Protein 4ZO2 (pdb70)

Nearest PDB structures (foldseek):
  4zo3-assembly1_A  TM=1.000E+00  e=8.400E-64  Chryseobacterium sp. StRB126
  7y7u-assembly1_B  TM=9.354E-01  e=5.785E-30  Labrenzia sp. VG12
  5hif-assembly1_B  TM=9.212E-01  e=8.302E-30  synthetic construct
  4o98-assembly1_A  TM=9.046E-01  e=9.365E-30  Ectopseudomonas oleovorans
  1p9e-assembly1_A  TM=9.129E-01  e=5.369E-29  Pseudomonas sp. WBC-3

InterPro domains:
  IPR001279 Metallo-beta-lactamase [PF00753] (94-305)
  IPR001279 Metallo-beta-lactamase [SM00849] (94-305)
  IPR036866 Ribonuclease Z/Hydroxyacylglutathione hydrolase-like [G3DSA:3.60.15.10] (37-330)
  IPR036866 Ribonuclease Z/Hydroxyacylglutathione hydrolase-like [SSF56281] (41-326)
  IPR051013 N-acyl homoserine lactonase-like [PTHR42978] (70-307)

Sequence (587 aa):
DLSGFKKIKLLGELELFIILTDGYIHEENLISFAPRGNVAELKTILKDNFRADHYIDMAINILLVKTKEKLILMDTGMMGIFADERTGFLLLKSLQKAGFSAHDITDIFLSHAHPDHIGGVVDKQNKLVFPNASIFISKIEHDFWINASIKDFNNSALKAHPERLNQIIPALQNILKKAIQQPKLKFYDLNKTLYSHFNFQLAPGHTPGLTVTTISSSGNNEKLMMYVADLIHSDVIILFPHPDWGFSGDTDLDIATASRKKFLKQLADTKARAFTSHLPWPGLGFTKVKAPGFEEWIIPESSFMNDDLSGFKKIKLGELELFILTDGYIHEENLISFAPRGNVVAEELKTILKDNFRADHYIDMAINILLVKTKEKLILMDTGMMGIFADERTGFLLLLKSLQKAGFSAHHDITDIFLSHAHPDHIGGVVDKQNKLVFPPNASIFISKIEHDFWINASIIKDFNNSALKAHPERLNQIIPALQNNILKAIQPKLKKFYDLNKTLYSHFNFQLAPGHTPGLTVTTISSGNEKLMMYVADLIHSDVIILFPHPDWGFSGDTDLDIATASRKKKFLKQLADTKARAFTSHLPWPGLGFTKVKAPGFEWIIPESFMN

Structure (mmCIF, N/CA/C/O backbone):
data_4ZO2
#
_entry.id   4ZO2
#
_cell.length_a   53.257
_cell.length_b   97.880
_cell.length_c   110.871
_cell.angle_alpha   90.000
_cell.angle_beta   90.000
_cell.angle_gamma   90.000
#
_symmetry.space_group_name_H-M   'P 21 21 21'
#
loop_
_entity.id
_entity.type
_entity.pdbx_description
1 polymer 'Acylhomoserine lactonase'
2 non-polymer 'ZINC ION'
3 water water
#
loop_
_atom_site.group_PDB
_atom_site.id
_atom_site.type_symbol
_atom_site.label_atom_id
_atom_site.label_alt_id
_atom_site.label_comp_id
_atom_site.label_asym_id
_atom_site.label_entity_id
_atom_site.label_seq_id
_atom_site.pdbx_PDB_ins_code
_atom_site.Cartn_x
_atom_site.Cartn_y
_atom_site.Cartn_z
_atom_site.occupancy
_atom_site.B_iso_or_equiv
_atom_site.auth_seq_id
_atom_site.auth_comp_id
_atom_site.auth_asym_id
_atom_site.auth_atom_id
_atom_site.pdbx_PDB_model_num
ATOM 1 N N . ASP A 1 2 ? -33.417 0.202 -18.218 1.00 37.74 38 ASP A N 1
ATOM 2 C CA . ASP A 1 2 ? -31.968 0.017 -18.327 1.00 36.40 38 ASP A CA 1
ATOM 3 C C . ASP A 1 2 ? -31.306 1.207 -19.033 1.00 33.87 38 ASP A C 1
ATOM 4 O O . ASP A 1 2 ? -31.377 1.352 -20.256 1.00 38.19 38 ASP A O 1
ATOM 9 N N . LEU A 1 3 ? -30.636 2.039 -18.245 1.00 28.23 39 LEU A N 1
ATOM 10 C CA . LEU A 1 3 ? -30.004 3.266 -18.709 1.00 23.62 39 LEU A CA 1
ATOM 11 C C . LEU A 1 3 ? -28.531 3.070 -19.055 1.00 22.10 39 LEU A C 1
ATOM 12 O O . LEU A 1 3 ? -27.821 4.033 -19.239 1.00 26.24 39 LEU A O 1
ATOM 17 N N . SER A 1 4 ? -28.066 1.831 -19.158 1.00 20.76 40 SER A N 1
ATOM 18 C CA . SER A 1 4 ? -26.666 1.570 -19.469 1.00 19.22 40 SER A CA 1
ATOM 19 C C . SER A 1 4 ? -26.397 1.725 -20.956 1.00 18.70 40 SER A C 1
ATOM 20 O O . SER A 1 4 ? -27.317 1.598 -21.788 1.00 21.90 40 SER A O 1
ATOM 23 N N . GLY A 1 5 ? -25.139 1.957 -21.314 1.00 17.33 41 GLY A N 1
ATOM 24 C CA . GLY A 1 5 ? -24.787 2.124 -22.711 1.00 17.59 41 GLY A CA 1
ATOM 25 C C . GLY A 1 5 ? -23.339 2.527 -22.831 1.00 15.31 41 GLY A C 1
ATOM 26 O O . GLY A 1 5 ? -22.697 2.905 -21.843 1.00 15.84 41 GLY A O 1
ATOM 27 N N . PHE A 1 6 ? -22.810 2.446 -24.048 1.00 15.96 42 PHE A N 1
ATOM 28 C CA . PHE A 1 6 ? -21.435 2.854 -24.305 1.00 15.26 42 PHE A CA 1
ATOM 29 C C . PHE A 1 6 ? -21.276 3.370 -25.714 1.00 15.84 42 PHE A C 1
ATOM 30 O O . PHE A 1 6 ? -22.105 3.090 -26.582 1.00 16.73 42 PHE A O 1
ATOM 38 N N . LYS A 1 7 ? -20.193 4.105 -25.931 1.00 14.91 43 LYS A N 1
ATOM 39 C CA . LYS A 1 7 ? -19.766 4.513 -27.245 1.00 15.39 43 LYS A CA 1
ATOM 40 C C . LYS A 1 7 ? -18.266 4.290 -27.367 1.00 15.85 43 LYS A C 1
ATOM 41 O O . LYS A 1 7 ? -17.501 4.794 -26.561 1.00 16.52 43 LYS A O 1
ATOM 47 N N . LYS A 1 8 ? -17.849 3.596 -28.407 1.00 15.86 44 LYS A N 1
ATOM 48 C CA . LYS A 1 8 ? -16.438 3.375 -28.661 1.00 17.35 44 LYS A CA 1
ATOM 49 C C . LYS A 1 8 ? -15.882 4.419 -29.632 1.00 17.70 44 LYS A C 1
ATOM 50 O O . LYS A 1 8 ? -16.494 4.657 -30.676 1.00 21.11 44 LYS A O 1
ATOM 56 N N . ILE A 1 9 ? -14.719 4.993 -29.310 1.00 16.86 45 ILE A N 1
ATOM 57 C CA . ILE A 1 9 ? -14.002 5.841 -30.235 1.00 17.99 45 ILE A CA 1
ATOM 58 C C . ILE A 1 9 ? -12.524 5.480 -30.207 1.00 17.27 45 ILE A C 1
ATOM 59 O O . ILE A 1 9 ? -12.059 4.784 -29.316 1.00 19.32 45 ILE A O 1
ATOM 64 N N . LYS A 1 10 ? -11.801 5.938 -31.206 1.00 17.15 46 LYS A N 1
ATOM 65 C CA . LYS A 1 10 ? -10.367 5.713 -31.302 1.00 17.52 46 LYS A CA 1
ATOM 66 C C . LYS A 1 10 ? -9.632 7.007 -31.049 1.00 16.59 46 LYS A C 1
ATOM 67 O O . LYS A 1 10 ? -10.065 8.062 -31.479 1.00 19.29 46 LYS A O 1
ATOM 73 N N . LEU A 1 11 ? -8.522 6.921 -30.338 1.00 15.94 47 LEU A N 1
ATOM 74 C CA A LEU A 1 11 ? -7.658 8.080 -30.113 0.78 15.93 47 LEU A CA 1
ATOM 75 C CA B LEU A 1 11 ? -7.671 8.061 -30.069 0.22 16.01 47 LEU A CA 1
ATOM 76 C C . LEU A 1 11 ? -6.239 7.614 -30.342 1.00 15.68 47 LEU A C 1
ATOM 77 O O . LEU A 1 11 ? -5.665 6.920 -29.510 1.00 16.42 47 LEU A O 1
ATOM 86 N N . GLY A 1 12 ? -5.686 7.949 -31.502 1.00 16.74 48 GLY A N 1
ATOM 87 C CA . GLY A 1 12 ? -4.402 7.370 -31.858 1.00 17.10 48 GLY A CA 1
ATOM 88 C C . GLY A 1 12 ? -4.481 5.850 -31.831 1.00 17.62 48 GLY A C 1
ATOM 89 O O . GLY A 1 12 ? -5.383 5.263 -32.452 1.00 18.94 48 GLY A O 1
ATOM 90 N N . GLU A 1 13 ? -3.564 5.217 -31.091 1.00 17.51 49 GLU A N 1
ATOM 91 C CA . GLU A 1 13 ? -3.547 3.756 -30.945 1.00 20.23 49 GLU A CA 1
ATOM 92 C C . GLU A 1 13 ? -4.462 3.243 -29.826 1.00 20.77 49 GLU A C 1
ATOM 93 O O . GLU A 1 13 ? -4.580 2.042 -29.619 1.00 25.37 49 GLU A O 1
ATOM 99 N N . LEU A 1 14 ? -5.111 4.141 -29.110 1.00 17.68 50 LEU A N 1
ATOM 100 C CA . LEU A 1 14 ? -5.929 3.753 -27.965 1.00 16.79 50 LEU A CA 1
ATOM 101 C C . LEU A 1 14 ? -7.363 3.485 -28.368 1.00 17.24 50 LEU A C 1
ATOM 102 O O . LEU A 1 14 ? -7.894 4.122 -29.269 1.00 17.99 50 LEU A O 1
ATOM 107 N N . GLU A 1 15 ? -8.008 2.555 -27.672 1.00 17.57 51 GLU A N 1
ATOM 108 C CA . GLU A 1 15 ? -9.456 2.364 -27.776 1.00 17.48 51 GLU A CA 1
ATOM 109 C C . GLU A 1 15 ? -10.086 2.991 -26.556 1.00 16.58 51 GLU A C 1
ATOM 110 O O . GLU A 1 15 ? -9.706 2.654 -25.425 1.00 17.80 51 GLU A O 1
ATOM 116 N N . LEU A 1 16 ? -11.016 3.921 -26.776 1.00 15.24 52 LEU A N 1
ATOM 117 C CA . LEU A 1 16 ? -11.723 4.596 -25.692 1.00 15.09 52 LEU A CA 1
ATOM 118 C C . LEU A 1 16 ? -13.167 4.145 -25.722 1.00 15.02 52 LEU A C 1
ATOM 119 O O . LEU A 1 16 ? -13.770 4.009 -26.787 1.00 16.82 52 LEU A O 1
ATOM 124 N N . PHE A 1 17 ? -13.741 3.932 -24.553 1.00 14.37 53 PHE A N 1
ATOM 125 C CA . PHE A 1 17 ? -15.150 3.596 -24.423 1.00 14.28 53 PHE A CA 1
ATOM 126 C C . PHE A 1 17 ? -15.766 4.595 -23.461 1.00 14.41 53 PHE A C 1
ATOM 127 O O . PHE A 1 17 ? -15.371 4.651 -22.292 1.00 16.17 53 PHE A O 1
ATOM 135 N N . ILE A 1 18 ? -16.715 5.378 -23.941 1.00 13.73 54 ILE A N 1
ATOM 136 C CA A ILE A 1 18 ? -17.448 6.245 -23.051 0.59 13.27 54 ILE A CA 1
ATOM 137 C CA B ILE A 1 18 ? -17.509 6.281 -23.115 0.41 13.61 54 ILE A CA 1
ATOM 138 C C . ILE A 1 18 ? -18.606 5.420 -22.510 1.00 13.67 54 ILE A C 1
ATOM 139 O O . ILE A 1 18 ? -19.342 4.773 -23.264 1.00 14.14 54 ILE A O 1
ATOM 148 N N . LEU A 1 19 ? -18.711 5.396 -21.188 1.00 14.12 55 LEU A N 1
ATOM 149 C CA . LEU A 1 19 ? -19.705 4.608 -20.456 1.00 13.95 55 LEU A CA 1
ATOM 150 C C . LEU A 1 19 ? -20.656 5.553 -19.739 1.00 13.30 55 LEU A C 1
ATOM 151 O O . LEU A 1 19 ? -20.248 6.642 -19.342 1.00 16.07 55 LEU A O 1
ATOM 156 N N . THR A 1 20 ? -21.901 5.155 -19.541 1.00 13.73 56 THR A N 1
ATOM 157 C CA . THR A 1 20 ? -22.786 5.940 -18.694 1.00 13.86 56 THR A CA 1
ATOM 158 C C . THR A 1 20 ? -23.100 5.235 -17.374 1.00 14.15 56 THR A C 1
ATOM 159 O O . THR A 1 20 ? -23.309 4.011 -17.329 1.00 14.96 56 THR A O 1
ATOM 163 N N . ASP A 1 21 ? -23.126 6.005 -16.299 1.00 14.05 57 ASP A N 1
ATOM 164 C CA . ASP A 1 21 ? -23.625 5.492 -15.018 1.00 14.12 57 ASP A CA 1
ATOM 165 C C . ASP A 1 21 ? -25.110 5.750 -14.847 1.00 14.39 57 ASP A C 1
ATOM 166 O O . ASP A 1 21 ? -25.702 5.278 -13.876 1.00 15.39 57 ASP A O 1
ATOM 171 N N . GLY A 1 22 ? -25.722 6.501 -15.752 1.00 14.63 58 GLY A N 1
ATOM 172 C CA . GLY A 1 22 ? -27.061 6.996 -15.538 1.00 14.82 58 GLY A CA 1
ATOM 173 C C . GLY A 1 22 ? -27.065 8.520 -15.559 1.00 14.06 58 GLY A C 1
ATOM 174 O O . GLY A 1 22 ? -26.256 9.131 -16.245 1.00 14.92 58 GLY A O 1
ATOM 175 N N . TYR A 1 23 ? -27.994 9.138 -14.843 1.00 14.67 59 TYR A N 1
ATOM 176 C CA . TYR A 1 23 ? -28.064 10.596 -14.821 1.00 14.93 59 TYR A CA 1
ATOM 177 C C . TYR A 1 23 ? -28.635 11.090 -13.507 1.00 14.91 59 TYR A C 1
ATOM 178 O O . TYR A 1 23 ? -29.306 10.360 -12.775 1.00 16.78 59 TYR A O 1
ATOM 187 N N . ILE A 1 24 ? -28.369 12.364 -13.242 1.00 16.11 60 ILE A N 1
ATOM 188 C CA . ILE A 1 24 ? -28.793 13.055 -12.045 1.00 17.33 60 ILE A CA 1
ATOM 189 C C . ILE A 1 24 ? -29.898 14.015 -12.459 1.00 17.81 60 ILE A C 1
ATOM 190 O O . ILE A 1 24 ? -29.683 14.914 -13.266 1.00 17.91 60 ILE A O 1
ATOM 195 N N . HIS A 1 25 ? -31.086 13.814 -11.912 1.00 18.42 61 HIS A N 1
ATOM 196 C CA . HIS A 1 25 ? -32.232 14.672 -12.188 1.00 19.47 61 HIS A CA 1
ATOM 197 C C . HIS A 1 25 ? -32.331 15.732 -11.101 1.00 21.13 61 HIS A C 1
ATOM 198 O O . HIS A 1 25 ? -32.723 15.452 -9.974 1.00 27.18 61 HIS A O 1
ATOM 205 N N . GLU A 1 26 ? -31.927 16.948 -11.425 1.00 18.64 62 GLU A N 1
ATOM 206 C CA . GLU A 1 26 ? -32.006 18.016 -10.442 1.00 20.14 62 GLU A CA 1
ATOM 207 C C . GLU A 1 26 ? -33.301 18.778 -10.618 1.00 21.96 62 GLU A C 1
ATOM 208 O O . GLU A 1 26 ? -33.468 19.558 -11.561 1.00 22.26 62 GLU A O 1
ATOM 214 N N . GLU A 1 27 ? -34.242 18.548 -9.710 1.00 24.47 63 GLU A N 1
ATOM 215 C CA . GLU A 1 27 ? -35.577 19.064 -9.961 1.00 31.97 63 GLU A CA 1
ATOM 216 C C . GLU A 1 27 ? -35.797 20.433 -9.369 1.00 33.11 63 GLU A C 1
ATOM 217 O O . GLU A 1 27 ? -36.850 21.047 -9.596 1.00 34.04 63 GLU A O 1
ATOM 223 N N . ASN A 1 28 ? -34.800 20.950 -8.660 1.00 31.84 64 ASN A N 1
ATOM 224 C CA . ASN A 1 28 ? -34.919 22.303 -8.150 1.00 34.94 64 ASN A CA 1
ATOM 225 C C . ASN A 1 28 ? -33.809 23.237 -8.651 1.00 33.59 64 ASN A C 1
ATOM 226 O O . ASN A 1 28 ? -32.611 23.072 -8.387 1.00 34.62 64 ASN A O 1
ATOM 231 N N . LEU A 1 29 ? -34.238 24.232 -9.392 1.00 33.22 65 LEU A N 1
ATOM 232 C CA . LEU A 1 29 ? -33.311 25.122 -10.048 1.00 31.45 65 LEU A CA 1
ATOM 233 C C . LEU A 1 29 ? -32.750 26.208 -9.137 1.00 31.15 65 LEU A C 1
ATOM 234 O O . LEU A 1 29 ? -31.745 26.791 -9.493 1.00 29.52 65 LEU A O 1
ATOM 239 N N . ILE A 1 30 ? -33.374 26.480 -7.994 1.00 30.78 66 ILE A N 1
ATOM 240 C CA . ILE A 1 30 ? -32.900 27.559 -7.119 1.00 32.09 66 ILE A CA 1
ATOM 241 C C . ILE A 1 30 ? -31.466 27.313 -6.686 1.00 33.31 66 ILE A C 1
ATOM 242 O O . ILE A 1 30 ? -30.645 28.209 -6.696 1.00 35.35 66 ILE A O 1
ATOM 247 N N . SER A 1 31 ? -31.133 26.083 -6.363 1.00 37.58 67 SER A N 1
ATOM 248 C CA . SER A 1 31 ? -29.780 25.848 -5.881 1.00 39.27 67 SER A CA 1
ATOM 249 C C . SER A 1 31 ? -28.708 25.693 -6.978 1.00 35.05 67 SER A C 1
ATOM 250 O O . SER A 1 31 ? -27.495 25.762 -6.676 1.00 35.08 67 SER A O 1
ATOM 253 N N . PHE A 1 32 ? -29.135 25.508 -8.228 1.00 28.83 68 PHE A N 1
ATOM 254 C CA . PHE A 1 32 ? -28.257 24.892 -9.222 1.00 23.63 68 PHE A CA 1
ATOM 255 C C . PHE A 1 32 ? -27.029 25.735 -9.487 1.00 20.34 68 PHE A C 1
ATOM 256 O O . PHE A 1 32 ? -25.910 25.240 -9.475 1.00 20.78 68 PHE A O 1
ATOM 264 N N . ALA A 1 33 ? -27.261 27.021 -9.731 1.00 20.97 69 ALA A N 1
ATOM 265 C CA . ALA A 1 33 ? -26.186 27.953 -10.038 1.00 21.16 69 ALA A CA 1
ATOM 266 C C . ALA A 1 33 ? -26.242 29.062 -8.996 1.00 21.19 69 ALA A C 1
ATOM 267 O O . ALA A 1 33 ? -26.982 30.030 -9.148 1.00 22.79 69 ALA A O 1
ATOM 269 N N . PRO A 1 34 ? -25.502 28.904 -7.891 1.00 20.08 70 PRO A N 1
ATOM 270 C CA . PRO A 1 34 ? -25.709 29.749 -6.698 1.00 20.40 70 PRO A CA 1
ATOM 271 C C . PRO A 1 34 ? -25.605 31.261 -6.914 1.00 20.89 70 PRO A C 1
ATOM 272 O O . PRO A 1 34 ? -26.199 32.036 -6.160 1.00 23.51 70 PRO A O 1
ATOM 276 N N . ARG A 1 35 ? -24.831 31.677 -7.902 1.00 20.39 71 ARG A N 1
ATOM 277 C CA . ARG A 1 35 ? -24.646 33.101 -8.136 1.00 20.52 71 ARG A CA 1
ATOM 278 C C . ARG A 1 35 ? -25.376 33.567 -9.394 1.00 20.86 71 ARG A C 1
ATOM 279 O O . ARG A 1 35 ? -25.181 34.700 -9.847 1.00 24.49 71 ARG A O 1
ATOM 287 N N . GLY A 1 36 ? -26.230 32.704 -9.939 1.00 20.81 72 GLY A N 1
ATOM 288 C CA . GLY A 1 36 ? -27.115 33.110 -11.023 1.00 20.84 72 GLY A CA 1
ATOM 289 C C . GLY A 1 36 ? -28.494 33.470 -10.495 1.00 20.42 72 GLY A C 1
ATOM 290 O O . GLY A 1 36 ? -28.659 33.815 -9.324 1.00 22.42 72 GLY A O 1
ATOM 291 N N . ASN A 1 37 ? -29.496 33.415 -11.363 1.00 19.90 73 ASN A N 1
ATOM 292 C CA . ASN A 1 37 ? -30.881 33.578 -10.928 1.00 19.04 73 ASN A CA 1
ATOM 293 C C . ASN A 1 37 ? -31.791 32.756 -11.812 1.00 16.94 73 ASN A C 1
ATOM 294 O O . ASN A 1 37 ? -31.497 32.511 -12.992 1.00 18.57 73 ASN A O 1
ATOM 299 N N . VAL A 1 38 ? -32.878 32.289 -11.226 1.00 17.29 74 VAL A N 1
ATOM 300 C CA . VAL A 1 38 ? -33.753 31.328 -11.892 1.00 17.22 74 VAL A CA 1
ATOM 301 C C . VAL A 1 38 ? -34.458 31.913 -13.124 1.00 17.07 74 VAL A C 1
ATOM 302 O O . VAL A 1 38 ? -34.607 31.212 -14.115 1.00 17.43 74 VAL A O 1
ATOM 306 N N . ALA A 1 39 ? -34.854 33.190 -13.099 1.00 17.74 75 ALA A N 1
ATOM 307 C CA . ALA A 1 39 ? -35.486 33.778 -14.282 1.00 18.60 75 ALA A CA 1
ATOM 308 C C . ALA A 1 39 ? -34.549 33.727 -15.505 1.00 18.56 75 ALA A C 1
ATOM 309 O O . ALA A 1 39 ? -34.950 33.294 -16.579 1.00 17.56 75 ALA A O 1
ATOM 311 N N . GLU A 1 40 ? -33.302 34.149 -15.337 1.00 17.94 76 GLU A N 1
ATOM 312 C CA . GLU A 1 40 ? -32.366 34.130 -16.458 1.00 18.15 76 GLU A CA 1
ATOM 313 C C . GLU A 1 40 ? -32.015 32.702 -16.873 1.00 17.50 76 GLU A C 1
ATOM 314 O O . GLU A 1 40 ? -31.860 32.407 -18.068 1.00 17.53 76 GLU A O 1
ATOM 320 N N . LEU A 1 41 ? -31.898 31.808 -15.897 1.00 17.57 77 LEU A N 1
ATOM 321 C CA . LEU A 1 41 ? -31.617 30.407 -16.145 1.00 18.83 77 LEU A CA 1
ATOM 322 C C . LEU A 1 41 ? -32.747 29.761 -16.964 1.00 17.70 77 LEU A C 1
ATOM 323 O O . LEU A 1 41 ? -32.486 29.075 -17.959 1.00 17.40 77 LEU A O 1
ATOM 328 N N . LYS A 1 42 ? -33.995 30.015 -16.565 1.00 16.53 78 LYS A N 1
ATOM 329 C CA . LYS A 1 42 ? -35.134 29.458 -17.270 1.00 17.46 78 LYS A CA 1
ATOM 330 C C . LYS A 1 42 ? -35.197 29.979 -18.696 1.00 16.86 78 LYS A C 1
ATOM 331 O O . LYS A 1 42 ? -35.551 29.234 -19.603 1.00 18.06 78 LYS A O 1
ATOM 337 N N . THR A 1 43 ? -34.853 31.251 -18.896 1.00 16.89 79 THR A N 1
ATOM 338 C CA . THR A 1 43 ? -34.857 31.803 -20.235 1.00 16.62 79 THR A CA 1
ATOM 339 C C . THR A 1 43 ? -33.873 31.045 -21.123 1.00 15.54 79 THR A C 1
ATOM 340 O O . THR A 1 43 ? -34.182 30.699 -22.259 1.00 16.46 79 THR A O 1
ATOM 344 N N . ILE A 1 44 ? -32.682 30.774 -20.601 1.00 15.53 80 ILE A N 1
ATOM 345 C CA . ILE A 1 44 ? -31.705 30.018 -21.372 1.00 15.75 80 ILE A CA 1
ATOM 346 C C . ILE A 1 44 ? -32.210 28.604 -21.672 1.00 14.94 80 ILE A C 1
ATOM 347 O O . ILE A 1 44 ? -32.067 28.113 -22.800 1.00 15.45 80 ILE A O 1
ATOM 352 N N . LEU A 1 45 ? -32.782 27.931 -20.682 1.00 15.54 81 LEU A N 1
ATOM 353 C CA . LEU A 1 45 ? -33.310 26.589 -20.919 1.00 15.72 81 LEU A CA 1
ATOM 354 C C . LEU A 1 45 ? -34.374 26.608 -22.020 1.00 15.93 81 LEU A C 1
ATOM 355 O O . LEU A 1 45 ? -34.313 25.810 -22.945 1.00 16.63 81 LEU A O 1
ATOM 360 N N . LYS A 1 46 ? -35.328 27.535 -21.936 1.00 16.00 82 LYS A N 1
ATOM 361 C CA . LYS A 1 46 ? -36.370 27.643 -22.951 1.00 17.45 82 LYS A CA 1
ATOM 362 C C . LYS A 1 46 ? -35.813 27.967 -24.329 1.00 17.02 82 LYS A C 1
ATOM 363 O O . LYS A 1 46 ? -36.257 27.410 -25.335 1.00 17.68 82 LYS A O 1
ATOM 369 N N . ASP A 1 47 ? -34.816 28.855 -24.365 1.00 16.42 83 ASP A N 1
ATOM 370 C CA . ASP A 1 47 ? -34.190 29.238 -25.621 1.00 17.72 83 ASP A CA 1
ATOM 371 C C . ASP A 1 47 ? -33.483 28.045 -26.293 1.00 16.76 83 ASP A C 1
ATOM 372 O O . ASP A 1 47 ? -33.225 28.085 -27.491 1.00 18.13 83 ASP A O 1
ATOM 377 N N . ASN A 1 48 ? -33.174 27.009 -25.523 1.00 15.50 84 ASN A N 1
ATOM 378 C CA . ASN A 1 48 ? -32.536 25.802 -26.035 1.00 15.89 84 ASN A CA 1
ATOM 379 C C . ASN A 1 48 ? -33.482 24.613 -26.067 1.00 16.20 84 ASN A C 1
ATOM 380 O O . ASN A 1 48 ? -33.057 23.488 -26.255 1.00 17.19 84 ASN A O 1
ATOM 385 N N . PHE A 1 49 ? -34.777 24.885 -25.921 1.00 15.47 85 PHE A N 1
ATOM 386 C CA . PHE A 1 49 ? -35.823 23.847 -26.044 1.00 17.41 85 PHE A CA 1
ATOM 387 C C . PHE A 1 49 ? -35.632 22.740 -25.018 1.00 19.47 85 PHE A C 1
ATOM 388 O O . PHE A 1 49 ? -36.004 21.597 -25.261 1.00 22.91 85 PHE A O 1
ATOM 396 N N . ARG A 1 50 ? -35.114 23.114 -23.846 1.00 19.44 86 ARG A N 1
ATOM 397 C CA . ARG A 1 50 ? -34.952 22.196 -22.716 1.00 20.44 86 ARG A CA 1
ATOM 398 C C . ARG A 1 50 ? -36.097 22.394 -21.733 1.00 21.56 86 ARG A C 1
ATOM 399 O O . ARG A 1 50 ? -36.715 23.460 -21.704 1.00 22.04 86 ARG A O 1
ATOM 407 N N . ALA A 1 51 ? -36.362 21.394 -20.900 1.00 23.79 87 ALA A N 1
ATOM 408 C CA . ALA A 1 51 ? -37.326 21.572 -19.814 1.00 23.38 87 ALA A CA 1
ATOM 409 C C . ALA A 1 51 ? -36.907 22.782 -19.005 1.00 21.42 87 ALA A C 1
ATOM 410 O O . ALA A 1 51 ? -35.703 22.988 -18.795 1.00 20.36 87 ALA A O 1
ATOM 412 N N . ASP A 1 52 ? -37.861 23.564 -18.527 1.00 23.46 88 ASP A N 1
ATOM 413 C CA . ASP A 1 52 ? -37.469 24.782 -17.821 1.00 26.51 88 ASP A CA 1
ATOM 414 C C . ASP A 1 52 ? -37.607 24.659 -16.312 1.00 26.65 88 ASP A C 1
ATOM 415 O O . ASP A 1 52 ? -37.481 25.648 -15.612 1.00 30.97 88 ASP A O 1
ATOM 420 N N . HIS A 1 53 ? -37.837 23.445 -15.808 1.00 22.32 89 HIS A N 1
ATOM 421 C CA . HIS A 1 53 ? -38.074 23.298 -14.377 1.00 22.05 89 HIS A CA 1
ATOM 422 C C . HIS A 1 53 ? -37.214 22.215 -13.725 1.00 19.46 89 HIS A C 1
ATOM 423 O O . HIS A 1 53 ? -37.390 21.913 -12.548 1.00 21.64 89 HIS A O 1
ATOM 430 N N . TYR A 1 54 ? -36.279 21.647 -14.480 1.00 18.94 90 TYR A N 1
ATOM 431 C CA . TYR A 1 54 ? -35.263 20.761 -13.933 1.00 18.37 90 TYR A CA 1
ATOM 432 C C . TYR A 1 54 ? -34.057 20.795 -14.862 1.00 18.14 90 TYR A C 1
ATOM 433 O O . TYR A 1 54 ? -34.172 21.273 -16.009 1.00 17.88 90 TYR A O 1
ATOM 442 N N . ILE A 1 55 ? -32.926 20.257 -14.394 1.00 17.15 91 ILE A N 1
ATOM 443 C CA . ILE A 1 55 ? -31.769 20.015 -15.241 1.00 17.04 91 ILE A CA 1
ATOM 444 C C . ILE A 1 55 ? -31.304 18.600 -15.028 1.00 16.68 91 ILE A C 1
ATOM 445 O O . ILE A 1 55 ? -31.108 18.179 -13.893 1.00 17.91 91 ILE A O 1
ATOM 450 N N . ASP A 1 56 ? -31.180 17.864 -16.120 1.00 15.76 92 ASP A N 1
ATOM 451 C CA . ASP A 1 56 ? -30.574 16.535 -16.086 1.00 15.53 92 ASP A CA 1
ATOM 452 C C . ASP A 1 56 ? -29.087 16.619 -16.356 1.00 15.23 92 ASP A C 1
ATOM 453 O O . ASP A 1 56 ? -28.672 17.206 -17.357 1.00 16.53 92 ASP A O 1
ATOM 458 N N . MET A 1 57 ? -28.290 16.037 -15.470 1.00 14.47 93 MET A N 1
ATOM 459 C CA . MET A 1 57 ? -26.856 15.957 -15.656 1.00 14.60 93 MET A CA 1
ATOM 460 C C . MET A 1 57 ? -26.497 14.510 -15.956 1.00 13.67 93 MET A C 1
ATOM 461 O O . MET A 1 57 ? -26.875 13.595 -15.223 1.00 15.17 93 MET A O 1
ATOM 466 N N . ALA A 1 58 ? -25.754 14.301 -17.031 1.00 13.57 94 ALA A N 1
ATOM 467 C CA . ALA A 1 58 ? -25.248 12.987 -17.386 1.00 12.73 94 ALA A CA 1
ATOM 468 C C . ALA A 1 58 ? -24.242 12.509 -16.334 1.00 13.15 94 ALA A C 1
ATOM 469 O O . ALA A 1 58 ? -23.715 13.321 -15.569 1.00 13.87 94 ALA A O 1
ATOM 471 N N . ILE A 1 59 ? -23.916 11.212 -16.344 1.00 13.67 95 ILE A N 1
ATOM 472 C CA . ILE A 1 59 ? -22.708 10.723 -15.652 1.00 13.20 95 ILE A CA 1
ATOM 473 C C . ILE A 1 59 ? -21.942 9.895 -16.686 1.00 13.09 95 ILE A C 1
ATOM 474 O O . ILE A 1 59 ? -22.197 8.701 -16.864 1.00 13.38 95 ILE A O 1
ATOM 479 N N . ASN A 1 60 ? -21.032 10.566 -17.373 1.00 13.17 96 ASN A N 1
ATOM 480 C CA . ASN A 1 60 ? -20.193 9.965 -18.410 1.00 13.26 96 ASN A CA 1
ATOM 481 C C . ASN A 1 60 ? -18.860 9.589 -17.792 1.00 13.02 96 ASN A C 1
ATOM 482 O O . ASN A 1 60 ? -18.250 10.400 -17.100 1.00 13.84 96 ASN A O 1
ATOM 487 N N . ILE A 1 61 ? -18.410 8.378 -18.106 1.00 13.29 97 ILE A N 1
ATOM 488 C CA . ILE A 1 61 ? -17.189 7.795 -17.555 1.00 13.74 97 ILE A CA 1
ATOM 489 C C . ILE A 1 61 ? -16.312 7.294 -18.703 1.00 13.43 97 ILE A C 1
ATOM 490 O O . ILE A 1 61 ? -16.836 6.817 -19.708 1.00 15.34 97 ILE A O 1
ATOM 495 N N . LEU A 1 62 ? -14.998 7.464 -18.618 1.00 13.80 98 LEU A N 1
ATOM 496 C CA . LEU A 1 62 ? -14.102 7.068 -19.694 1.00 13.53 98 LEU A CA 1
ATOM 497 C C . LEU A 1 62 ? -13.331 5.815 -19.325 1.00 13.73 98 LEU A C 1
ATOM 498 O O . LEU A 1 62 ? -12.715 5.744 -18.272 1.00 15.29 98 LEU A O 1
ATOM 503 N N . LEU A 1 63 ? -13.379 4.836 -20.223 1.00 13.35 99 LEU A N 1
ATOM 504 C CA . LEU A 1 63 ? -12.573 3.625 -20.179 1.00 14.13 99 LEU A CA 1
ATOM 505 C C . LEU A 1 63 ? -11.513 3.698 -21.272 1.00 14.30 99 LEU A C 1
ATOM 506 O O . LEU A 1 63 ? -11.848 3.916 -22.436 1.00 15.07 99 LEU A O 1
ATOM 511 N N . VAL A 1 64 ? -10.251 3.510 -20.910 1.00 14.64 100 VAL A N 1
ATOM 512 C CA . VAL A 1 64 ? -9.157 3.596 -21.880 1.00 15.33 100 VAL A CA 1
ATOM 51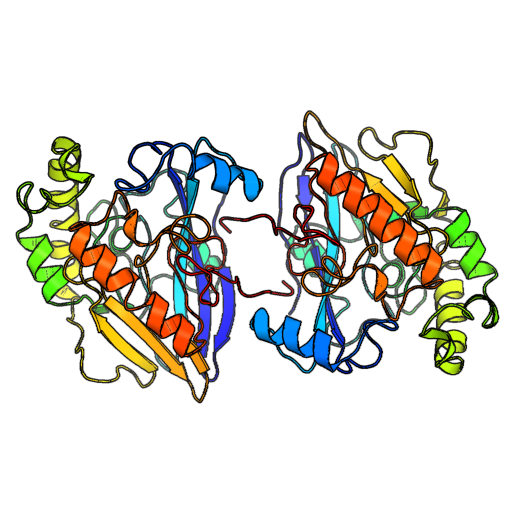3 C C . VAL A 1 64 ? -8.438 2.255 -21.923 1.00 16.05 100 VAL A C 1
ATOM 514 O O . VAL A 1 64 ? -7.897 1.791 -20.919 1.00 17.42 100 VAL A O 1
ATOM 518 N N . LYS A 1 65 ? -8.426 1.638 -23.097 1.00 16.67 101 LYS A N 1
ATOM 519 C CA . LYS A 1 65 ? -7.691 0.399 -23.302 1.00 18.43 101 LYS A CA 1
ATOM 520 C C . LYS A 1 65 ? -6.372 0.706 -23.998 1.00 18.87 101 LYS A C 1
ATOM 521 O O . LYS A 1 65 ? -6.355 1.183 -25.146 1.00 20.54 101 LYS A O 1
ATOM 527 N N . THR A 1 66 ? -5.272 0.510 -23.275 1.00 20.36 102 THR A N 1
ATOM 528 C CA . THR A 1 66 ? -3.947 0.732 -23.825 1.00 22.07 102 THR A CA 1
ATOM 529 C C . THR A 1 66 ? -3.417 -0.634 -24.226 1.00 25.17 102 THR A C 1
ATOM 530 O O . THR A 1 66 ? -4.127 -1.655 -24.157 1.00 26.36 102 THR A O 1
ATOM 534 N N . LYS A 1 67 ? -2.167 -0.691 -24.648 1.00 28.37 103 LYS A N 1
ATOM 535 C CA . LYS A 1 67 ? -1.732 -2.011 -25.069 1.00 32.75 103 LYS A CA 1
ATOM 536 C C . LYS A 1 67 ? -1.580 -3.020 -23.960 1.00 33.55 103 LYS A C 1
ATOM 537 O O . LYS A 1 67 ? -1.773 -4.202 -24.183 1.00 35.26 103 LYS A O 1
ATOM 543 N N . GLU A 1 68 ? -1.351 -2.561 -22.743 1.00 33.17 104 GLU A N 1
ATOM 544 C CA . GLU A 1 68 ? -1.221 -3.500 -21.639 1.00 34.75 104 GLU A CA 1
ATOM 545 C C . GLU A 1 68 ? -2.144 -3.217 -20.448 1.00 32.21 104 GLU A C 1
ATOM 546 O O . GLU A 1 68 ? -2.138 -3.994 -19.492 1.00 34.78 104 GLU A O 1
ATOM 552 N N . LYS A 1 69 ? -2.938 -2.144 -20.493 1.00 27.33 105 LYS A N 1
ATOM 553 C CA . LYS A 1 69 ? -3.753 -1.769 -19.345 1.00 24.59 105 LYS A CA 1
ATOM 554 C C . LYS A 1 69 ? -5.182 -1.436 -19.740 1.00 21.56 105 LYS A C 1
ATOM 555 O O . LYS A 1 69 ? -5.493 -1.271 -20.916 1.00 22.07 105 LYS A O 1
ATOM 561 N N . LEU A 1 70 ? -6.049 -1.375 -18.737 1.00 20.61 106 LEU A N 1
ATOM 562 C CA . LEU A 1 70 ? -7.453 -1.043 -18.937 1.00 19.75 106 LEU A CA 1
ATOM 563 C C . LEU A 1 70 ? -7.850 -0.124 -17.792 1.00 19.04 106 LEU A C 1
ATOM 564 O O . LEU A 1 70 ? -7.948 -0.558 -16.633 1.00 19.35 106 LEU A O 1
ATOM 569 N N . ILE A 1 71 ? -8.036 1.154 -18.128 1.00 18.63 107 ILE A N 1
ATOM 570 C CA . ILE A 1 71 ? -8.109 2.224 -17.144 1.00 18.82 107 ILE A CA 1
ATOM 57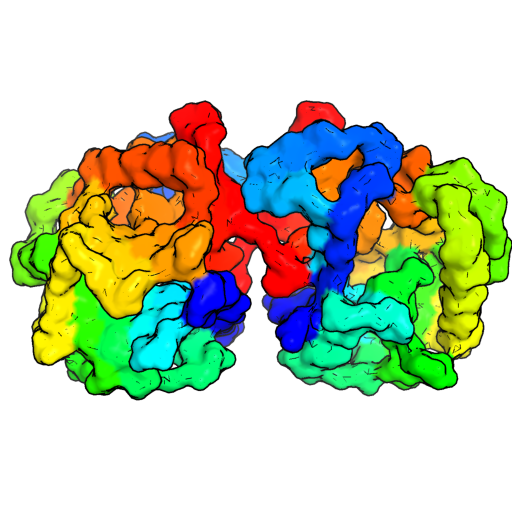1 C C . ILE A 1 71 ? -9.496 2.795 -17.120 1.00 16.36 107 ILE A C 1
ATOM 572 O O . ILE A 1 71 ? -10.021 3.176 -18.142 1.00 16.67 107 ILE A O 1
ATOM 577 N N . LEU A 1 72 ? -10.074 2.866 -15.931 1.00 15.90 108 LEU A N 1
ATOM 578 C CA . LEU A 1 72 ? -11.346 3.489 -15.718 1.00 15.80 108 LEU A CA 1
ATOM 579 C C . LEU A 1 72 ? -11.158 4.855 -15.075 1.00 15.00 108 LEU A C 1
ATOM 580 O O . LEU A 1 72 ? -10.528 4.938 -14.032 1.00 16.85 108 LEU A O 1
ATOM 585 N N . MET A 1 73 ? -11.725 5.897 -15.680 1.00 14.19 109 MET A N 1
ATOM 586 C CA . MET A 1 73 ? -11.654 7.240 -15.123 1.00 14.51 109 MET A CA 1
ATOM 587 C C . MET A 1 73 ? -12.998 7.537 -14.483 1.00 14.34 109 MET A C 1
ATOM 588 O O . MET A 1 73 ? -14.001 7.805 -15.167 1.00 15.12 109 MET A O 1
ATOM 593 N N . ASP A 1 74 ? -12.982 7.492 -13.158 1.00 14.99 110 ASP A N 1
ATOM 594 C CA . ASP A 1 74 ? -14.145 7.638 -12.277 1.00 14.44 110 ASP A CA 1
ATOM 595 C C . ASP A 1 74 ? -15.092 6.433 -12.375 1.00 14.88 110 ASP A C 1
ATOM 596 O O . ASP A 1 74 ? -14.940 5.559 -13.231 1.00 15.76 110 ASP A O 1
ATOM 601 N N . THR A 1 75 ? -16.030 6.359 -11.432 1.00 14.44 111 THR A N 1
ATOM 602 C CA . THR A 1 75 ? -16.751 5.097 -11.197 1.00 15.56 111 THR A CA 1
ATOM 603 C C . THR A 1 75 ? -18.223 5.279 -10.912 1.00 14.77 111 THR A C 1
ATOM 604 O O . THR A 1 75 ? -18.908 4.306 -10.541 1.00 16.53 111 THR A O 1
ATOM 608 N N . GLY A 1 76 ? -18.739 6.485 -11.112 1.00 15.01 112 GLY A N 1
ATOM 609 C CA . GLY A 1 76 ? -20.167 6.686 -10.909 1.00 14.69 112 GLY A CA 1
ATOM 610 C C . GLY A 1 76 ? -20.619 6.665 -9.451 1.00 15.13 112 GLY A C 1
ATOM 611 O O . GLY A 1 76 ? -19.811 6.710 -8.514 1.00 16.46 112 GLY A O 1
ATOM 612 N N . MET A 1 77 ? -21.932 6.560 -9.253 1.00 15.54 113 MET A N 1
ATOM 613 C CA A MET A 1 77 ? -22.557 6.658 -7.932 0.81 16.50 113 MET A CA 1
ATOM 614 C CA B MET A 1 77 ? -22.470 6.699 -7.910 0.19 16.23 113 MET A CA 1
ATOM 615 C C . MET A 1 77 ? -22.374 5.448 -7.035 1.00 16.82 113 MET A C 1
ATOM 616 O O . MET A 1 77 ? -22.360 5.578 -5.823 1.00 17.47 113 MET A O 1
ATOM 625 N N . GLY A 1 78 ? -22.292 4.255 -7.629 1.00 17.47 114 GLY A N 1
ATOM 626 C CA . GLY A 1 78 ? -22.091 3.016 -6.862 1.00 18.79 114 GLY A CA 1
ATOM 627 C C . GLY A 1 78 ? -22.990 2.920 -5.646 1.00 19.29 114 GLY A C 1
ATOM 628 O O . GLY A 1 78 ? -24.221 2.871 -5.781 1.00 19.96 114 GLY A O 1
ATOM 629 N N . ILE A 1 79 ? -22.402 2.881 -4.449 1.00 18.38 115 ILE A N 1
ATOM 630 C CA . ILE A 1 79 ? -23.196 2.702 -3.235 1.00 19.23 115 ILE A CA 1
ATOM 631 C C . ILE A 1 79 ? -24.161 3.838 -2.930 1.00 20.80 115 ILE A C 1
ATOM 632 O O . ILE A 1 79 ? -25.084 3.659 -2.146 1.00 22.86 115 ILE A O 1
ATOM 637 N N . PHE A 1 80 ? -23.987 4.983 -3.584 1.00 19.46 116 PHE A N 1
ATOM 638 C CA . PHE A 1 80 ? -24.894 6.122 -3.443 1.00 19.72 116 PHE A CA 1
ATOM 639 C C . PHE A 1 80 ? -25.999 6.155 -4.493 1.00 20.16 116 PHE A C 1
ATOM 640 O O . PHE A 1 80 ? -26.790 7.112 -4.535 1.00 23.03 116 PHE A O 1
ATOM 648 N N . ALA A 1 81 ? -26.058 5.135 -5.348 1.00 20.50 117 ALA A N 1
ATOM 649 C CA . ALA A 1 81 ? -26.956 5.169 -6.492 1.00 21.60 117 ALA A CA 1
ATOM 650 C C . ALA A 1 81 ? -28.413 5.253 -6.088 1.00 21.22 117 ALA A C 1
ATOM 651 O O . ALA A 1 81 ? -28.821 4.690 -5.082 1.00 24.56 117 ALA A O 1
ATOM 653 N N . ASP A 1 82 ? -29.180 5.978 -6.902 1.00 22.45 118 ASP A N 1
ATOM 654 C CA . ASP A 1 82 ? -30.629 5.962 -6.861 1.00 21.83 118 ASP A CA 1
ATOM 655 C C . ASP A 1 82 ? -31.142 5.201 -8.096 1.00 22.85 118 ASP A C 1
ATOM 656 O O . ASP A 1 82 ? -30.352 4.590 -8.807 1.00 22.63 118 ASP A O 1
ATOM 661 N N . GLU A 1 83 ? -32.442 5.252 -8.374 1.00 23.17 119 GLU A N 1
ATOM 662 C CA . GLU A 1 83 ? -32.962 4.446 -9.492 1.00 23.93 119 GLU A CA 1
ATOM 663 C C . GLU A 1 83 ? -32.442 4.863 -10.871 1.00 22.77 119 GLU A C 1
ATOM 664 O O . GLU A 1 83 ? -32.540 4.074 -11.825 1.00 24.97 119 GLU A O 1
ATOM 670 N N . ARG A 1 84 ? -31.857 6.053 -10.976 1.00 18.77 120 ARG A N 1
ATOM 671 C CA . ARG A 1 84 ? -31.385 6.537 -12.266 1.00 18.01 120 ARG A CA 1
ATOM 672 C C . ARG A 1 84 ? -29.876 6.427 -12.427 1.00 17.21 120 ARG A C 1
ATOM 673 O O . ARG A 1 84 ? -29.367 6.877 -13.451 1.00 16.93 120 ARG A O 1
ATOM 681 N N . THR A 1 85 ? -29.171 5.879 -11.428 1.00 17.07 121 THR A N 1
ATOM 682 C CA . THR A 1 85 ? -27.717 5.814 -11.469 1.00 16.83 121 THR A CA 1
ATOM 683 C C . THR A 1 85 ? -27.218 4.441 -11.013 1.00 16.42 121 THR A C 1
ATOM 684 O O . THR A 1 85 ? -28.013 3.535 -10.761 1.00 18.81 121 THR A O 1
ATOM 688 N N . GLY A 1 86 ? -25.903 4.271 -10.962 1.00 17.09 122 GLY A N 1
ATOM 689 C CA . GLY A 1 86 ? -25.323 2.975 -10.653 1.00 17.87 122 GLY A CA 1
ATOM 690 C C . GLY A 1 86 ? -25.272 1.995 -11.818 1.00 18.21 122 GLY A C 1
ATOM 691 O O . GLY A 1 86 ? -25.105 0.791 -11.599 1.00 20.01 122 GLY A O 1
ATOM 692 N N . PHE A 1 87 ? -25.407 2.484 -13.054 1.00 16.70 123 PHE A N 1
ATOM 693 C CA . PHE A 1 87 ? -25.384 1.620 -14.245 1.00 17.75 123 PHE A CA 1
ATOM 694 C C . PHE A 1 87 ? -24.005 1.341 -14.812 1.00 16.18 123 PHE A C 1
ATOM 695 O O . PHE A 1 87 ? -23.908 0.635 -15.809 1.00 17.35 123 PHE A O 1
ATOM 703 N N . LEU A 1 88 ? -22.951 1.831 -14.175 1.00 16.69 124 LEU A N 1
ATOM 704 C CA . LEU A 1 88 ? -21.609 1.669 -14.717 1.00 17.41 124 LEU A CA 1
ATOM 705 C C . LEU A 1 88 ? -21.264 0.213 -15.070 1.00 16.62 124 LEU A C 1
ATOM 706 O O . LEU A 1 88 ? -20.730 -0.041 -16.143 1.00 17.56 124 LEU A O 1
ATOM 711 N N . LEU A 1 89 ? -21.532 -0.740 -14.175 1.00 18.93 125 LEU A N 1
ATOM 712 C CA A LEU A 1 89 ? -21.130 -2.120 -14.405 0.10 19.07 125 LEU A CA 1
ATOM 713 C CA B LEU A 1 89 ? -21.078 -2.103 -14.446 0.90 19.42 125 LEU A CA 1
ATOM 714 C C . LEU A 1 89 ? -21.860 -2.699 -15.610 1.00 19.52 125 LEU A C 1
ATOM 715 O O . LEU A 1 89 ? -21.306 -3.467 -16.398 1.00 20.20 125 LEU A O 1
ATOM 724 N N . LYS A 1 90 ? -23.127 -2.333 -15.746 1.00 19.43 126 LYS A N 1
ATOM 725 C CA . LYS A 1 90 ? -23.886 -2.788 -16.913 1.00 20.57 126 LYS A CA 1
ATOM 726 C C . LYS A 1 90 ? -23.346 -2.158 -18.216 1.00 18.91 126 LYS A C 1
ATOM 727 O O . LYS A 1 90 ? -23.252 -2.838 -19.247 1.00 19.70 126 LYS A O 1
ATOM 733 N N . SER A 1 91 ? -22.960 -0.894 -18.171 1.00 17.43 127 SER A N 1
ATOM 734 C CA . SER A 1 91 ? -22.355 -0.263 -19.336 1.00 16.66 127 SER A CA 1
ATOM 735 C C . SER A 1 91 ? -21.020 -0.894 -19.689 1.00 16.32 127 SER A C 1
ATOM 736 O O . SER A 1 91 ? -20.716 -1.116 -20.873 1.00 17.60 127 SER A O 1
ATOM 739 N N . LEU A 1 92 ? -20.217 -1.153 -18.663 1.00 16.97 128 LEU A N 1
ATOM 740 C CA . LEU A 1 92 ? -18.918 -1.796 -18.831 1.00 18.22 128 LEU A CA 1
ATOM 741 C C . LEU A 1 92 ? -19.081 -3.160 -19.500 1.00 19.00 128 LEU A C 1
ATOM 742 O O . LEU A 1 92 ? -18.318 -3.512 -20.418 1.00 19.51 128 LEU A O 1
ATOM 747 N N . GLN A 1 93 ? -20.083 -3.921 -19.053 1.00 20.29 129 GLN A N 1
ATOM 748 C CA . GLN A 1 93 ? -20.380 -5.218 -19.645 1.00 21.80 129 GLN A CA 1
ATOM 749 C C . GLN A 1 93 ? -20.784 -5.097 -21.114 1.00 21.73 129 GLN A C 1
ATOM 750 O O . GLN A 1 93 ? -20.334 -5.889 -21.934 1.00 23.03 129 GLN A O 1
ATOM 756 N N . LYS A 1 94 ? -21.625 -4.113 -21.450 1.00 21.19 130 LYS A N 1
ATOM 757 C CA . LYS A 1 94 ? -22.017 -3.906 -22.839 1.00 21.61 130 LYS A CA 1
ATOM 758 C C . LYS A 1 94 ? -20.801 -3.597 -23.700 1.00 21.46 130 LYS A C 1
ATOM 759 O O . LYS A 1 94 ? -20.725 -4.056 -24.832 1.00 24.16 130 LYS A O 1
ATOM 765 N N . ALA A 1 95 ? -19.854 -2.830 -23.164 1.00 20.36 131 ALA A N 1
ATOM 766 C CA . ALA A 1 95 ? -18.627 -2.488 -23.879 1.00 20.90 131 ALA A CA 1
ATOM 767 C C . ALA A 1 95 ? -17.693 -3.695 -24.057 1.00 22.20 131 ALA A C 1
ATOM 768 O O . ALA A 1 95 ? -16.734 -3.621 -24.825 1.00 23.57 131 ALA A O 1
ATOM 770 N N . GLY A 1 96 ? -17.957 -4.786 -23.332 1.00 22.14 132 GLY A N 1
ATOM 771 C CA . GLY A 1 96 ? -17.210 -6.018 -23.464 1.00 23.53 132 GLY A CA 1
ATOM 772 C C . GLY A 1 96 ? -16.319 -6.428 -22.299 1.00 23.87 132 GLY A C 1
ATOM 773 O O . GLY A 1 96 ? -15.498 -7.326 -22.465 1.00 26.50 132 GLY A O 1
ATOM 774 N N . PHE A 1 97 ? -16.490 -5.821 -21.127 1.00 21.51 133 PHE A N 1
ATOM 775 C CA . PHE A 1 97 ? -15.542 -6.002 -20.024 1.00 22.51 133 PHE A CA 1
ATOM 776 C C . PHE A 1 97 ? -16.220 -6.324 -18.698 1.00 22.60 133 PHE A C 1
ATOM 777 O O . PHE A 1 97 ? -17.365 -5.965 -18.468 1.00 24.46 133 PHE A O 1
ATOM 785 N N . SER A 1 98 ? -15.487 -6.960 -17.804 1.00 25.67 134 SER A N 1
ATOM 786 C CA . SER A 1 98 ? -15.967 -7.168 -16.449 1.00 25.46 134 SER A CA 1
ATOM 787 C C . SER A 1 98 ? -15.122 -6.369 -15.467 1.00 23.80 134 SER A C 1
ATOM 788 O O . SER A 1 98 ? -14.053 -5.875 -15.815 1.00 23.77 134 SER A O 1
ATOM 791 N N . ALA A 1 99 ? -15.588 -6.282 -14.225 1.00 24.08 135 ALA A N 1
ATOM 792 C CA . ALA A 1 99 ? -14.841 -5.570 -13.198 1.00 23.68 135 ALA A CA 1
ATOM 793 C C . ALA A 1 99 ? -13.438 -6.136 -13.012 1.00 23.42 135 ALA A C 1
ATOM 794 O O . ALA A 1 99 ? -12.515 -5.378 -12.743 1.00 23.20 135 ALA A O 1
ATOM 796 N N . HIS A 1 100 ? -13.277 -7.452 -13.138 1.00 23.84 136 HIS A N 1
ATOM 797 C CA . HIS A 1 100 ? -11.981 -8.065 -12.949 1.00 25.02 136 HIS A CA 1
ATOM 798 C C . HIS A 1 100 ? -10.943 -7.637 -13.991 1.00 24.10 136 HIS A C 1
ATOM 799 O O . HIS A 1 100 ? -9.741 -7.767 -13.751 1.00 26.74 136 HIS A O 1
ATOM 806 N N . ASP A 1 101 ? -11.401 -7.108 -15.128 1.00 24.36 137 ASP A N 1
ATOM 807 C CA . ASP A 1 101 ? -10.496 -6.700 -16.217 1.00 23.68 137 ASP A CA 1
ATOM 808 C C . ASP A 1 101 ? -9.805 -5.368 -15.943 1.00 22.14 137 ASP A C 1
ATOM 809 O O . ASP A 1 101 ? -8.789 -5.057 -16.554 1.00 22.46 137 ASP A O 1
ATOM 814 N N . ILE A 1 102 ? -10.377 -4.549 -15.070 1.00 21.28 138 ILE A N 1
ATOM 815 C CA . ILE A 1 102 ? -9.837 -3.210 -14.833 1.00 19.21 138 ILE A CA 1
ATOM 816 C C . ILE A 1 102 ? -8.495 -3.280 -14.092 1.00 18.82 138 ILE A C 1
ATOM 817 O O . ILE A 1 102 ? -8.384 -3.911 -13.037 1.00 21.52 138 ILE A O 1
ATOM 822 N N . THR A 1 103 ? -7.471 -2.631 -14.643 1.00 18.26 139 THR A N 1
ATOM 823 C CA . THR A 1 103 ? -6.130 -2.622 -14.034 1.00 19.47 139 THR A CA 1
ATOM 824 C C . THR A 1 103 ? -5.854 -1.371 -13.195 1.00 18.96 139 THR A C 1
ATOM 825 O O . THR A 1 103 ? -5.059 -1.437 -12.255 1.00 19.92 139 THR A O 1
ATOM 829 N N . ASP A 1 104 ? -6.518 -0.262 -13.521 1.00 18.84 140 ASP A N 1
ATOM 830 C CA . ASP A 1 104 ? -6.262 1.013 -12.859 1.00 18.46 140 ASP A CA 1
ATOM 831 C C . ASP A 1 104 ? -7.524 1.827 -12.874 1.00 17.14 140 ASP A C 1
ATOM 832 O O . ASP A 1 104 ? -8.227 1.821 -13.878 1.00 18.11 140 ASP A O 1
ATOM 837 N N . ILE A 1 105 ? -7.787 2.546 -11.790 1.00 17.14 141 ILE A N 1
ATOM 838 C CA . ILE A 1 105 ? -8.849 3.532 -11.707 1.00 15.33 141 ILE A CA 1
ATOM 839 C C . ILE A 1 105 ? -8.217 4.877 -11.403 1.00 15.24 141 ILE A C 1
ATOM 840 O O . ILE A 1 105 ? -7.438 4.980 -10.467 1.00 16.58 141 ILE A O 1
ATOM 845 N N . PHE A 1 106 ? -8.550 5.894 -12.187 1.00 14.80 142 PHE A N 1
ATOM 846 C CA . PHE A 1 106 ? -8.127 7.248 -11.926 1.00 15.04 142 PHE A CA 1
ATOM 847 C C . PHE A 1 106 ? -9.328 8.022 -11.408 1.00 15.57 142 PHE A C 1
ATOM 848 O O . PHE A 1 106 ? -10.300 8.212 -12.139 1.00 16.36 142 PHE A O 1
ATOM 856 N N . LEU A 1 107 ? -9.252 8.474 -10.164 1.00 15.00 143 LEU A N 1
ATOM 857 C CA . LEU A 1 107 ? -10.307 9.308 -9.598 1.00 14.37 143 LEU A CA 1
ATOM 858 C C . LEU A 1 107 ? -10.029 10.781 -9.847 1.00 14.30 143 LEU A C 1
ATOM 859 O O . LEU A 1 107 ? -8.981 11.291 -9.458 1.00 15.80 143 LEU A O 1
ATOM 864 N N . SER A 1 108 ? -10.977 11.491 -10.466 1.00 14.21 144 SER A N 1
ATOM 865 C CA . SER A 1 108 ? -10.779 12.921 -10.658 1.00 14.13 144 SER A CA 1
ATOM 866 C C . SER A 1 108 ? -10.933 13.677 -9.346 1.00 14.40 144 SER A C 1
ATOM 867 O O . SER A 1 108 ? -10.282 14.693 -9.142 1.00 15.72 144 SER A O 1
ATOM 870 N N . HIS A 1 109 ? -11.825 13.193 -8.490 1.00 14.47 145 HIS A N 1
ATOM 871 C CA . HIS A 1 109 ? -12.094 13.773 -7.172 1.00 15.24 145 HIS A CA 1
ATOM 872 C C . HIS A 1 109 ? -12.958 12.786 -6.422 1.00 14.94 145 HIS A C 1
ATOM 873 O O . HIS A 1 109 ? -13.416 11.774 -6.988 1.00 16.23 145 HIS A O 1
ATOM 880 N N . ALA A 1 110 ? -13.174 13.050 -5.129 1.00 15.34 146 ALA A N 1
ATOM 881 C CA . ALA A 1 110 ? -13.839 12.056 -4.278 1.00 16.43 146 ALA A CA 1
ATOM 882 C C . ALA A 1 110 ? -15.318 12.312 -4.000 1.00 17.18 146 ALA A C 1
ATOM 883 O O . ALA A 1 110 ? -15.865 11.765 -3.059 1.00 20.32 146 ALA A O 1
ATOM 885 N N . HIS A 1 111 ? -16.008 13.028 -4.878 1.00 16.66 147 HIS A N 1
ATOM 886 C CA . HIS A 1 111 ? -17.458 13.203 -4.719 1.00 15.71 147 HIS A CA 1
ATOM 887 C C . HIS A 1 111 ? -18.203 11.882 -4.940 1.00 16.21 147 HIS A C 1
ATOM 888 O O . HIS A 1 111 ? -17.705 10.986 -5.625 1.00 15.53 147 HIS A O 1
ATOM 895 N N . PRO A 1 112 ? -19.418 11.756 -4.359 1.00 15.39 148 PRO A N 1
ATOM 896 C CA . PRO A 1 112 ? -20.145 10.480 -4.379 1.00 16.30 148 PRO A CA 1
ATOM 897 C C . PRO A 1 112 ? -20.389 9.941 -5.790 1.00 15.99 148 PRO A C 1
ATOM 898 O O . PRO A 1 112 ? -20.365 8.723 -5.973 1.00 16.92 148 PRO A O 1
ATOM 902 N N . ASP A 1 113 ? -20.617 10.827 -6.758 1.00 15.32 149 ASP A N 1
ATOM 903 C CA . ASP A 1 113 ? -20.914 10.413 -8.115 1.00 15.06 149 ASP A CA 1
ATOM 904 C C . ASP A 1 113 ? -19.673 10.066 -8.930 1.00 15.22 149 ASP A C 1
ATOM 905 O O . ASP A 1 113 ? -19.821 9.752 -10.112 1.00 15.97 149 ASP A O 1
ATOM 910 N N . HIS A 1 114 ? -18.493 10.065 -8.298 1.00 14.72 150 HIS A N 1
ATOM 911 C CA . HIS A 1 114 ? -17.232 9.675 -8.953 1.00 14.75 150 HIS A CA 1
ATOM 912 C C . HIS A 1 114 ? -16.544 8.524 -8.236 1.00 14.78 150 HIS A C 1
ATOM 913 O O . HIS A 1 114 ? -15.905 7.707 -8.886 1.00 15.60 150 HIS A O 1
ATOM 920 N N . ILE A 1 115 ? -16.628 8.494 -6.901 1.00 15.28 151 ILE A N 1
ATOM 921 C CA . ILE A 1 115 ? -15.938 7.491 -6.104 1.00 16.10 151 ILE A CA 1
ATOM 922 C C . ILE A 1 115 ? -16.888 6.403 -5.592 1.00 16.49 151 ILE A C 1
ATOM 923 O O . ILE A 1 115 ? -16.443 5.397 -5.055 1.00 17.61 151 ILE A O 1
ATOM 928 N N . GLY A 1 116 ? -18.198 6.586 -5.762 1.00 16.47 152 GLY A N 1
ATOM 929 C CA . GLY A 1 116 ? -19.167 5.683 -5.174 1.00 18.04 152 GLY A CA 1
ATOM 930 C C . GLY A 1 116 ? -19.071 4.248 -5.660 1.00 17.45 152 GLY A C 1
ATOM 931 O O . GLY A 1 116 ? -19.423 3.313 -4.939 1.00 18.59 152 GLY A O 1
ATOM 932 N N . GLY A 1 117 ? -18.604 4.083 -6.896 1.00 16.66 153 GLY A N 1
ATOM 933 C CA . GLY A 1 117 ? -18.522 2.775 -7.509 1.00 16.96 153 GLY A CA 1
ATOM 934 C C . GLY A 1 117 ? -17.291 1.953 -7.181 1.00 17.18 153 GLY A C 1
ATOM 935 O O . GLY A 1 117 ? -17.186 0.849 -7.695 1.00 19.58 153 GLY A O 1
ATOM 936 N N . VAL A 1 118 ? -16.352 2.456 -6.370 1.00 17.54 154 VAL A N 1
ATOM 937 C CA . VAL A 1 118 ? -15.127 1.681 -6.098 1.00 18.76 154 VAL A CA 1
ATOM 938 C C . VAL A 1 118 ? -15.310 0.572 -5.075 1.00 19.48 154 VAL A C 1
ATOM 939 O O . VAL A 1 118 ? -14.483 -0.341 -5.003 1.00 20.36 154 VAL A O 1
ATOM 943 N N . VAL A 1 119 ? -16.360 0.667 -4.263 1.00 19.31 155 VAL A N 1
ATOM 944 C CA . VAL A 1 119 ? -16.680 -0.370 -3.299 1.00 20.42 155 VAL A CA 1
ATOM 945 C C . VAL A 1 119 ? -18.136 -0.763 -3.407 1.00 20.20 155 VAL A C 1
ATOM 946 O O . VAL A 1 119 ? -18.963 -0.028 -3.997 1.00 20.41 155 VAL A O 1
ATOM 950 N N . ASP A 1 120 ? -18.465 -1.911 -2.834 1.00 22.22 156 ASP A N 1
ATOM 951 C CA . ASP A 1 120 ? -19.848 -2.337 -2.743 1.00 22.09 156 ASP A CA 1
ATOM 952 C C . ASP A 1 120 ? -20.415 -1.982 -1.362 1.00 24.38 156 ASP A C 1
ATOM 953 O O . ASP A 1 120 ? -19.752 -1.303 -0.568 1.00 27.01 156 ASP A O 1
ATOM 958 N N . LYS A 1 121 ? -21.625 -2.427 -1.054 1.00 26.19 157 LYS A N 1
ATOM 959 C CA . LYS A 1 121 ? -22.235 -2.003 0.198 1.00 32.74 157 LYS A CA 1
ATOM 960 C C . LYS A 1 121 ? -21.673 -2.698 1.444 1.00 37.08 157 LYS A C 1
ATOM 961 O O . LYS A 1 121 ? -22.057 -2.369 2.565 1.00 39.27 157 LYS A O 1
ATOM 967 N N . GLN A 1 122 ? -20.726 -3.610 1.245 1.00 37.41 158 GLN A N 1
ATOM 968 C CA . GLN A 1 122 ? -19.993 -4.200 2.357 1.00 41.85 158 GLN A CA 1
ATOM 969 C C . GLN A 1 122 ? -18.588 -3.600 2.435 1.00 42.75 158 GLN A C 1
ATOM 970 O O . GLN A 1 122 ? -17.719 -4.106 3.161 1.00 42.77 158 GLN A O 1
ATOM 976 N N . ASN A 1 123 ? -18.389 -2.518 1.684 1.00 41.49 159 ASN A N 1
ATOM 977 C CA . ASN A 1 123 ? -17.119 -1.801 1.613 1.00 41.66 159 ASN A CA 1
ATOM 978 C C . ASN A 1 123 ? -16.004 -2.683 1.051 1.00 39.89 159 ASN A C 1
ATOM 979 O O . ASN A 1 123 ? -14.827 -2.442 1.319 1.00 42.67 159 ASN A O 1
ATOM 984 N N . LYS A 1 124 ? -16.374 -3.697 0.264 1.00 37.41 160 LYS A N 1
ATOM 985 C CA . LYS A 1 124 ? -15.402 -4.507 -0.480 1.00 34.69 160 LYS A CA 1
ATOM 986 C C . LYS A 1 124 ? -15.121 -3.877 -1.848 1.00 28.75 160 LYS A C 1
ATOM 987 O O . LYS A 1 124 ? -16.025 -3.324 -2.487 1.00 26.21 160 LYS A O 1
ATOM 993 N N . LEU A 1 125 ? -13.877 -3.981 -2.314 1.00 29.17 161 LEU A N 1
ATOM 994 C CA . LEU A 1 125 ? -13.507 -3.444 -3.618 1.00 26.45 161 LEU A CA 1
ATOM 995 C C . LEU A 1 125 ? -14.354 -4.059 -4.723 1.00 24.33 161 LEU A C 1
ATOM 996 O O . LEU A 1 125 ? -14.589 -5.254 -4.743 1.00 27.29 161 LEU A O 1
ATOM 1001 N N . VAL A 1 126 ? -14.803 -3.233 -5.657 1.00 22.43 162 VAL A N 1
ATOM 1002 C CA . VAL A 1 126 ? -15.575 -3.735 -6.782 1.00 21.81 162 VAL A CA 1
ATOM 1003 C C . VAL A 1 126 ? -14.631 -4.226 -7.884 1.00 22.00 162 VAL A C 1
ATOM 1004 O O . VAL A 1 126 ? -14.941 -5.160 -8.630 1.00 23.78 162 VAL A O 1
ATOM 1008 N N . PHE A 1 127 ? -13.465 -3.602 -7.971 1.00 21.78 163 PHE A N 1
ATOM 1009 C CA . PHE A 1 127 ? -12.501 -3.893 -9.010 1.00 21.79 163 PHE A CA 1
ATOM 1010 C C . PHE A 1 127 ? -11.266 -4.498 -8.347 1.00 23.42 163 PHE A C 1
ATOM 1011 O O . PHE A 1 127 ? -10.333 -3.789 -7.984 1.00 23.97 163 PHE A O 1
ATOM 1019 N N . PRO A 1 128 ? -11.283 -5.818 -8.140 1.00 24.18 164 PRO A N 1
ATOM 1020 C CA . PRO A 1 128 ? -10.311 -6.439 -7.231 1.00 24.34 164 PRO A CA 1
ATOM 1021 C C . PRO A 1 128 ? -8.872 -6.352 -7.704 1.00 25.19 164 PRO A C 1
ATOM 1022 O O . PRO A 1 128 ? -7.974 -6.471 -6.883 1.00 26.68 164 PRO A O 1
ATOM 1026 N N . ASN A 1 129 ? -8.670 -6.166 -9.001 1.00 23.87 165 ASN A N 1
ATOM 1027 C CA . ASN A 1 129 ? -7.335 -6.152 -9.586 1.00 25.13 165 ASN A CA 1
ATOM 1028 C C . ASN A 1 129 ? -6.818 -4.752 -9.911 1.00 24.15 165 ASN A C 1
ATOM 1029 O O . ASN A 1 129 ? -5.794 -4.613 -10.561 1.00 25.93 165 ASN A O 1
ATOM 1034 N N . ALA A 1 130 ? -7.517 -3.721 -9.455 1.00 22.38 166 ALA A N 1
ATOM 1035 C CA . ALA A 1 130 ? -7.188 -2.360 -9.862 1.00 21.60 166 ALA A CA 1
ATOM 1036 C C . ALA A 1 130 ? -6.456 -1.531 -8.811 1.00 22.35 166 ALA A C 1
ATOM 1037 O O . ALA A 1 130 ? -6.900 -1.445 -7.658 1.00 23.35 166 ALA A O 1
ATOM 1039 N N . SER A 1 131 ? -5.343 -0.912 -9.213 1.00 20.28 167 SER A N 1
ATOM 1040 C CA . SER A 1 131 ? -4.803 0.210 -8.443 1.00 19.83 167 SER A CA 1
ATOM 1041 C C . SER A 1 131 ? -5.755 1.371 -8.568 1.00 18.91 167 SER A C 1
ATOM 1042 O O . SER A 1 131 ? -6.427 1.512 -9.579 1.00 20.41 167 SER A O 1
ATOM 1045 N N . ILE A 1 132 ? -5.762 2.232 -7.562 1.00 19.02 168 ILE A N 1
ATOM 1046 C CA . ILE A 1 132 ? -6.598 3.422 -7.586 1.00 17.69 168 ILE A CA 1
ATOM 1047 C C . ILE A 1 132 ? -5.743 4.652 -7.346 1.00 18.49 168 ILE A C 1
ATOM 1048 O O . ILE A 1 132 ? -4.939 4.671 -6.429 1.00 22.37 168 ILE A O 1
ATOM 1053 N N . PHE A 1 133 ? -5.909 5.664 -8.189 1.00 15.62 169 PHE A N 1
ATOM 1054 C CA . PHE A 1 133 ? -5.169 6.917 -8.086 1.00 15.92 169 PHE A CA 1
ATOM 1055 C C . PHE A 1 133 ? -6.080 8.064 -7.692 1.00 15.64 169 PHE A C 1
ATOM 1056 O O . PHE A 1 133 ? -7.239 8.136 -8.131 1.00 16.12 169 PHE A O 1
ATOM 1064 N N . ILE A 1 134 ? -5.521 8.992 -6.925 1.00 16.37 170 ILE A N 1
ATOM 1065 C CA . ILE A 1 134 ? -6.207 10.206 -6.531 1.00 15.75 170 ILE A CA 1
ATOM 1066 C C . ILE A 1 134 ? -5.122 11.250 -6.308 1.00 15.30 170 ILE A C 1
ATOM 1067 O O . ILE A 1 134 ? -3.957 10.894 -6.105 1.00 16.89 170 ILE A O 1
ATOM 1072 N N . SER A 1 135 ? -5.447 12.536 -6.327 1.00 15.76 171 SER A N 1
ATOM 1073 C CA . SER A 1 135 ? -4.431 13.523 -5.957 1.00 16.54 171 SER A CA 1
ATOM 1074 C C . SER A 1 135 ? -4.247 13.521 -4.446 1.00 17.15 171 SER A C 1
ATOM 1075 O O . SER A 1 135 ? -5.201 13.310 -3.676 1.00 16.86 171 SER A O 1
ATOM 1078 N N . LYS A 1 136 ? -3.020 13.747 -3.996 1.00 16.66 172 LYS A N 1
ATOM 1079 C CA . LYS A 1 136 ? -2.763 13.814 -2.573 1.00 17.86 172 LYS A CA 1
ATOM 1080 C C . LYS A 1 136 ? -3.624 14.910 -1.916 1.00 18.32 172 LYS A C 1
ATOM 1081 O O . LYS A 1 136 ? -4.171 14.706 -0.821 1.00 18.61 172 LYS A O 1
ATOM 1087 N N . ILE A 1 137 ? -3.767 16.057 -2.585 1.00 16.95 173 ILE A N 1
ATOM 1088 C CA . ILE A 1 137 ? -4.547 17.161 -2.018 1.00 18.15 173 ILE A CA 1
ATOM 1089 C C . ILE A 1 137 ? -6.005 16.770 -1.840 1.00 18.01 173 ILE A C 1
ATOM 1090 O O . ILE A 1 137 ? -6.628 17.097 -0.831 1.00 17.70 173 ILE A O 1
ATOM 1095 N N . GLU A 1 138 ? -6.565 16.084 -2.822 1.00 17.47 174 GLU A N 1
ATOM 1096 C CA . GLU A 1 138 ? -7.939 15.612 -2.705 1.00 17.88 174 GLU A CA 1
ATOM 1097 C C . GLU A 1 138 ? -8.119 14.657 -1.523 1.00 17.58 174 GLU A C 1
ATOM 1098 O O . GLU A 1 138 ? -9.053 14.789 -0.735 1.00 18.09 174 GLU A O 1
ATOM 1104 N N . HIS A 1 139 ? -7.225 13.674 -1.413 1.00 17.94 175 HIS A N 1
ATOM 1105 C CA . HIS A 1 139 ? -7.265 12.710 -0.330 1.00 18.79 175 HIS A CA 1
ATOM 1106 C C . HIS A 1 139 ? -7.186 13.410 1.019 1.00 18.54 175 HIS A C 1
ATOM 1107 O O . HIS A 1 139 ? -7.990 13.166 1.911 1.00 19.20 175 HIS A O 1
ATOM 1114 N N . ASP A 1 140 ? -6.208 14.290 1.156 1.00 18.65 176 ASP A N 1
ATOM 1115 C CA . ASP A 1 140 ? -5.943 14.926 2.438 1.00 19.92 176 ASP A CA 1
ATOM 1116 C C . ASP A 1 140 ? -7.075 15.872 2.821 1.00 19.33 176 ASP A C 1
ATOM 1117 O O . ASP A 1 140 ? -7.360 16.067 3.998 1.00 21.82 176 ASP A O 1
ATOM 1122 N N . PHE A 1 141 ? -7.745 16.439 1.827 1.00 19.53 177 PHE A N 1
ATOM 1123 C CA . PHE A 1 141 ? -8.903 17.280 2.120 1.00 18.02 177 PHE A CA 1
ATOM 1124 C C . PHE A 1 141 ? -10.012 16.453 2.785 1.00 18.47 177 PHE A C 1
ATOM 1125 O O . PHE A 1 141 ? -10.471 16.755 3.880 1.00 18.96 177 PHE A O 1
ATOM 1133 N N . TRP A 1 142 ? -10.462 15.391 2.121 1.00 17.23 178 TRP A N 1
ATOM 1134 C CA . TRP A 1 142 ? -11.653 14.688 2.607 1.00 17.96 178 TRP A CA 1
ATOM 1135 C C . TRP A 1 142 ? -11.386 13.948 3.925 1.00 19.62 178 TRP A C 1
ATOM 1136 O O . TRP A 1 142 ? -12.275 13.867 4.751 1.00 20.57 178 TRP A O 1
ATOM 1147 N N . ILE A 1 143 ? -10.161 13.454 4.131 1.00 19.03 179 ILE A N 1
ATOM 1148 C CA . ILE A 1 143 ? -9.797 12.808 5.410 1.00 20.59 179 ILE A CA 1
ATOM 1149 C C . ILE A 1 143 ? -9.908 13.790 6.573 1.00 20.23 179 ILE A C 1
ATOM 1150 O O . ILE A 1 143 ? -10.190 13.405 7.708 1.00 22.45 179 ILE A O 1
ATOM 1155 N N . ASN A 1 144 ? -9.694 15.069 6.276 1.00 19.84 180 ASN A N 1
ATOM 1156 C CA . ASN A 1 144 ? -9.592 16.092 7.308 1.00 19.04 180 ASN A CA 1
ATOM 1157 C C . ASN A 1 144 ? -10.723 17.108 7.302 1.00 20.69 180 ASN A C 1
ATOM 1158 O O . ASN A 1 144 ? -10.695 18.049 8.105 1.00 22.62 180 ASN A O 1
ATOM 1163 N N . ALA A 1 145 ? -11.702 16.933 6.408 1.00 20.72 181 ALA A N 1
ATOM 1164 C CA . ALA A 1 145 ? -12.735 17.954 6.171 1.00 20.41 181 ALA A CA 1
ATOM 1165 C C . ALA A 1 145 ? -13.719 18.129 7.315 1.00 20.98 181 ALA A C 1
ATOM 1166 O O . ALA A 1 145 ? -14.094 17.172 7.996 1.00 23.55 181 ALA A O 1
ATOM 1168 N N . SER A 1 146 ? -14.165 19.369 7.485 1.00 21.95 182 SER A N 1
ATOM 1169 C CA . SER A 1 146 ? -15.237 19.669 8.422 1.00 24.51 182 SER A CA 1
ATOM 1170 C C . SER A 1 146 ? -16.193 20.677 7.789 1.00 21.17 182 SER A C 1
ATOM 1171 O O . SER A 1 146 ? -15.915 21.240 6.737 1.00 21.36 182 SER A O 1
ATOM 1174 N N . ILE A 1 147 ? -17.336 20.883 8.428 1.00 22.02 183 ILE A N 1
ATOM 1175 C CA . ILE A 1 147 ? -18.360 21.797 7.928 1.00 23.58 183 ILE A CA 1
ATOM 1176 C C . ILE A 1 147 ? -17.826 23.189 7.611 1.00 20.28 183 ILE A C 1
ATOM 1177 O O . ILE A 1 147 ? -18.203 23.783 6.603 1.00 22.18 183 ILE A O 1
ATOM 1182 N N . LYS A 1 148 ? -16.936 23.707 8.451 1.00 20.53 184 LYS A N 1
ATOM 1183 C CA . LYS A 1 148 ? -16.413 25.061 8.232 1.00 21.27 184 LYS A CA 1
ATOM 1184 C C . LYS A 1 148 ? -15.654 25.191 6.912 1.00 21.37 184 LYS A C 1
ATOM 1185 O O . LYS A 1 148 ? -15.607 26.268 6.328 1.00 23.59 184 LYS A O 1
ATOM 1191 N N . ASP A 1 149 ? -15.111 24.081 6.408 1.00 21.32 185 ASP A N 1
ATOM 1192 C CA . ASP A 1 149 ? -14.403 24.116 5.127 1.00 22.45 185 ASP A CA 1
ATOM 1193 C C . ASP A 1 149 ? -15.316 24.427 3.924 1.00 21.66 185 ASP A C 1
ATOM 1194 O O . ASP A 1 149 ? -14.828 24.688 2.833 1.00 22.17 185 ASP A O 1
ATOM 1199 N N . PHE A 1 150 ? -16.627 24.388 4.145 1.00 19.57 186 PHE A N 1
ATOM 1200 C CA . PHE A 1 150 ? -17.644 24.641 3.135 1.00 19.53 186 PHE A CA 1
ATOM 1201 C C . PHE A 1 150 ? -18.305 26.010 3.263 1.00 20.23 186 PHE A C 1
ATOM 1202 O O . PHE A 1 150 ? -19.344 26.280 2.639 1.00 20.84 186 PHE A O 1
ATOM 1210 N N . ASN A 1 151 ? -17.694 26.905 4.026 1.00 21.35 187 ASN A N 1
ATOM 1211 C CA . ASN A 1 151 ? -18.315 28.210 4.198 1.00 21.48 187 ASN A CA 1
ATOM 1212 C C . ASN A 1 151 ? -18.316 29.107 2.950 1.00 20.97 187 ASN A C 1
ATOM 1213 O O . ASN A 1 151 ? -18.998 30.127 2.927 1.00 23.25 187 ASN A O 1
ATOM 1218 N N . ASN A 1 152 ? -17.591 28.713 1.906 1.00 20.73 188 ASN A N 1
ATOM 1219 C CA . ASN A 1 152 ? -17.708 29.404 0.619 1.00 19.67 188 ASN A CA 1
ATOM 1220 C C . ASN A 1 152 ? -18.320 28.506 -0.453 1.00 18.44 188 ASN A C 1
ATOM 1221 O O . ASN A 1 152 ? -18.011 28.626 -1.639 1.00 19.80 188 ASN A O 1
ATOM 1226 N N . SER A 1 153 ? -19.196 27.605 -0.010 1.00 20.18 189 SER A N 1
ATOM 1227 C CA . SER A 1 153 ? -19.961 26.702 -0.862 1.00 19.45 189 SER A CA 1
ATOM 1228 C C . SER A 1 153 ? -21.453 26.934 -0.636 1.00 19.49 189 SER A C 1
ATOM 1229 O O . SER A 1 153 ? -21.853 27.229 0.487 1.00 20.93 189 SER A O 1
ATOM 1232 N N . ALA A 1 154 ? -22.282 26.741 -1.664 1.00 19.78 190 ALA A N 1
ATOM 1233 C CA . ALA A 1 154 ? -23.733 26.662 -1.472 1.00 19.92 190 ALA A CA 1
ATOM 1234 C C . ALA A 1 154 ? -24.103 25.526 -0.512 1.00 19.62 190 ALA A C 1
ATOM 1235 O O . ALA A 1 154 ? -25.141 25.578 0.144 1.00 21.61 190 ALA A O 1
ATOM 1237 N N . LEU A 1 155 ? -23.237 24.516 -0.393 1.00 19.73 191 LEU A N 1
ATOM 1238 C CA . LEU A 1 155 ? -23.474 23.371 0.479 1.00 20.22 191 LEU A CA 1
ATOM 1239 C C . LEU A 1 155 ? -23.522 23.743 1.963 1.00 21.15 191 LEU A C 1
ATOM 1240 O O . LEU A 1 155 ? -24.005 22.975 2.779 1.00 22.30 191 LEU A O 1
ATOM 1245 N N . LYS A 1 156 ? -23.039 24.927 2.322 1.00 20.72 192 LYS A N 1
ATOM 1246 C CA . LYS A 1 156 ? -23.154 25.390 3.699 1.00 21.88 192 LYS A CA 1
ATOM 1247 C C . LYS A 1 156 ? -24.626 25.460 4.169 1.00 23.64 192 LYS A C 1
ATOM 1248 O O . LYS A 1 156 ? -24.891 25.4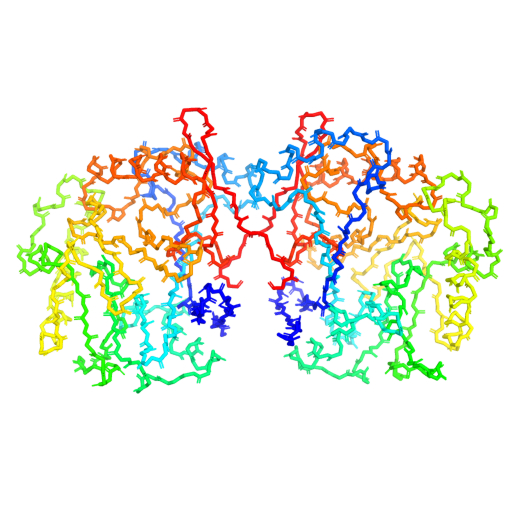67 5.363 1.00 26.09 192 LYS A O 1
ATOM 1254 N N . ALA A 1 157 ? -25.582 25.510 3.238 1.00 23.88 193 ALA A N 1
ATOM 1255 C CA . ALA A 1 157 ? -27.016 25.476 3.576 1.00 24.62 193 ALA A CA 1
ATOM 1256 C C . ALA A 1 157 ? -27.481 24.105 4.074 1.00 26.86 193 ALA A C 1
ATOM 1257 O O . ALA A 1 157 ? -28.608 23.962 4.582 1.00 30.14 193 ALA A O 1
ATOM 1259 N N . HIS A 1 158 ? -26.640 23.097 3.901 1.00 26.42 194 HIS A N 1
ATOM 1260 C CA . HIS A 1 158 ? -27.024 21.727 4.199 1.00 28.18 194 HIS A CA 1
ATOM 1261 C C . HIS A 1 158 ? -26.034 21.035 5.137 1.00 27.19 194 HIS A C 1
ATOM 1262 O O . HIS A 1 158 ? -25.438 20.017 4.792 1.00 26.01 194 HIS A O 1
ATOM 1269 N N . PRO A 1 159 ? -25.895 21.558 6.365 1.00 27.15 195 PRO A N 1
ATOM 1270 C CA . PRO A 1 159 ? -24.914 20.950 7.271 1.00 27.64 195 PRO A CA 1
ATOM 1271 C C . PRO A 1 159 ? -25.261 19.504 7.671 1.00 26.34 195 PRO A C 1
ATOM 1272 O O . PRO A 1 159 ? -24.341 18.727 7.880 1.00 27.00 195 PRO A O 1
ATOM 1276 N N . GLU A 1 160 ? -26.540 19.150 7.789 1.00 27.58 196 GLU A N 1
ATOM 1277 C CA . GLU A 1 160 ? -26.904 17.760 8.077 1.00 29.54 196 GLU A CA 1
ATOM 1278 C C . GLU A 1 160 ? -26.442 16.839 6.957 1.00 30.00 196 GLU A C 1
ATOM 1279 O O . GLU A 1 160 ? -25.915 15.755 7.218 1.00 31.12 196 GLU A O 1
ATOM 1285 N N . ARG A 1 161 ? -26.618 17.269 5.709 1.00 28.97 197 ARG A N 1
ATOM 1286 C CA . ARG A 1 161 ? -26.175 16.460 4.581 1.00 28.45 197 ARG A CA 1
ATOM 1287 C C . ARG A 1 161 ? -24.653 16.316 4.591 1.00 26.98 197 ARG A C 1
ATOM 1288 O O . ARG A 1 161 ? -24.141 15.221 4.386 1.00 26.94 197 ARG A O 1
ATOM 1296 N N . LEU A 1 162 ? -23.932 17.413 4.841 1.00 24.53 198 LEU A N 1
ATOM 1297 C CA . LEU A 1 162 ? -22.473 17.365 4.892 1.00 24.31 198 LEU A CA 1
ATOM 1298 C C . LEU A 1 162 ? -21.989 16.415 5.966 1.00 24.52 198 LEU A C 1
ATOM 1299 O O . LEU A 1 162 ? -21.025 15.680 5.769 1.00 24.40 198 LEU A O 1
ATOM 1304 N N . ASN A 1 163 ? -22.659 16.436 7.106 1.00 24.85 199 ASN A N 1
ATOM 1305 C CA . ASN A 1 163 ? -22.299 15.558 8.200 1.00 26.30 199 ASN A CA 1
ATOM 1306 C C . ASN A 1 163 ? -22.586 14.096 7.913 1.00 25.78 199 ASN A C 1
ATOM 1307 O O . ASN A 1 163 ? -22.071 13.215 8.608 1.00 26.95 199 ASN A O 1
ATOM 1312 N N . GLN A 1 164 ? -23.429 13.821 6.921 1.00 26.36 200 GLN A N 1
ATOM 1313 C CA . GLN A 1 164 ? -23.616 12.435 6.466 1.00 29.70 200 GLN A CA 1
ATOM 1314 C C . GLN A 1 164 ? -22.604 12.050 5.375 1.00 28.03 200 GLN A C 1
ATOM 1315 O O . GLN A 1 164 ? -22.053 10.946 5.381 1.00 27.36 200 GLN A O 1
ATOM 1321 N N . ILE A 1 165 ? -22.382 12.971 4.435 1.00 26.08 201 ILE A N 1
ATOM 1322 C CA . ILE A 1 165 ? -21.516 12.734 3.278 1.00 26.18 201 ILE A CA 1
ATOM 1323 C C . ILE A 1 165 ? -20.048 12.609 3.635 1.00 23.63 201 ILE A C 1
ATOM 1324 O O . ILE A 1 165 ? -19.369 11.732 3.104 1.00 24.35 201 ILE A O 1
ATOM 1329 N N . ILE A 1 166 ? -19.550 13.481 4.513 1.00 22.16 202 ILE A N 1
ATOM 1330 C CA . ILE A 1 166 ? -18.115 13.469 4.799 1.00 22.01 202 ILE A CA 1
ATOM 1331 C C . ILE A 1 166 ? -17.679 12.117 5.377 1.00 21.27 202 ILE A C 1
ATOM 1332 O O . ILE A 1 166 ? -16.758 11.516 4.840 1.00 21.08 202 ILE A O 1
ATOM 1337 N N . PRO A 1 167 ? -18.364 11.597 6.416 1.00 21.84 203 PRO A N 1
ATOM 1338 C CA . PRO A 1 167 ? -17.956 10.273 6.914 1.00 22.37 203 PRO A CA 1
ATOM 1339 C C . PRO A 1 167 ? -18.173 9.175 5.884 1.00 21.90 203 PRO A C 1
ATOM 1340 O O . PRO A 1 167 ? -17.386 8.227 5.857 1.00 22.59 203 PRO A O 1
ATOM 1344 N N . ALA A 1 168 ? -19.194 9.277 5.041 1.00 21.83 204 ALA A N 1
ATOM 1345 C CA . ALA A 1 168 ? -19.397 8.252 4.025 1.00 21.33 204 ALA A CA 1
ATOM 1346 C C . ALA A 1 168 ? -18.204 8.209 3.040 1.00 21.32 204 ALA A C 1
ATOM 1347 O O . ALA A 1 168 ? -17.720 7.127 2.682 1.00 21.31 204 ALA A O 1
ATOM 1349 N N . LEU A 1 169 ? -17.724 9.382 2.619 1.00 19.75 205 LEU A N 1
ATOM 1350 C CA . LEU A 1 169 ? -16.587 9.439 1.708 1.00 20.27 205 LEU A CA 1
ATOM 1351 C C . LEU A 1 169 ? -15.314 8.980 2.431 1.00 19.57 205 LEU A C 1
ATOM 1352 O O . LEU A 1 169 ? -14.494 8.272 1.848 1.00 20.20 205 LEU A O 1
ATOM 1357 N N . GLN A 1 170 ? -15.160 9.370 3.694 1.00 20.36 206 GLN A N 1
ATOM 1358 C CA . GLN A 1 170 ? -14.020 8.924 4.482 1.00 21.27 206 GLN A CA 1
ATOM 1359 C C . GLN A 1 170 ? -13.988 7.406 4.606 1.00 23.24 206 GLN A C 1
ATOM 1360 O O . GLN A 1 170 ? -12.916 6.799 4.554 1.00 23.77 206 GLN A O 1
ATOM 1366 N N . ASN A 1 171 ? -15.157 6.793 4.773 1.00 22.77 207 ASN A N 1
ATOM 1367 C CA . ASN A 1 171 ? -15.211 5.338 4.865 1.00 22.85 207 ASN A CA 1
ATOM 1368 C C . ASN A 1 171 ? -14.766 4.674 3.574 1.00 20.85 207 ASN A C 1
ATOM 1369 O O . ASN A 1 171 ? -14.076 3.661 3.604 1.00 21.85 207 ASN A O 1
ATOM 1374 N N . ILE A 1 172 ? -15.137 5.241 2.434 1.00 20.48 208 ILE A N 1
ATOM 1375 C CA . ILE A 1 172 ? -14.656 4.705 1.175 1.00 19.33 208 ILE A CA 1
ATOM 1376 C C . ILE A 1 172 ? -13.134 4.882 1.060 1.00 19.36 208 ILE A C 1
ATOM 1377 O O . ILE A 1 172 ? -12.426 3.953 0.660 1.00 20.37 208 ILE A O 1
ATOM 1382 N N . LEU A 1 173 ? -12.621 6.056 1.424 1.00 20.83 209 LEU A N 1
ATOM 1383 C CA . LEU A 1 173 ? -11.177 6.288 1.317 1.00 20.89 209 LEU A CA 1
ATOM 1384 C C . LEU A 1 173 ? -10.406 5.309 2.213 1.00 22.33 209 LEU A C 1
ATOM 1385 O O . LEU A 1 173 ? -9.337 4.847 1.869 1.00 23.76 209 LEU A O 1
ATOM 1390 N N . LYS A 1 174 ? -10.989 4.971 3.350 1.00 23.89 210 LYS A N 1
ATOM 1391 C CA A LYS A 1 174 ? -10.375 3.983 4.218 0.70 25.38 210 LYS A CA 1
ATOM 1392 C CA B LYS A 1 174 ? -10.441 3.963 4.248 0.30 24.99 210 LYS A CA 1
ATOM 1393 C C . LYS A 1 174 ? -10.382 2.586 3.594 1.00 25.70 210 LYS A C 1
ATOM 1394 O O . LYS A 1 174 ? -9.400 1.855 3.705 1.00 27.80 210 LYS A O 1
ATOM 1405 N N . ALA A 1 175 ? -11.469 2.216 2.935 1.00 27.13 211 ALA A N 1
ATOM 1406 C CA . ALA A 1 175 ? -11.550 0.901 2.313 1.00 27.74 211 ALA A CA 1
ATOM 1407 C C . ALA A 1 175 ? -10.531 0.730 1.180 1.00 27.38 211 ALA A C 1
ATOM 1408 O O . ALA A 1 175 ? -9.980 -0.354 0.999 1.00 30.32 211 ALA A O 1
ATOM 1410 N N . ILE A 1 176 ? -10.263 1.789 0.421 1.00 24.98 212 ILE A N 1
ATOM 1411 C CA . ILE A 1 176 ? -9.405 1.633 -0.747 1.00 24.90 212 ILE A CA 1
ATOM 1412 C C . ILE A 1 176 ? -7.930 1.958 -0.502 1.00 23.17 212 ILE A C 1
ATOM 1413 O O . ILE A 1 176 ? -7.087 1.808 -1.391 1.00 23.28 212 ILE A O 1
ATOM 1418 N N . GLN A 1 177 ? -7.647 2.368 0.726 1.00 23.33 213 GLN A N 1
ATOM 1419 C CA A GLN A 1 177 ? -6.313 2.678 1.212 0.56 24.81 213 GLN A CA 1
ATOM 1420 C CA B GLN A 1 177 ? -6.301 2.693 1.167 0.44 23.58 213 GLN A CA 1
ATOM 1421 C C . GLN A 1 177 ? -5.210 1.739 0.640 1.00 21.17 213 GLN A C 1
ATOM 1422 O O . GLN A 1 177 ? -4.208 2.199 0.083 1.00 22.51 213 GLN A O 1
ATOM 1433 N N . PRO A 1 178 ? -5.387 0.401 0.758 1.00 19.95 214 PRO A N 1
ATOM 1434 C CA . PRO A 1 178 ? -4.289 -0.490 0.343 1.00 20.50 214 PRO A CA 1
ATOM 1435 C C . PRO A 1 178 ? -3.973 -0.451 -1.168 1.00 19.93 214 PRO A C 1
ATOM 1436 O O . PRO A 1 178 ? -2.877 -0.869 -1.561 1.00 22.18 214 PRO A O 1
ATOM 1440 N N . LYS A 1 179 ? -4.892 0.070 -1.970 1.00 19.95 215 LYS A N 1
ATOM 1441 C CA . LYS A 1 179 ? -4.722 0.134 -3.417 1.00 20.23 215 LYS A CA 1
ATOM 1442 C C . LYS A 1 179 ? -4.402 1.538 -3.890 1.00 20.53 215 LYS A C 1
ATOM 1443 O O . LYS A 1 179 ? -4.199 1.752 -5.075 1.00 22.48 215 LYS A O 1
ATOM 1449 N N . LEU A 1 180 ? -4.396 2.501 -2.975 1.00 21.87 216 LEU A N 1
ATOM 1450 C CA . LEU A 1 180 ? -4.422 3.916 -3.351 1.00 22.87 216 LEU A CA 1
ATOM 1451 C C . LEU A 1 180 ? -3.028 4.465 -3.566 1.00 22.99 216 LEU A C 1
ATOM 1452 O O . LEU A 1 180 ? -2.165 4.332 -2.703 1.00 26.38 216 LEU A O 1
ATOM 1457 N N . LYS A 1 181 ? -2.835 5.102 -4.712 1.00 19.54 217 LYS A N 1
ATOM 1458 C CA . LYS A 1 181 ? -1.622 5.827 -5.077 1.00 21.09 217 LYS A CA 1
ATOM 1459 C C . LYS A 1 181 ? -1.949 7.294 -5.338 1.00 18.64 217 LYS A C 1
ATOM 1460 O O . LYS A 1 181 ? -3.062 7.609 -5.740 1.00 19.72 217 LYS A O 1
ATOM 1466 N N . PHE A 1 182 ? -0.974 8.183 -5.162 1.00 18.30 218 PHE A N 1
ATOM 1467 C CA . PHE A 1 182 ? -1.187 9.606 -5.456 1.00 17.82 218 PHE A CA 1
ATOM 1468 C C . PHE A 1 182 ? -0.579 9.962 -6.808 1.00 17.77 218 PHE A C 1
ATOM 1469 O O . PHE A 1 182 ? 0.528 9.524 -7.120 1.00 20.37 218 PHE A O 1
ATOM 1477 N N . TYR A 1 183 ? -1.291 10.757 -7.610 1.00 18.03 219 TYR A N 1
ATOM 1478 C CA . TYR A 1 183 ? -0.742 11.218 -8.889 1.00 18.09 219 TYR A CA 1
ATOM 1479 C C . TYR A 1 183 ? 0.588 11.933 -8.738 1.00 18.92 219 TYR A C 1
ATOM 1480 O O . TYR A 1 183 ? 0.788 12.713 -7.815 1.00 20.38 219 TYR A O 1
ATOM 1489 N N . ASP A 1 184 ? 1.488 11.666 -9.667 1.00 20.27 220 ASP A N 1
ATOM 1490 C CA . ASP A 1 184 ? 2.642 12.508 -9.861 1.00 21.66 220 ASP A CA 1
ATOM 1491 C C . ASP A 1 184 ? 2.231 13.509 -10.937 1.00 21.57 220 ASP A C 1
ATOM 1492 O O . ASP A 1 184 ? 2.002 13.134 -12.091 1.00 23.75 220 ASP A O 1
ATOM 1497 N N . LEU A 1 185 ? 2.112 14.777 -10.555 1.00 21.97 221 LEU A N 1
ATOM 1498 C CA . LEU A 1 185 ? 1.626 15.808 -11.464 1.00 24.15 221 LEU A CA 1
ATOM 1499 C C . LEU A 1 185 ? 2.683 16.239 -12.473 1.00 26.97 221 LEU A C 1
ATOM 1500 O O . LEU A 1 185 ? 2.388 17.043 -13.367 1.00 29.88 221 LEU A O 1
ATOM 1505 N N . ASN A 1 186 ? 3.895 15.699 -12.346 1.00 26.86 222 ASN A N 1
ATOM 1506 C CA . ASN A 1 186 ? 5.031 16.119 -13.171 1.00 28.03 222 ASN A CA 1
ATOM 1507 C C . ASN A 1 186 ? 5.558 15.072 -14.130 1.00 28.39 222 ASN A C 1
ATOM 1508 O O . ASN A 1 186 ? 6.574 15.305 -14.770 1.00 32.34 222 ASN A O 1
ATOM 1513 N N . LYS A 1 187 ? 4.907 13.915 -14.217 1.00 25.19 223 LYS A N 1
ATOM 1514 C CA . LYS A 1 187 ? 5.356 12.846 -15.122 1.00 24.76 223 LYS A CA 1
ATOM 1515 C C . LYS A 1 187 ? 4.216 12.236 -15.907 1.00 22.13 223 LYS A C 1
ATOM 1516 O O . LYS A 1 187 ? 3.102 12.133 -15.407 1.00 22.72 223 LYS A O 1
ATOM 1522 N N . THR A 1 188 ? 4.517 11.792 -17.120 1.00 22.45 224 THR A N 1
ATOM 1523 C CA . THR A 1 188 ? 3.564 11.018 -17.907 1.00 22.21 224 THR A CA 1
ATOM 1524 C C . THR A 1 188 ? 3.450 9.614 -17.339 1.00 22.36 224 THR A C 1
ATOM 1525 O O . THR A 1 188 ? 4.459 8.966 -17.066 1.00 24.93 224 THR A O 1
ATOM 1529 N N . LEU A 1 189 ? 2.224 9.154 -17.139 1.00 20.21 225 LEU A N 1
ATOM 1530 C CA . LEU A 1 189 ? 1.978 7.814 -16.624 1.00 20.66 225 LEU A CA 1
ATOM 1531 C C . LEU A 1 189 ? 1.551 6.867 -17.742 1.00 21.25 225 LEU A C 1
ATOM 1532 O O . LEU A 1 189 ? 0.676 7.206 -18.546 1.00 21.35 225 LEU A O 1
ATOM 1537 N N . TYR A 1 190 ? 2.163 5.685 -17.778 1.00 22.92 226 TYR A N 1
ATOM 1538 C CA . TYR A 1 190 ? 1.805 4.621 -18.716 1.00 24.97 226 TYR A CA 1
ATOM 1539 C C . TYR A 1 190 ? 1.838 5.041 -20.179 1.00 26.79 226 TYR A C 1
ATOM 1540 O O . TYR A 1 190 ? 1.078 4.513 -20.993 1.00 29.19 226 TYR A O 1
ATOM 1549 N N . SER A 1 191 ? 2.708 5.998 -20.490 1.00 25.64 227 SER A N 1
ATOM 1550 C CA . SER A 1 191 ? 2.898 6.536 -21.842 1.00 26.06 227 SER A CA 1
ATOM 1551 C C . SER A 1 191 ? 1.746 7.341 -22.412 1.00 23.53 227 SER A C 1
ATOM 1552 O O . SER A 1 191 ? 1.840 7.766 -23.567 1.00 25.04 227 SER A O 1
ATOM 1555 N N . HIS A 1 192 ? 0.676 7.553 -21.650 1.00 20.80 228 HIS A N 1
ATOM 1556 C CA . HIS A 1 192 ? -0.511 8.168 -22.244 1.00 19.80 228 HIS A CA 1
ATOM 1557 C C . HIS A 1 192 ? -1.190 9.221 -21.386 1.00 18.56 228 HIS A C 1
ATOM 1558 O O . HIS A 1 192 ? -2.062 9.932 -21.906 1.00 20.14 228 HIS A O 1
ATOM 1565 N N . PHE A 1 193 ? -0.849 9.327 -20.101 1.00 17.95 229 PHE A N 1
ATOM 1566 C CA . PHE A 1 193 ? -1.662 10.138 -19.189 1.00 17.54 229 PHE A CA 1
ATOM 1567 C C . PHE A 1 193 ? -0.850 11.197 -18.470 1.00 18.32 229 PHE A C 1
ATOM 1568 O O . PHE A 1 193 ? 0.227 10.901 -17.945 1.00 19.83 229 PHE A O 1
ATOM 1576 N N . ASN A 1 194 ? -1.385 12.414 -18.437 1.00 18.04 230 ASN A N 1
ATOM 1577 C CA . ASN A 1 194 ? -0.804 13.516 -17.688 1.00 18.36 230 ASN A CA 1
ATOM 1578 C C . ASN A 1 194 ? -1.872 14.161 -16.833 1.00 17.48 230 ASN A C 1
ATOM 1579 O O . ASN A 1 194 ? -3.017 14.284 -17.251 1.00 18.99 230 ASN A O 1
ATOM 1584 N N . PHE A 1 195 ? -1.480 14.587 -15.639 1.00 17.19 231 PHE A N 1
ATOM 1585 C CA . PHE A 1 195 ? -2.416 15.061 -14.634 1.00 16.25 231 PHE A CA 1
ATOM 1586 C C . PHE A 1 195 ? -2.081 16.460 -14.174 1.00 16.70 231 PHE A C 1
ATOM 1587 O O . PHE A 1 195 ? -0.904 16.798 -14.019 1.00 19.50 231 PHE A O 1
ATOM 1595 N N . GLN A 1 196 ? -3.102 17.260 -13.926 1.00 17.15 232 GLN A N 1
ATOM 1596 C CA . GLN A 1 196 ? -2.900 18.587 -13.342 1.00 18.50 232 GLN A CA 1
ATOM 1597 C C . GLN A 1 196 ? -4.134 18.927 -12.515 1.00 16.46 232 GLN A C 1
ATOM 1598 O O . GLN A 1 196 ? -5.194 18.358 -12.703 1.00 17.25 232 GLN A O 1
ATOM 1604 N N . LEU A 1 197 ? -3.981 19.850 -11.572 1.00 17.43 233 LEU A N 1
ATOM 1605 C CA . LEU A 1 197 ? -5.100 20.238 -10.717 1.00 17.14 233 LEU A CA 1
ATOM 1606 C C . LEU A 1 197 ? -5.895 21.390 -11.284 1.00 16.85 233 LEU A C 1
ATOM 1607 O O . LEU A 1 197 ? -5.351 22.286 -11.943 1.00 18.90 233 LEU A O 1
ATOM 1612 N N . ALA A 1 198 ? -7.201 21.365 -11.000 1.00 17.47 234 ALA A N 1
ATOM 1613 C CA . ALA A 1 198 ? -8.120 22.462 -11.319 1.00 17.61 234 ALA A CA 1
ATOM 1614 C C . ALA A 1 198 ? -8.947 22.690 -10.055 1.00 16.64 234 ALA A C 1
ATOM 1615 O O . ALA A 1 198 ? -10.094 22.305 -10.000 1.00 17.02 234 ALA A O 1
ATOM 1617 N N . PRO A 1 199 ? -8.343 23.289 -9.019 1.00 17.45 235 PRO A N 1
ATOM 1618 C CA . PRO A 1 199 ? -9.009 23.341 -7.707 1.00 17.00 235 PRO A CA 1
ATOM 1619 C C . PRO A 1 199 ? -10.270 24.201 -7.714 1.00 16.89 235 PRO A C 1
ATOM 1620 O O . PRO A 1 199 ? -10.431 25.111 -8.527 1.00 18.13 235 PRO A O 1
ATOM 1624 N N . GLY A 1 200 ? -11.134 23.943 -6.739 1.00 17.08 236 GLY A N 1
ATOM 1625 C CA . GLY A 1 200 ? -12.274 24.790 -6.464 1.00 17.10 236 GLY A CA 1
ATOM 1626 C C . GLY A 1 200 ? -13.545 23.972 -6.340 1.00 16.61 236 GLY A C 1
ATOM 1627 O O . GLY A 1 200 ? -14.229 24.007 -5.314 1.00 17.90 236 GLY A O 1
ATOM 1628 N N . HIS A 1 201 ? -13.845 23.186 -7.360 1.00 16.91 237 HIS A N 1
ATOM 1629 C CA . HIS A 1 201 ? -14.976 22.281 -7.230 1.00 17.11 237 HIS A CA 1
ATOM 1630 C C . HIS A 1 201 ? -14.737 21.354 -6.029 1.00 15.93 237 HIS A C 1
ATOM 1631 O O . HIS A 1 201 ? -15.634 21.164 -5.195 1.00 16.56 237 HIS A O 1
ATOM 1638 N N . THR A 1 202 ? -13.521 20.800 -5.951 1.00 16.29 238 THR A N 1
ATOM 1639 C CA . THR A 1 202 ? -12.929 20.267 -4.720 1.00 16.71 238 THR A CA 1
ATOM 1640 C C . THR A 1 202 ? -11.474 20.734 -4.731 1.00 16.86 238 THR A C 1
ATOM 1641 O O . THR A 1 202 ? -10.974 21.142 -5.781 1.00 16.64 238 THR A O 1
ATOM 1645 N N . PRO A 1 203 ? -10.767 20.636 -3.591 1.00 17.38 239 PRO A N 1
ATOM 1646 C CA . PRO A 1 203 ? -9.411 21.203 -3.577 1.00 18.20 239 PRO A CA 1
ATOM 1647 C C . PRO A 1 203 ? -8.429 20.464 -4.478 1.00 17.70 239 PRO A C 1
ATOM 1648 O O . PRO A 1 203 ? -7.443 21.067 -4.943 1.00 18.00 239 PRO A O 1
ATOM 1652 N N . GLY A 1 204 ? -8.682 19.172 -4.713 1.00 16.54 240 GLY A N 1
ATOM 1653 C CA . GLY A 1 204 ? -7.756 18.364 -5.489 1.00 17.63 240 GLY A CA 1
ATOM 1654 C C . GLY A 1 204 ? -8.351 17.807 -6.766 1.00 15.94 240 GLY A C 1
ATOM 1655 O O . GLY A 1 204 ? -7.838 16.808 -7.256 1.00 16.65 240 GLY A O 1
ATOM 1656 N N . LEU A 1 205 ? -9.373 18.467 -7.326 1.00 15.62 241 LEU A N 1
ATOM 1657 C CA . LEU A 1 205 ? -9.935 18.054 -8.612 1.00 15.43 241 LEU A CA 1
ATOM 1658 C C . LEU A 1 205 ? -8.807 17.967 -9.640 1.00 15.47 241 LEU A C 1
ATOM 1659 O O . LEU A 1 205 ? -8.060 18.923 -9.821 1.00 16.39 241 LEU A O 1
ATOM 1664 N N . THR A 1 206 ? -8.711 16.822 -10.311 1.00 15.61 242 THR A N 1
ATOM 1665 C CA . THR A 1 206 ? -7.619 16.531 -11.248 1.00 15.36 242 THR A CA 1
ATOM 1666 C C . THR A 1 206 ? -8.199 16.423 -12.644 1.00 15.73 242 THR A C 1
ATOM 1667 O O . THR A 1 206 ? -9.203 15.723 -12.845 1.00 17.83 242 THR A O 1
ATOM 1671 N N . VAL A 1 207 ? -7.536 17.092 -13.583 1.00 15.53 243 VAL A N 1
ATOM 1672 C CA . VAL A 1 207 ? -7.837 17.075 -15.017 1.00 15.83 243 VAL A CA 1
ATOM 1673 C C . VAL A 1 207 ? -6.796 16.179 -15.684 1.00 15.49 243 VAL A C 1
ATOM 1674 O O . VAL A 1 207 ? -5.599 16.343 -15.444 1.00 17.19 243 VAL A O 1
ATOM 1678 N N . THR A 1 208 ? -7.240 15.222 -16.502 1.00 15.62 244 THR A N 1
ATOM 1679 C CA . THR A 1 208 ? -6.355 14.256 -17.103 1.00 15.46 244 THR A CA 1
ATOM 1680 C C . THR A 1 208 ? -6.302 14.445 -18.607 1.00 15.22 244 THR A C 1
ATOM 1681 O O . THR A 1 208 ? -7.343 14.477 -19.280 1.00 15.68 244 THR A O 1
ATOM 1685 N N . THR A 1 209 ? -5.093 14.534 -19.143 1.00 15.27 245 THR A N 1
ATOM 1686 C CA . THR A 1 209 ? -4.924 14.544 -20.585 1.00 15.81 245 THR A CA 1
ATOM 1687 C C . THR A 1 209 ? -4.495 13.149 -21.030 1.00 16.48 245 THR A C 1
ATOM 1688 O O . THR A 1 209 ? -3.569 12.569 -20.487 1.00 18.10 245 THR A O 1
ATOM 1692 N N . ILE A 1 210 ? -5.218 12.629 -22.012 1.00 15.87 246 ILE A N 1
ATOM 1693 C CA . ILE A 1 210 ? -4.962 11.351 -22.631 1.00 15.51 246 ILE A CA 1
ATOM 1694 C C . ILE A 1 210 ? -4.348 11.612 -24.006 1.00 15.45 246 ILE A C 1
ATOM 1695 O O . ILE A 1 210 ? -4.934 12.365 -24.787 1.00 16.19 246 ILE A O 1
ATOM 1700 N N . SER A 1 211 ? -3.212 10.993 -24.313 1.00 15.58 247 SER A N 1
ATOM 1701 C CA A SER A 1 211 ? -2.579 11.240 -25.587 0.64 16.69 247 SER A CA 1
ATOM 1702 C CA B SER A 1 211 ? -2.499 11.262 -25.553 0.36 16.70 247 SER A CA 1
ATOM 1703 C C . SER A 1 211 ? -2.061 9.966 -26.225 1.00 16.09 247 SER A C 1
ATOM 1704 O O . SER A 1 211 ? -1.618 9.038 -25.550 1.00 17.61 247 SER A O 1
ATOM 1709 N N . SER A 1 212 ? -2.135 9.939 -27.550 1.00 15.17 248 SER A N 1
ATOM 1710 C CA . SER A 1 212 ? -1.533 8.862 -28.341 1.00 15.91 248 SER A CA 1
ATOM 1711 C C . SER A 1 212 ? -1.345 9.394 -29.750 1.00 15.84 248 SER A C 1
ATOM 1712 O O . SER A 1 212 ? -2.244 10.049 -30.297 1.00 16.02 248 SER A O 1
ATOM 1715 N N . GLY A 1 213 ? -0.172 9.167 -30.322 1.00 16.76 249 GLY A N 1
ATOM 1716 C CA . GLY A 1 213 ? 0.104 9.684 -31.638 1.00 19.35 249 GLY A CA 1
ATOM 1717 C C . GLY A 1 213 ? -0.028 11.185 -31.681 1.00 20.04 249 GLY A C 1
ATOM 1718 O O . GLY A 1 213 ? 0.501 11.886 -30.806 1.00 21.86 249 GLY A O 1
ATOM 1719 N N . ASN A 1 214 ? -0.774 11.627 -32.691 1.00 21.05 250 ASN A N 1
ATOM 1720 C CA A ASN A 1 214 ? -1.145 13.009 -32.987 0.48 23.19 250 ASN A CA 1
ATOM 1721 C CA B ASN A 1 214 ? -1.055 13.027 -32.918 0.52 22.18 250 ASN A CA 1
ATOM 1722 C C . ASN A 1 214 ? -2.297 13.561 -32.197 1.00 19.73 250 ASN A C 1
ATOM 1723 O O . ASN A 1 214 ? -2.720 14.683 -32.443 1.00 23.61 250 ASN A O 1
ATOM 1732 N N . GLU A 1 215 ? -2.901 12.748 -31.346 1.00 16.81 251 GLU A N 1
ATOM 1733 C CA . GLU A 1 215 ? -4.187 13.115 -30.754 1.00 16.81 251 GLU A CA 1
ATOM 1734 C C . GLU A 1 215 ? -4.120 13.255 -29.238 1.00 16.38 251 GLU A C 1
ATOM 1735 O O . GLU A 1 215 ? -3.381 12.552 -28.580 1.00 17.16 251 GLU A O 1
ATOM 1741 N N . LYS A 1 216 ? -4.925 14.173 -28.715 1.00 17.30 252 LYS A N 1
ATOM 1742 C CA . LYS A 1 216 ? -5.026 14.406 -27.281 1.00 18.00 252 LYS A CA 1
ATOM 1743 C C . LYS A 1 216 ? -6.486 14.632 -26.914 1.00 15.66 252 LYS A C 1
ATOM 1744 O O . LYS A 1 216 ? -7.215 15.224 -27.692 1.00 18.91 252 LYS A O 1
ATOM 1750 N N . LEU A 1 217 ? -6.893 14.216 -25.726 1.00 14.40 253 LEU A N 1
ATOM 1751 C CA . LEU A 1 217 ? -8.231 14.458 -25.186 1.00 13.17 253 LEU A CA 1
ATOM 1752 C C . LEU A 1 217 ? -8.078 14.889 -23.736 1.00 13.87 253 LEU A C 1
ATOM 1753 O O . LEU A 1 217 ? -7.332 14.247 -22.988 1.00 14.90 253 LEU A O 1
ATOM 1758 N N . MET A 1 218 ? -8.782 15.933 -23.324 1.00 13.43 254 MET A N 1
ATOM 1759 C CA A MET A 1 218 ? -8.702 16.416 -21.950 0.73 13.74 254 MET A CA 1
ATOM 1760 C CA B MET A 1 218 ? -8.713 16.377 -21.938 0.27 14.46 254 MET A CA 1
ATOM 1761 C C . MET A 1 218 ? -9.983 16.040 -21.192 1.00 13.56 254 MET A C 1
ATOM 1762 O O . MET A 1 218 ? -11.062 16.526 -21.522 1.00 14.03 254 MET A O 1
ATOM 1771 N N . TYR A 1 219 ? -9.839 15.169 -20.195 1.00 13.92 255 TYR A N 1
ATOM 1772 C CA . TYR A 1 219 ? -10.959 14.853 -19.307 1.00 13.56 255 TYR A CA 1
ATOM 1773 C C . TYR A 1 219 ? -10.997 15.909 -18.206 1.00 13.30 255 TYR A C 1
ATOM 1774 O O . TYR A 1 219 ? -10.136 15.909 -17.316 1.00 14.11 255 TYR A O 1
ATOM 1783 N N . VAL A 1 220 ? -11.970 16.815 -18.285 1.00 13.73 256 VAL A N 1
ATOM 1784 C CA . VAL A 1 220 ? -12.061 17.938 -17.354 1.00 14.82 256 VAL A CA 1
ATOM 1785 C C . VAL A 1 220 ? -13.037 17.665 -16.225 1.00 14.33 256 VAL A C 1
ATOM 1786 O O . VAL A 1 220 ? -13.251 18.529 -15.386 1.00 15.55 256 VAL A O 1
ATOM 1790 N N . ALA A 1 221 ? -13.613 16.463 -16.197 1.00 14.28 257 ALA A N 1
ATOM 1791 C CA . ALA A 1 221 ? -14.428 15.996 -15.075 1.00 15.01 257 ALA A CA 1
ATOM 1792 C C . ALA A 1 221 ? -15.478 17.053 -14.747 1.00 14.57 257 ALA A C 1
ATOM 1793 O O . ALA A 1 221 ? -16.295 17.325 -15.616 1.00 16.87 257 ALA A O 1
ATOM 1795 N N . ASP A 1 222 ? -15.430 17.628 -13.534 1.00 14.58 258 ASP A N 1
ATOM 1796 C CA . ASP A 1 222 ? -16.467 18.503 -12.978 1.00 14.78 258 ASP A CA 1
ATOM 1797 C C . ASP A 1 222 ? -16.112 19.972 -13.028 1.00 15.09 258 ASP A C 1
ATOM 1798 O O . ASP A 1 222 ? -16.606 20.777 -12.224 1.00 17.21 258 ASP A O 1
ATOM 1803 N N . LEU A 1 223 ? -15.299 20.349 -14.006 1.00 15.21 259 LEU A N 1
ATOM 1804 C CA . LEU A 1 223 ? -15.004 21.755 -14.229 1.00 15.56 259 LEU A CA 1
ATOM 1805 C C . LEU A 1 223 ? -16.274 22.556 -14.474 1.00 15.86 259 LEU A C 1
ATOM 1806 O O . LEU A 1 223 ? -16.343 23.734 -14.116 1.00 17.51 259 LEU A O 1
ATOM 1811 N N . ILE A 1 224 ? -17.264 21.927 -15.119 1.00 15.52 260 ILE A N 1
ATOM 1812 C CA . ILE A 1 224 ? -18.446 22.642 -15.588 1.00 15.60 260 ILE A CA 1
ATOM 1813 C C . ILE A 1 224 ? -19.630 21.665 -15.659 1.00 14.94 260 ILE A C 1
ATOM 1814 O O . ILE A 1 224 ? -19.450 20.510 -16.023 1.00 17.92 260 ILE A O 1
ATOM 1819 N N . HIS A 1 225 ? -20.824 22.117 -15.276 1.00 14.60 261 HIS A N 1
ATOM 1820 C CA . HIS A 1 225 ? -21.973 21.230 -15.083 1.00 15.60 261 HIS A CA 1
ATOM 1821 C C . HIS A 1 225 ? -23.137 21.471 -16.005 1.00 15.60 261 HIS A C 1
ATOM 1822 O O . HIS A 1 225 ? -24.104 20.720 -15.971 1.00 18.10 261 HIS A O 1
ATOM 1829 N N . SER A 1 226 ? -23.076 22.516 -16.817 1.00 15.39 262 SER A N 1
ATOM 1830 C CA . SER A 1 226 ? -24.143 22.789 -17.783 1.00 16.07 262 SER A CA 1
ATOM 1831 C C . SER A 1 226 ? -23.550 23.377 -19.048 1.00 15.54 262 SER A C 1
ATOM 1832 O O . SER A 1 226 ? -22.813 24.365 -18.997 1.00 16.30 262 SER A O 1
ATOM 1835 N N . ASP A 1 227 ? -23.880 22.790 -20.193 1.00 14.10 263 ASP A N 1
ATOM 1836 C CA . ASP A 1 227 ? -23.438 23.320 -21.474 1.00 14.12 263 ASP A CA 1
ATOM 1837 C C . ASP A 1 227 ? -24.080 24.676 -21.780 1.00 14.13 263 ASP A C 1
ATOM 1838 O O . ASP A 1 227 ? -23.368 25.613 -22.164 1.00 16.65 263 ASP A O 1
ATOM 1843 N N . VAL A 1 228 ? -25.388 24.815 -21.575 1.00 14.11 264 VAL A N 1
ATOM 1844 C CA . VAL A 1 228 ? -26.054 26.033 -22.023 1.00 14.16 264 VAL A CA 1
ATOM 1845 C C . VAL A 1 228 ? -26.009 27.154 -20.976 1.00 14.66 264 VAL A C 1
ATOM 1846 O O . VAL A 1 228 ? -26.143 28.320 -21.344 1.00 15.71 264 VAL A O 1
ATOM 1850 N N . ILE A 1 229 ? -25.813 26.833 -19.698 1.00 15.34 265 ILE A N 1
ATOM 1851 C CA A ILE A 1 229 ? -25.810 27.848 -18.637 0.54 16.59 265 ILE A CA 1
ATOM 1852 C CA B ILE A 1 229 ? -25.808 27.882 -18.680 0.46 16.37 265 ILE A CA 1
ATOM 1853 C C . ILE A 1 229 ? -24.391 28.326 -18.293 1.00 15.56 265 ILE A C 1
ATOM 1854 O O . ILE A 1 229 ? -24.099 29.531 -18.244 1.00 17.73 265 ILE A O 1
ATOM 1863 N N . LEU A 1 230 ? -23.500 27.369 -18.007 1.00 15.35 266 LEU A N 1
ATOM 1864 C CA . LEU A 1 230 ? -22.251 27.741 -17.363 1.00 15.80 266 LEU A CA 1
ATOM 1865 C C . LEU A 1 230 ? -21.106 28.064 -18.342 1.00 15.08 266 LEU A C 1
ATOM 1866 O O . LEU A 1 230 ? -20.085 28.616 -17.926 1.00 18.54 266 LEU A O 1
ATOM 1871 N N . PHE A 1 231 ? -21.272 27.765 -19.625 1.00 14.40 267 PHE A N 1
ATOM 1872 C CA . PHE A 1 231 ? -20.331 28.278 -20.633 1.00 14.69 267 PHE A CA 1
ATOM 1873 C C . PHE A 1 231 ? -20.526 29.804 -20.851 1.00 14.56 267 PHE A C 1
ATOM 1874 O O . PHE A 1 231 ? -19.541 30.531 -20.763 1.00 15.53 267 PHE A O 1
ATOM 1882 N N . PRO A 1 232 ? -21.773 30.305 -21.049 1.00 14.98 268 PRO A N 1
ATOM 1883 C CA . PRO A 1 232 ? -21.884 31.778 -21.140 1.00 15.61 268 PRO A CA 1
ATOM 1884 C C . PRO A 1 232 ? -21.703 32.475 -19.793 1.00 15.95 268 PRO A C 1
ATOM 1885 O O . PRO A 1 232 ? -21.288 33.625 -19.775 1.00 17.43 268 PRO A O 1
ATOM 1889 N N . HIS A 1 233 ? -22.005 31.795 -18.694 1.00 15.81 269 HIS A N 1
ATOM 1890 C CA . HIS A 1 233 ? -22.033 32.409 -17.347 1.00 17.14 269 HIS A CA 1
ATOM 1891 C C . HIS A 1 233 ? -21.203 31.584 -16.367 1.00 17.11 269 HIS A C 1
ATOM 1892 O O . HIS A 1 233 ? -21.735 31.084 -15.363 1.00 17.24 269 HIS A O 1
ATOM 1899 N N . PRO A 1 234 ? -19.880 31.470 -16.606 1.00 16.73 270 PRO A N 1
ATOM 1900 C CA . PRO A 1 234 ? -19.107 30.585 -15.726 1.00 17.26 270 PRO A CA 1
ATOM 1901 C C . PRO A 1 234 ? -19.034 31.090 -14.285 1.00 18.14 270 PRO A C 1
ATOM 1902 O O . PRO A 1 234 ? -18.832 30.300 -13.376 1.00 19.65 270 PRO A O 1
ATOM 1906 N N . ASP A 1 235 ? -19.253 32.387 -14.061 1.00 17.61 271 ASP A N 1
ATOM 1907 C CA . ASP A 1 235 ? -19.197 32.916 -12.700 1.00 19.18 271 ASP A CA 1
ATOM 1908 C C . ASP A 1 235 ? -20.504 32.623 -11.898 1.00 20.21 271 ASP A C 1
ATOM 1909 O O . ASP A 1 235 ? -20.564 32.905 -10.712 1.00 21.90 271 ASP A O 1
ATOM 1914 N N . TRP A 1 236 ? -21.515 31.980 -12.494 1.00 18.70 272 TRP A N 1
ATOM 1915 C CA . TRP A 1 236 ? -22.732 31.645 -11.734 1.00 18.96 272 TRP A CA 1
ATOM 1916 C C . TRP A 1 236 ? -22.497 30.480 -10.773 1.00 19.73 272 TRP A C 1
ATOM 1917 O O . TRP A 1 236 ? -23.230 30.319 -9.794 1.00 19.92 272 TRP A O 1
ATOM 1928 N N . GLY A 1 237 ? -21.489 29.664 -11.054 1.00 19.11 273 GLY A N 1
ATOM 1929 C CA . GLY A 1 237 ? -21.120 28.569 -10.176 1.00 20.20 273 GLY A CA 1
ATOM 1930 C C . GLY A 1 237 ? -22.044 27.379 -10.231 1.00 19.34 273 GLY A C 1
ATOM 1931 O O . GLY A 1 237 ? -23.026 27.364 -10.978 1.00 19.11 273 GLY A O 1
ATOM 1932 N N . PHE A 1 238 ? -21.720 26.374 -9.414 1.00 19.47 274 PHE A N 1
ATOM 1933 C CA . PHE A 1 238 ? -22.507 25.163 -9.308 1.00 19.47 274 PHE A CA 1
ATOM 1934 C C . PHE A 1 238 ? -22.687 24.835 -7.832 1.00 18.84 274 PHE A C 1
ATOM 1935 O O . PHE A 1 238 ? -21.767 25.028 -7.014 1.00 19.01 274 PHE A O 1
ATOM 1943 N N . SER A 1 239 ? -23.874 24.326 -7.505 1.00 19.38 275 SER A N 1
ATOM 1944 C CA . SER A 1 239 ? -24.267 24.012 -6.130 1.00 20.58 275 SER A CA 1
ATOM 1945 C C . SER A 1 239 ? -23.257 23.151 -5.364 1.00 19.64 275 SER A C 1
ATOM 1946 O O . SER A 1 239 ? -23.109 23.319 -4.153 1.00 20.57 275 SER A O 1
ATOM 1949 N N . GLY A 1 240 ? -22.586 22.236 -6.066 1.00 18.13 276 GLY A N 1
ATOM 1950 C CA . GLY A 1 240 ? -21.657 21.303 -5.457 1.00 18.42 276 GLY A CA 1
ATOM 1951 C C . GLY A 1 240 ? -20.230 21.795 -5.304 1.00 17.25 276 GLY A C 1
ATOM 1952 O O . GLY A 1 240 ? -19.398 21.089 -4.706 1.00 18.54 276 GLY A O 1
ATOM 1953 N N . ASP A 1 241 ? -19.909 22.975 -5.840 1.00 16.91 277 ASP A N 1
ATOM 1954 C CA . ASP A 1 241 ? -18.540 23.487 -5.747 1.00 16.43 277 ASP A CA 1
ATOM 1955 C C . ASP A 1 241 ? -18.173 23.701 -4.275 1.00 16.85 277 ASP A C 1
ATOM 1956 O O . ASP A 1 241 ? -18.911 24.363 -3.544 1.00 18.23 277 ASP A O 1
ATOM 1961 N N . THR A 1 242 ? -17.014 23.204 -3.859 1.00 16.84 278 THR A N 1
ATOM 1962 C CA . THR A 1 242 ? -16.534 23.397 -2.475 1.00 16.96 278 THR A CA 1
ATOM 1963 C C . THR A 1 242 ? -16.171 24.858 -2.189 1.00 17.40 278 THR A C 1
ATOM 1964 O O . THR A 1 242 ? -16.429 25.351 -1.099 1.00 19.60 278 THR A O 1
ATOM 1968 N N . ASP A 1 243 ? -15.569 25.537 -3.162 1.00 18.08 279 ASP A N 1
ATOM 1969 C CA . ASP A 1 243 ? -15.260 26.954 -3.027 1.00 18.43 279 ASP A CA 1
ATOM 1970 C C . ASP A 1 243 ? -15.674 27.637 -4.325 1.00 17.73 279 ASP A C 1
ATOM 1971 O O . ASP A 1 243 ? -15.095 27.414 -5.388 1.00 18.84 279 ASP A O 1
ATOM 1976 N N . LEU A 1 244 ? -16.709 28.460 -4.250 1.00 18.14 280 LEU A N 1
ATOM 1977 C CA . LEU A 1 244 ? -17.279 29.032 -5.474 1.00 17.88 280 LEU A CA 1
ATOM 1978 C C . LEU A 1 244 ? -16.295 29.931 -6.206 1.00 16.99 280 LEU A C 1
ATOM 1979 O O . LEU A 1 244 ? -16.265 29.939 -7.436 1.00 18.17 280 LEU A O 1
ATOM 1984 N N . ASP A 1 245 ? -15.529 30.726 -5.471 1.00 16.87 281 ASP A N 1
ATOM 1985 C CA . ASP A 1 245 ? -14.614 31.670 -6.109 1.00 17.32 281 ASP A CA 1
ATOM 1986 C C . ASP A 1 245 ? -13.434 30.969 -6.771 1.00 17.44 281 ASP A C 1
ATOM 1987 O O . ASP A 1 245 ? -13.094 31.285 -7.922 1.00 17.25 281 ASP A O 1
ATOM 1992 N N . ILE A 1 246 ? -12.853 29.981 -6.097 1.00 17.46 282 ILE A N 1
ATOM 1993 C CA . ILE A 1 246 ? -11.739 29.251 -6.678 1.00 17.24 282 ILE A CA 1
ATOM 1994 C C . ILE A 1 246 ? -12.225 28.428 -7.874 1.00 16.61 282 ILE A C 1
ATOM 1995 O O . ILE A 1 246 ? -11.578 28.384 -8.925 1.00 16.28 282 ILE A O 1
ATOM 2000 N N . ALA A 1 247 ? -13.409 27.830 -7.755 1.00 16.74 283 ALA A N 1
ATOM 2001 C CA . ALA A 1 247 ? -13.982 27.044 -8.857 1.00 15.79 283 ALA A CA 1
ATOM 2002 C C . ALA A 1 247 ? -14.246 27.925 -10.078 1.00 16.34 283 ALA A C 1
ATOM 2003 O O . ALA A 1 247 ? -14.030 27.478 -11.214 1.00 16.82 283 ALA A O 1
ATOM 2005 N N . THR A 1 248 ? -14.716 29.160 -9.877 1.00 16.52 284 THR A N 1
ATOM 2006 C CA . THR A 1 248 ? -14.959 30.045 -11.004 1.00 16.97 284 THR A CA 1
ATOM 2007 C C . THR A 1 248 ? -13.646 30.372 -11.703 1.00 16.19 284 THR A C 1
ATOM 2008 O O . THR A 1 248 ? -13.572 30.369 -12.948 1.00 17.03 284 THR A O 1
ATOM 2012 N N . ALA A 1 249 ? -12.607 30.672 -10.923 1.00 16.54 285 ALA A N 1
ATOM 2013 C CA . ALA A 1 249 ? -11.317 30.990 -11.519 1.00 17.40 285 ALA A CA 1
ATOM 2014 C C . ALA A 1 249 ? -10.785 29.793 -12.337 1.00 16.77 285 ALA A C 1
ATOM 2015 O O . ALA A 1 249 ? -10.301 29.959 -13.455 1.00 17.71 285 ALA A O 1
ATOM 2017 N N . SER A 1 250 ? -10.880 28.584 -11.790 1.00 16.09 286 SER A N 1
ATOM 2018 C CA . SER A 1 250 ? -10.424 27.398 -12.530 1.00 16.56 286 SER A CA 1
ATOM 2019 C C . SER A 1 250 ? -11.241 27.164 -13.793 1.00 15.33 286 SER A C 1
ATOM 2020 O O . SER A 1 250 ? -10.683 26.815 -14.836 1.00 16.05 286 SER A O 1
ATOM 2023 N N . ARG A 1 251 ? -12.551 27.363 -13.680 1.00 15.93 287 ARG A N 1
ATOM 2024 C CA . ARG A 1 251 ? -13.443 27.186 -14.817 1.00 16.14 287 ARG A CA 1
ATOM 2025 C C . ARG A 1 251 ? -13.036 28.115 -15.963 1.00 15.86 287 ARG A C 1
ATOM 2026 O O . ARG A 1 251 ? -12.852 27.686 -17.114 1.00 16.46 287 ARG A O 1
ATOM 2034 N N . LYS A 1 252 ? -12.820 29.386 -15.627 1.00 16.42 288 LYS A N 1
ATOM 2035 C CA . LYS A 1 252 ? -12.436 30.367 -16.632 1.00 17.40 288 LYS A CA 1
ATOM 2036 C C . LYS A 1 252 ? -11.053 30.057 -17.205 1.00 16.97 288 LYS A C 1
ATOM 2037 O O . LYS A 1 252 ? -10.844 30.178 -18.420 1.00 17.75 288 LYS A O 1
ATOM 2043 N N . LYS A 1 253 ? -10.118 29.616 -16.361 1.00 17.16 289 LYS A N 1
ATOM 2044 C CA . LYS A 1 253 ? -8.761 29.270 -16.819 1.00 16.87 289 LYS A CA 1
ATOM 2045 C C . LYS A 1 2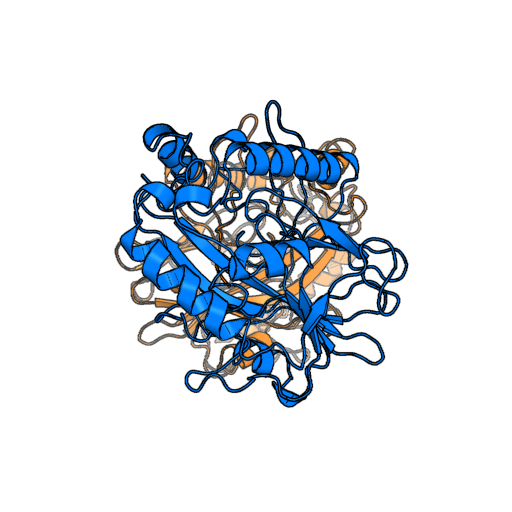53 ? -8.799 28.138 -17.852 1.00 16.65 289 LYS A C 1
ATOM 2046 O O . LYS A 1 253 ? -8.207 28.217 -18.935 1.00 17.48 289 LYS A O 1
ATOM 2052 N N . PHE A 1 254 ? -9.485 27.059 -17.523 1.00 15.92 290 PHE A N 1
ATOM 2053 C CA . PHE A 1 254 ? -9.455 25.916 -18.432 1.00 15.94 290 PHE A CA 1
ATOM 2054 C C . PHE A 1 254 ? -10.365 26.100 -19.645 1.00 14.94 290 PHE A C 1
ATOM 2055 O O . PHE A 1 254 ? -10.018 25.634 -20.724 1.00 15.38 290 PHE A O 1
ATOM 2063 N N . LEU A 1 255 ? -11.480 26.824 -19.511 1.00 15.47 291 LEU A N 1
ATOM 2064 C CA . LEU A 1 255 ? -12.269 27.131 -20.712 1.00 15.80 291 LEU A CA 1
ATOM 2065 C C . LEU A 1 255 ? -11.429 27.963 -21.673 1.00 15.31 291 LEU A C 1
ATOM 2066 O O . LEU A 1 255 ? -11.459 27.740 -22.890 1.00 15.70 291 LEU A O 1
ATOM 2071 N N . LYS A 1 256 ? -10.678 28.931 -21.147 1.00 15.77 292 LYS A N 1
ATOM 2072 C CA . LYS A 1 256 ? -9.846 29.761 -22.010 1.00 17.28 292 LYS A CA 1
ATOM 2073 C C . LYS A 1 256 ? -8.767 28.918 -22.695 1.00 16.15 292 LYS A C 1
ATOM 2074 O O . LYS A 1 256 ? -8.497 29.090 -23.894 1.00 17.19 292 LYS A O 1
ATOM 2080 N N . GLN A 1 257 ? -8.155 27.985 -21.957 1.00 16.11 293 GLN A N 1
ATOM 2081 C CA . GLN A 1 257 ? -7.171 27.112 -22.576 1.00 16.31 293 GLN A CA 1
ATOM 2082 C C . GLN A 1 257 ? -7.775 26.263 -23.697 1.00 15.98 293 GLN A C 1
ATOM 2083 O O . GLN A 1 257 ? -7.195 26.148 -24.784 1.00 16.98 293 GLN A O 1
ATOM 2089 N N . LEU A 1 258 ? -8.919 25.655 -23.429 1.00 15.35 294 LEU A N 1
ATOM 2090 C CA . LEU A 1 258 ? -9.600 24.841 -24.436 1.00 15.42 294 LEU A CA 1
ATOM 2091 C C . LEU A 1 258 ? -9.941 25.675 -25.660 1.00 14.71 294 LEU A C 1
ATOM 2092 O O . LEU A 1 258 ? -9.793 25.220 -26.797 1.00 15.32 294 LEU A O 1
ATOM 2097 N N . ALA A 1 259 ? -10.410 26.901 -25.445 1.00 15.08 295 ALA A N 1
ATOM 2098 C CA . ALA A 1 259 ? -10.770 27.777 -26.558 1.00 15.82 295 ALA A CA 1
ATOM 2099 C C . ALA A 1 259 ? -9.536 28.147 -27.372 1.00 16.82 295 ALA A C 1
ATOM 2100 O O . ALA A 1 259 ? -9.546 28.088 -28.606 1.00 17.83 295 ALA A O 1
ATOM 2102 N N . ASP A 1 260 ? -8.479 28.548 -26.682 1.00 17.13 296 ASP A N 1
ATOM 2103 C CA . ASP A 1 260 ? -7.284 29.030 -27.364 1.00 18.90 296 ASP A CA 1
ATOM 2104 C C . ASP A 1 260 ? -6.605 27.923 -28.160 1.00 17.89 296 ASP A C 1
ATOM 2105 O O . ASP A 1 260 ? -6.022 28.161 -29.209 1.00 20.94 296 ASP A O 1
ATOM 2110 N N . THR A 1 261 ? -6.673 26.703 -27.649 1.00 17.95 297 THR A N 1
ATOM 2111 C CA . THR A 1 261 ? -5.994 25.588 -28.296 1.00 18.02 297 THR A CA 1
ATOM 2112 C C . THR A 1 261 ? -6.895 24.770 -29.230 1.00 17.66 297 THR A C 1
ATOM 2113 O O . THR A 1 261 ? -6.409 23.886 -29.941 1.00 19.31 297 THR A O 1
ATOM 2117 N N . LYS A 1 262 ? -8.186 25.067 -29.235 1.00 15.99 298 LYS A N 1
ATOM 2118 C CA . LYS A 1 262 ? -9.195 24.342 -30.025 1.00 16.15 298 LYS A CA 1
ATOM 2119 C C . LYS A 1 262 ? -9.216 22.846 -29.672 1.00 16.23 298 LYS A C 1
ATOM 2120 O O . LYS A 1 262 ? -9.608 22.007 -30.480 1.00 19.22 298 LYS A O 1
ATOM 2126 N N . ALA A 1 263 ? -8.850 22.526 -28.434 1.00 15.72 299 ALA A N 1
ATOM 2127 C CA . ALA A 1 263 ? -8.746 21.147 -27.991 1.00 16.61 299 ALA A CA 1
ATOM 2128 C C . ALA A 1 263 ? -10.096 20.532 -27.615 1.00 13.79 299 ALA A C 1
ATOM 2129 O O . ALA A 1 263 ? -10.984 21.197 -27.072 1.00 14.19 299 ALA A O 1
ATOM 2131 N N . ARG A 1 264 ? -10.214 19.229 -27.865 1.00 14.41 300 ARG A N 1
ATOM 2132 C CA . ARG A 1 264 ? -11.414 18.496 -27.500 1.00 13.90 300 ARG A CA 1
ATOM 2133 C C . ARG A 1 264 ? -11.375 18.144 -26.004 1.00 12.94 300 ARG A C 1
ATOM 2134 O O . ARG A 1 264 ? -10.329 17.746 -25.476 1.00 13.76 300 ARG A O 1
ATOM 2142 N N . ALA A 1 265 ? -12.533 18.230 -25.357 1.00 12.20 301 ALA A N 1
ATOM 2143 C CA . ALA A 1 265 ? -12.671 17.856 -23.959 1.00 12.56 301 ALA A CA 1
ATOM 2144 C C . ALA A 1 265 ? -13.699 16.759 -23.820 1.00 12.17 301 ALA A C 1
ATOM 2145 O O . ALA A 1 265 ? -14.641 16.636 -24.642 1.00 12.74 301 ALA A O 1
ATOM 2147 N N . PHE A 1 266 ? -13.534 15.980 -22.760 1.00 12.14 302 PHE A N 1
ATOM 2148 C CA . PHE A 1 266 ? -14.507 15.021 -22.288 1.00 12.58 302 PHE A CA 1
ATOM 2149 C C . PHE A 1 266 ? -14.949 15.438 -20.892 1.00 12.47 302 PHE A C 1
ATOM 2150 O O . PHE A 1 266 ? -14.135 15.831 -20.073 1.00 13.39 302 PHE A O 1
ATOM 2158 N N . THR A 1 267 ? -16.250 15.403 -20.655 1.00 12.23 303 THR A N 1
ATOM 2159 C CA . THR A 1 267 ? -16.853 15.943 -19.442 1.00 12.68 303 THR A CA 1
ATOM 2160 C C . THR A 1 267 ? -17.707 14.899 -18.752 1.00 12.54 303 THR A C 1
ATOM 2161 O O . THR A 1 267 ? -18.369 14.077 -19.414 1.00 13.17 303 THR A O 1
ATOM 2165 N N . SER A 1 268 ? -17.751 14.950 -17.422 1.00 12.72 304 SER A N 1
ATOM 2166 C CA . SER A 1 268 ? -18.585 14.046 -16.660 1.00 13.31 304 SER A CA 1
ATOM 2167 C C . SER A 1 268 ? -20.075 14.269 -16.827 1.00 13.31 304 SER A C 1
ATOM 2168 O O . SER A 1 268 ? -20.858 13.304 -16.775 1.00 14.02 304 SER A O 1
ATOM 2171 N N . HIS A 1 269 ? -20.485 15.534 -16.921 1.00 13.08 305 HIS A N 1
ATOM 2172 C CA . HIS A 1 269 ? -21.897 15.818 -16.684 1.00 13.51 305 HIS A CA 1
ATOM 2173 C C . HIS A 1 269 ? -22.613 16.537 -17.817 1.00 13.76 305 HIS A C 1
ATOM 2174 O O . HIS A 1 269 ? -23.821 16.748 -17.707 1.00 14.88 305 HIS A O 1
ATOM 2181 N N . LEU A 1 270 ? -21.922 16.889 -18.902 1.00 13.38 306 LEU A N 1
ATOM 2182 C CA . LEU A 1 270 ? -22.591 17.522 -20.049 1.00 13.56 306 LEU A CA 1
ATOM 2183 C C . LEU A 1 270 ? -23.324 16.418 -20.837 1.00 13.08 306 LEU A C 1
ATOM 2184 O O . LEU A 1 270 ? -23.058 15.221 -20.649 1.00 13.37 306 LEU A O 1
ATOM 2189 N N . PRO A 1 271 ? -24.263 16.790 -21.725 1.00 12.95 307 PRO A N 1
ATOM 2190 C CA . PRO A 1 271 ? -25.065 15.748 -22.375 1.00 13.48 307 PRO A CA 1
ATOM 2191 C C . PRO A 1 271 ? -24.221 14.739 -23.149 1.00 12.75 307 PRO A C 1
ATOM 2192 O O . PRO A 1 271 ? -23.144 15.036 -23.663 1.00 12.72 307 PRO A O 1
ATOM 2196 N N . TRP A 1 272 ? -24.753 13.522 -23.209 1.00 13.26 308 TRP A N 1
ATOM 2197 C CA . TRP A 1 272 ? -24.105 12.384 -23.837 1.00 12.70 308 TRP A CA 1
ATOM 2198 C C . TRP A 1 272 ? -23.678 12.659 -25.283 1.00 13.44 308 TRP A C 1
ATOM 2199 O O . TRP A 1 272 ? -24.482 13.195 -26.034 1.00 13.92 308 TRP A O 1
ATOM 2210 N N . PRO A 1 273 ? -22.472 12.231 -25.699 1.00 12.66 309 PRO A N 1
ATOM 2211 C CA . PRO A 1 273 ? -21.469 11.480 -24.953 1.00 13.26 309 PRO A CA 1
ATOM 2212 C C . PRO A 1 273 ? -20.411 12.347 -24.242 1.00 12.85 309 PRO A C 1
ATOM 2213 O O . PRO A 1 273 ? -19.365 11.822 -23.886 1.00 13.83 309 PRO A O 1
ATOM 2217 N N . GLY A 1 274 ? -20.700 13.630 -24.032 1.00 12.46 310 GLY A N 1
ATOM 2218 C CA . GLY A 1 274 ? -19.866 14.444 -23.183 1.00 12.88 310 GLY A CA 1
ATOM 2219 C C . GLY A 1 274 ? -18.615 15.000 -23.848 1.00 11.95 310 GLY A C 1
ATOM 2220 O O . GLY A 1 274 ? -17.776 15.572 -23.147 1.00 12.93 310 GLY A O 1
ATOM 2221 N N . LEU A 1 275 ? -18.504 14.865 -25.174 1.00 12.12 311 LEU A N 1
ATOM 2222 C CA . LEU A 1 275 ? -17.345 15.255 -25.970 1.00 12.02 311 LEU A CA 1
ATOM 2223 C C . LEU A 1 275 ? -17.613 16.537 -26.717 1.00 11.69 311 LEU A C 1
ATOM 2224 O O . LEU A 1 275 ? -18.662 16.674 -27.346 1.00 12.63 311 LEU A O 1
ATOM 2229 N N . GLY A 1 276 ? -16.660 17.450 -26.733 1.00 11.86 312 GLY A N 1
ATOM 2230 C CA . GLY A 1 276 ? -16.907 18.689 -27.437 1.00 12.72 312 GLY A CA 1
ATOM 2231 C C . GLY A 1 276 ? -15.797 19.701 -27.323 1.00 12.12 312 GLY A C 1
ATOM 2232 O O . GLY A 1 276 ? -14.736 19.460 -26.741 1.00 12.34 312 GLY A O 1
ATOM 2233 N N . PHE A 1 277 ? -16.070 20.848 -27.933 1.00 12.34 313 PHE A N 1
ATOM 2234 C CA . PHE A 1 277 ? -15.106 21.918 -28.161 1.00 12.71 313 PHE A CA 1
ATOM 2235 C C . PHE A 1 277 ? -15.612 23.191 -27.510 1.00 12.87 313 PHE A C 1
ATOM 2236 O O . PHE A 1 277 ? -16.820 23.351 -27.304 1.00 12.97 313 PHE A O 1
ATOM 2244 N N . THR A 1 278 ? -14.687 24.091 -27.223 1.00 13.19 314 THR A N 1
ATOM 2245 C CA . THR A 1 278 ? -15.006 25.320 -26.520 1.00 13.55 314 THR A CA 1
ATOM 2246 C C . THR A 1 278 ? -14.618 26.501 -27.384 1.00 13.61 314 THR A C 1
ATOM 2247 O O . THR A 1 278 ? -13.494 26.529 -27.909 1.00 14.61 314 THR A O 1
ATOM 2251 N N . LYS A 1 279 ? -15.510 27.471 -27.497 1.00 14.42 315 LYS A N 1
ATOM 2252 C CA . LYS A 1 279 ? -15.243 28.678 -28.261 1.00 17.21 315 LYS A CA 1
ATOM 2253 C C . LYS A 1 279 ? -15.522 29.899 -27.409 1.00 16.35 315 LYS A C 1
ATOM 2254 O O . LYS A 1 279 ? -16.454 29.890 -26.608 1.00 18.48 315 LYS A O 1
ATOM 2260 N N . VAL A 1 280 ? -14.748 30.960 -27.578 1.00 17.06 316 VAL A N 1
ATOM 2261 C CA . VAL A 1 280 ? -15.077 32.239 -26.956 1.00 18.11 316 VAL A CA 1
ATOM 2262 C C . VAL A 1 280 ? -16.358 32.788 -27.557 1.00 18.33 316 VAL A C 1
ATOM 2263 O O . VAL A 1 280 ? -16.539 32.761 -28.786 1.00 19.44 316 VAL A O 1
ATOM 2267 N N . LYS A 1 281 ? -17.246 33.268 -26.692 1.00 17.85 317 LYS A N 1
ATOM 2268 C CA . LYS A 1 281 ? -18.425 34.005 -27.130 1.00 19.01 317 LYS A CA 1
ATOM 2269 C C . LYS A 1 281 ? -18.610 35.102 -26.075 1.00 19.43 317 LYS A C 1
ATOM 2270 O O . LYS A 1 281 ? -19.256 34.892 -25.037 1.00 19.31 317 LYS A O 1
ATOM 2276 N N . ALA A 1 282 ? -17.970 36.251 -26.303 1.00 21.27 318 ALA A N 1
ATOM 2277 C CA . ALA A 1 282 ? -17.741 37.244 -25.247 1.00 21.19 318 ALA A CA 1
ATOM 2278 C C . ALA A 1 282 ? -19.041 37.655 -24.593 1.00 20.94 318 ALA A C 1
ATOM 2279 O O . ALA A 1 282 ? -20.031 37.852 -25.296 1.00 23.51 318 ALA A O 1
ATOM 2281 N N . PRO A 1 283 ? -19.047 37.811 -23.249 1.00 19.99 319 PRO A N 1
ATOM 2282 C CA . PRO A 1 283 ? -17.907 37.725 -22.325 1.00 20.31 319 PRO A CA 1
ATOM 2283 C C . PRO A 1 283 ? -17.605 36.324 -21.790 1.00 19.81 319 PRO A C 1
ATOM 2284 O O . PRO A 1 283 ? -16.747 36.173 -20.898 1.00 22.33 319 PRO A O 1
ATOM 2288 N N . GLY A 1 284 ? -18.277 35.306 -22.318 1.00 18.09 320 GLY A N 1
ATOM 2289 C CA . GLY A 1 284 ? -18.062 33.952 -21.854 1.00 17.24 320 GLY A CA 1
ATOM 2290 C C . GLY A 1 284 ? -17.626 33.020 -22.957 1.00 16.10 320 GLY A C 1
ATOM 2291 O O . GLY A 1 284 ? -16.790 33.370 -23.800 1.00 16.93 320 GLY A O 1
ATOM 2292 N N . PHE A 1 285 ? -18.216 31.836 -22.956 1.00 15.11 321 PHE A N 1
ATOM 2293 C CA . PHE A 1 285 ? -17.830 30.744 -23.854 1.00 15.08 321 PHE A CA 1
ATOM 2294 C C . PHE A 1 285 ? -19.072 30.058 -24.385 1.00 14.72 321 PHE A C 1
ATOM 2295 O O . PHE A 1 285 ? -20.168 30.250 -23.871 1.00 15.69 321 PHE A O 1
ATOM 2303 N N . GLU A 1 286 ? -18.861 29.179 -25.359 1.00 14.83 322 GLU A N 1
ATOM 2304 C CA A GLU A 1 286 ? -19.900 28.331 -25.913 0.58 14.55 322 GLU A CA 1
ATOM 2305 C CA B GLU A 1 286 ? -19.931 28.288 -25.778 0.42 14.45 322 GLU A CA 1
ATOM 2306 C C . GLU A 1 286 ? -19.344 26.915 -26.054 1.00 13.55 322 GLU A C 1
ATOM 2307 O O . GLU A 1 286 ? -18.197 26.767 -26.491 1.00 15.03 322 GLU A O 1
ATOM 2318 N N . TRP A 1 287 ? -20.154 25.922 -25.747 1.00 13.70 323 TRP A N 1
ATOM 2319 C CA . TRP A 1 287 ? -19.836 24.519 -25.982 1.00 13.05 323 TRP A CA 1
ATOM 2320 C C . TRP A 1 287 ? -20.357 24.085 -27.339 1.00 12.66 323 TRP A C 1
ATOM 2321 O O . TRP A 1 287 ? -21.536 24.280 -27.635 1.00 13.72 323 TRP A O 1
ATOM 2332 N N . ILE A 1 288 ? -19.479 23.483 -28.135 1.00 12.83 324 ILE A N 1
ATOM 2333 C CA A ILE A 1 288 ? -19.864 22.924 -29.425 0.67 13.51 324 ILE A CA 1
ATOM 2334 C CA B ILE A 1 288 ? -19.872 22.909 -29.421 0.33 13.05 324 ILE A CA 1
ATOM 2335 C C . ILE A 1 288 ? -19.729 21.403 -29.287 1.00 13.24 324 ILE A C 1
ATOM 2336 O O . ILE A 1 288 ? -18.621 20.875 -29.244 1.00 13.27 324 ILE A O 1
ATOM 2345 N N . PRO A 1 289 ? -20.856 20.675 -29.167 1.00 13.75 325 PRO A N 1
ATOM 2346 C CA . PRO A 1 289 ? -20.722 19.232 -28.996 1.00 14.75 325 PRO A CA 1
ATOM 2347 C C . PRO A 1 289 ? -20.125 18.626 -30.251 1.00 15.10 325 PRO A C 1
ATOM 2348 O O . PRO A 1 289 ? -20.416 19.041 -31.363 1.00 17.41 325 PRO A O 1
ATOM 2352 N N . GLU A 1 290 ? -19.325 17.588 -30.068 1.00 14.07 326 GLU A N 1
ATOM 2353 C CA . GLU A 1 290 ? -18.818 16.842 -31.214 1.00 13.41 326 GLU A CA 1
ATOM 2354 C C . GLU A 1 290 ? -19.999 16.191 -31.938 1.00 13.23 326 GLU A C 1
ATOM 2355 O O . GLU A 1 290 ? -20.941 15.735 -31.316 1.00 15.26 326 GLU A O 1
ATOM 2361 N N . SER A 1 291 ? -19.931 16.190 -33.262 1.00 14.11 327 SER A N 1
ATOM 2362 C CA A SER A 1 291 ? -20.988 15.609 -34.084 0.62 14.01 327 SER A CA 1
ATOM 2363 C CA B SER A 1 291 ? -20.942 15.655 -34.128 0.38 14.26 327 SER A CA 1
ATOM 2364 C C . SER A 1 291 ? -20.595 14.207 -34.544 1.00 13.36 327 SER A C 1
ATOM 2365 O O . SER A 1 291 ? -19.431 13.935 -34.889 1.00 14.80 327 SER A O 1
ATOM 2370 N N . PHE A 1 292 ? -21.575 13.320 -34.507 1.00 12.96 328 PHE A N 1
ATOM 2371 C CA . PHE A 1 292 ? -21.386 11.906 -34.809 1.00 12.77 328 PHE A CA 1
ATOM 2372 C C . PHE A 1 292 ? -22.397 11.411 -35.819 1.00 12.05 328 PHE A C 1
ATOM 2373 O O . PHE A 1 292 ? -23.474 11.989 -35.968 1.00 12.55 328 PHE A O 1
ATOM 2381 N N . MET A 1 293 ? -22.036 10.310 -36.491 1.00 13.02 329 MET A N 1
ATOM 2382 C CA . MET A 1 293 ? -22.924 9.655 -37.435 1.00 13.49 329 MET A CA 1
ATOM 2383 C C . MET A 1 293 ? -23.715 8.514 -36.794 1.00 12.99 329 MET A C 1
ATOM 2384 O O . MET A 1 293 ? -24.630 7.985 -37.410 1.00 14.37 329 MET A O 1
ATOM 2389 N N . ASN A 1 294 ? -23.360 8.138 -35.569 1.00 13.80 330 ASN A N 1
ATOM 2390 C CA . ASN A 1 294 ? -24.003 7.028 -34.882 1.00 14.35 330 ASN A CA 1
ATOM 2391 C C . ASN A 1 294 ? -23.639 7.102 -33.414 1.00 15.54 330 ASN A C 1
ATOM 2392 O O . ASN A 1 294 ? -22.961 8.076 -33.026 1.00 16.57 330 ASN A O 1
ATOM 2398 N N . ASP B 1 1 ? -15.923 -0.544 -37.524 1.00 50.97 37 ASP B N 1
ATOM 2399 C CA . ASP B 1 1 ? -16.165 -1.322 -38.738 1.00 48.86 37 ASP B CA 1
ATOM 2400 C C . ASP B 1 1 ? -17.674 -1.539 -38.966 1.00 41.86 37 ASP B C 1
ATOM 2401 O O . ASP B 1 1 ? -18.235 -1.171 -40.007 1.00 40.96 37 ASP B O 1
ATOM 2406 N N . ASP B 1 2 ? -18.311 -2.165 -37.987 1.00 37.07 38 ASP B N 1
ATOM 2407 C CA . ASP B 1 2 ? -19.759 -2.295 -37.949 1.00 32.05 38 ASP B CA 1
ATOM 2408 C C . ASP B 1 2 ? -20.358 -0.951 -37.467 1.00 28.56 38 ASP B C 1
ATOM 2409 O O . ASP B 1 2 ? -20.208 -0.583 -36.298 1.00 31.51 38 ASP B O 1
ATOM 2414 N N . LEU B 1 3 ? -21.011 -0.224 -38.379 1.00 25.04 39 LEU B N 1
ATOM 2415 C CA . LEU B 1 3 ? -21.545 1.125 -38.171 1.00 20.40 39 LEU B CA 1
ATOM 2416 C C . LEU B 1 3 ? -23.017 1.079 -37.782 1.00 19.38 39 LEU B C 1
ATOM 2417 O O . LEU B 1 3 ? -23.686 2.094 -37.803 1.00 22.24 39 LEU B O 1
ATOM 2422 N N . SER B 1 4 ? -23.523 -0.098 -37.446 1.00 17.93 40 SER B N 1
ATOM 2423 C CA . SER B 1 4 ? -24.914 -0.225 -37.064 1.00 16.43 40 SER B CA 1
ATOM 2424 C C . SER B 1 4 ? -25.194 0.261 -35.643 1.00 16.40 40 SER B C 1
ATOM 2425 O O . SER B 1 4 ? -24.288 0.346 -34.806 1.00 19.24 40 SER B O 1
ATOM 2428 N N . GLY B 1 5 ? -26.448 0.595 -35.370 1.00 14.64 41 GLY B N 1
ATOM 2429 C CA . GLY B 1 5 ? -26.810 1.076 -34.051 1.00 16.06 41 GLY B CA 1
ATOM 2430 C C . GLY B 1 5 ? -28.234 1.559 -34.013 1.00 13.71 41 GLY B C 1
ATOM 2431 O O . GLY B 1 5 ? -28.860 1.787 -35.051 1.00 13.95 41 GLY B O 1
ATOM 2432 N N . PHE B 1 6 ? -28.755 1.720 -32.798 1.00 14.19 42 PHE B N 1
ATOM 2433 C CA . PHE B 1 6 ? -30.100 2.225 -32.615 1.00 14.07 42 PHE B CA 1
ATOM 2434 C C . PHE B 1 6 ? -30.195 3.038 -31.337 1.00 14.15 42 PHE B C 1
ATOM 2435 O O . PHE B 1 6 ? -29.362 2.919 -30.440 1.00 15.44 42 PHE B O 1
ATOM 2443 N N . LYS B 1 7 ? -31.265 3.829 -31.251 1.00 14.40 43 LYS B N 1
ATOM 2444 C CA . LYS B 1 7 ? -31.631 4.530 -30.039 1.00 15.61 43 LYS B CA 1
ATOM 2445 C C . LYS B 1 7 ? -33.120 4.463 -29.850 1.00 15.49 43 LYS B C 1
ATOM 2446 O O . LYS B 1 7 ? -33.878 4.835 -30.741 1.00 16.49 43 LYS B O 1
ATOM 2452 N N . LYS B 1 8 ? -33.545 3.976 -28.700 1.00 15.64 44 LYS B N 1
ATOM 2453 C CA . LYS B 1 8 ? -34.957 3.858 -28.410 1.00 17.66 44 LYS B CA 1
ATOM 2454 C C . LYS B 1 8 ? -35.458 5.099 -27.676 1.00 19.44 44 LYS B C 1
ATOM 2455 O O . LYS B 1 8 ? -34.833 5.540 -26.708 1.00 23.63 44 LYS B O 1
ATOM 2461 N N . ILE B 1 9 ? -36.579 5.656 -28.123 1.00 18.22 45 ILE B N 1
ATOM 2462 C CA . ILE B 1 9 ? -37.210 6.752 -27.419 1.00 20.30 45 ILE B CA 1
ATOM 2463 C C . ILE B 1 9 ? -38.702 6.551 -27.358 1.00 19.04 45 ILE B C 1
ATOM 2464 O O . ILE B 1 9 ? -39.304 5.863 -28.156 1.00 21.06 45 ILE B O 1
ATOM 2469 N N . LYS B 1 10 ? -39.314 7.184 -26.390 1.00 20.59 46 LYS B N 1
ATOM 2470 C CA . LYS B 1 10 ? -40.748 7.059 -26.173 1.00 20.97 46 LYS B CA 1
ATOM 2471 C C . LYS B 1 10 ? -41.446 8.266 -26.761 1.00 19.71 46 LYS B C 1
ATOM 2472 O O . LYS B 1 10 ? -40.967 9.384 -26.586 1.00 22.18 46 LYS B O 1
ATOM 2478 N N . LEU B 1 11 ? -42.567 8.053 -27.450 1.00 18.61 47 LEU B N 1
ATOM 2479 C CA . LEU B 1 11 ? -43.390 9.163 -27.914 1.00 18.50 47 LEU B CA 1
ATOM 2480 C C . LEU B 1 11 ? -44.833 8.855 -27.532 1.00 18.80 47 LEU B C 1
ATOM 2481 O O . LEU B 1 11 ? -45.599 8.301 -28.300 1.00 17.81 47 LEU B O 1
ATOM 2486 N N . GLY B 1 12 ? -45.191 9.184 -26.299 1.00 21.57 48 GLY B N 1
ATOM 2487 C CA . GLY B 1 12 ? -46.511 8.866 -25.783 1.00 21.19 48 GLY B CA 1
ATOM 2488 C C . GLY B 1 12 ? -46.854 7.387 -25.835 1.00 21.11 48 GLY B C 1
ATOM 2489 O O . GLY B 1 12 ? -46.185 6.579 -25.199 1.00 22.94 48 GLY B O 1
ATOM 2490 N N . GLU B 1 13 ? -47.892 7.037 -26.603 1.00 19.56 49 GLU B N 1
ATOM 2491 C CA . GLU B 1 13 ? -48.291 5.645 -26.840 1.00 19.69 49 GLU B CA 1
ATOM 2492 C C . GLU B 1 13 ? -47.296 4.824 -27.632 1.00 19.02 49 GLU B C 1
ATOM 2493 O O . GLU B 1 13 ? -47.419 3.598 -27.663 1.00 22.27 49 GLU B O 1
ATOM 2499 N N . LEU B 1 14 ? -46.360 5.487 -28.308 1.00 17.74 50 LEU B N 1
ATOM 2500 C CA . LEU B 1 14 ? -45.512 4.852 -29.302 1.00 17.09 50 LEU B CA 1
ATOM 2501 C C . LEU B 1 14 ? -44.112 4.559 -28.785 1.00 16.04 50 LEU B C 1
ATOM 2502 O O . LEU B 1 14 ? -43.591 5.300 -27.964 1.00 17.16 50 LEU B O 1
ATOM 2507 N N . GLU B 1 15 ? -43.500 3.499 -29.292 1.00 16.23 51 GLU B N 1
ATOM 2508 C CA . GLU B 1 15 ? -42.076 3.276 -29.120 1.00 16.64 51 GLU B CA 1
ATOM 2509 C C . GLU B 1 15 ? -41.383 3.589 -30.431 1.00 15.64 51 GLU B C 1
ATOM 2510 O O . GLU B 1 15 ? -41.787 3.077 -31.479 1.00 18.03 51 GLU B O 1
ATOM 2516 N N . LEU B 1 16 ? -40.380 4.466 -30.384 1.00 14.80 52 LEU B N 1
ATOM 2517 C CA . LEU B 1 16 ? -39.621 4.830 -31.562 1.00 14.89 52 LEU B CA 1
ATOM 2518 C C . LEU B 1 16 ? -38.221 4.266 -31.451 1.00 14.34 52 LEU B C 1
ATOM 2519 O O . LEU B 1 16 ? -37.631 4.272 -30.389 1.00 16.83 52 LEU B O 1
ATOM 2524 N N . PHE B 1 17 ? -37.681 3.797 -32.568 1.00 13.50 53 PHE B N 1
ATOM 2525 C CA . PHE B 1 17 ? -36.307 3.360 -32.616 1.00 14.22 53 PHE B CA 1
ATOM 2526 C C . PHE B 1 17 ? -35.652 4.123 -33.759 1.00 13.90 53 PHE B C 1
ATOM 2527 O O . PHE B 1 17 ? -36.054 3.960 -34.917 1.00 15.85 53 PHE B O 1
ATOM 2535 N N . ILE B 1 18 ? -34.667 4.952 -33.454 1.00 13.62 54 ILE B N 1
ATOM 2536 C CA . ILE B 1 18 ? -33.856 5.573 -34.487 1.00 13.28 54 ILE B CA 1
ATOM 2537 C C . ILE B 1 18 ? -32.793 4.553 -34.869 1.00 12.76 54 ILE B C 1
ATOM 2538 O O . ILE B 1 18 ? -32.097 4.031 -34.015 1.00 13.70 54 ILE B O 1
ATOM 2543 N N . LEU B 1 19 ? -32.687 4.283 -36.171 1.00 12.51 55 LEU B N 1
ATOM 2544 C CA . LEU B 1 19 ? -31.743 3.322 -36.724 1.00 12.60 55 LEU B CA 1
ATOM 2545 C C . LEU B 1 19 ? -30.758 4.070 -37.599 1.00 12.66 55 LEU B C 1
ATOM 2546 O O . LEU B 1 19 ? -31.118 5.074 -38.201 1.00 14.37 55 LEU B O 1
ATOM 2551 N N . THR B 1 20 ? -29.542 3.558 -37.737 1.00 12.77 56 THR B N 1
ATOM 2552 C CA . THR B 1 20 ? -28.639 4.117 -38.735 1.00 13.07 56 THR B CA 1
ATOM 2553 C C . THR B 1 20 ? -28.373 3.122 -39.871 1.00 12.18 56 THR B C 1
ATOM 2554 O O . THR B 1 20 ? -28.224 1.911 -39.673 1.00 13.06 56 THR B O 1
ATOM 2558 N N . ASP B 1 21 ? -28.325 3.649 -41.084 1.00 12.05 57 ASP B N 1
ATOM 2559 C CA . ASP B 1 21 ? -27.839 2.876 -42.225 1.00 12.77 57 ASP B CA 1
ATOM 2560 C C . ASP B 1 21 ? -26.350 3.050 -42.451 1.00 12.82 57 ASP B C 1
ATOM 2561 O O . ASP B 1 21 ? -25.787 2.335 -43.301 1.00 13.63 57 ASP B O 1
ATOM 2566 N N . GLY B 1 22 ? -25.701 3.948 -41.710 1.00 12.67 58 GLY B N 1
ATOM 2567 C CA . GLY B 1 22 ? -24.332 4.330 -41.998 1.00 13.66 58 GLY B CA 1
ATOM 2568 C C . GLY B 1 22 ? -24.247 5.810 -42.308 1.00 12.94 58 GLY B C 1
ATOM 2569 O O . GLY B 1 22 ? -25.036 6.592 -41.799 1.00 13.63 58 GLY B O 1
ATOM 2570 N N . TYR B 1 23 ? -23.282 6.193 -43.136 1.00 13.55 59 TYR B N 1
ATOM 2571 C CA . TYR B 1 23 ? -23.120 7.608 -43.455 1.00 13.15 59 TYR B CA 1
ATOM 2572 C C . TYR B 1 23 ? -22.524 7.780 -44.840 1.00 13.84 59 TYR B C 1
ATOM 2573 O O . TYR B 1 23 ? -21.913 6.868 -45.390 1.00 14.96 59 TYR B O 1
ATOM 2582 N N . ILE B 1 24 ? -22.691 8.989 -45.367 1.00 14.64 60 ILE B N 1
ATOM 2583 C CA . ILE B 1 24 ? -22.193 9.402 -46.672 1.00 15.25 60 ILE B CA 1
ATOM 2584 C C . ILE B 1 24 ? -21.044 10.392 -46.452 1.00 16.31 60 ILE B C 1
ATOM 2585 O O . ILE B 1 24 ? -21.228 11.417 -45.808 1.00 16.50 60 ILE B O 1
ATOM 2590 N N . HIS B 1 25 ? -19.857 10.058 -46.960 1.00 16.72 61 HIS B N 1
ATOM 2591 C CA . HIS B 1 25 ? -18.670 10.886 -46.847 1.00 17.41 61 HIS B CA 1
ATOM 2592 C C . HIS B 1 25 ? -18.562 11.729 -48.104 1.00 17.48 61 HIS B C 1
ATOM 2593 O O . HIS B 1 25 ? -18.063 11.258 -49.112 1.00 20.67 61 HIS B O 1
ATOM 2600 N N . GLU B 1 26 ? -19.082 12.952 -48.057 1.00 16.94 62 GLU B N 1
ATOM 2601 C CA . GLU B 1 26 ? -19.161 13.775 -49.253 1.00 17.36 62 GLU B CA 1
ATOM 2602 C C . GLU B 1 26 ? -17.942 14.671 -49.387 1.00 17.87 62 GLU B C 1
ATOM 2603 O O . GLU B 1 26 ? -17.716 15.560 -48.567 1.00 17.92 62 GLU B O 1
ATOM 2609 N N . GLU B 1 27 ? -17.163 14.431 -50.429 1.00 18.89 63 GLU B N 1
ATOM 2610 C CA . GLU B 1 27 ? -15.920 15.156 -50.631 1.00 21.47 63 GLU B CA 1
ATOM 2611 C C . GLU B 1 27 ? -16.009 16.227 -51.690 1.00 22.78 63 GLU B C 1
ATOM 2612 O O . GLU B 1 27 ? -15.070 17.003 -51.869 1.00 26.54 63 GLU B O 1
ATOM 2618 N N . ASN B 1 28 ? -17.131 16.299 -52.388 1.00 23.54 64 ASN B N 1
ATOM 2619 C CA . ASN B 1 28 ? -17.242 17.308 -53.432 1.00 25.36 64 ASN B CA 1
ATOM 2620 C C . ASN B 1 28 ? -17.988 18.515 -52.896 1.00 24.91 64 ASN B C 1
ATOM 2621 O O . ASN B 1 28 ? -19.212 18.582 -52.951 1.00 30.23 64 ASN B O 1
ATOM 2626 N N . LEU B 1 29 ? -17.249 19.455 -52.327 1.00 20.23 65 LEU B N 1
ATOM 2627 C CA . LEU B 1 29 ? -17.894 20.557 -51.647 1.00 18.73 65 LEU B CA 1
ATOM 2628 C C . LEU B 1 29 ? -18.192 21.743 -52.548 1.00 19.02 65 LEU B C 1
ATOM 2629 O O . LEU B 1 29 ? -18.990 22.580 -52.171 1.00 19.77 65 LEU B O 1
ATOM 2634 N N . ILE B 1 30 ? -17.609 21.789 -53.744 1.00 19.43 66 ILE B N 1
ATOM 2635 C CA . ILE B 1 30 ? -17.884 22.916 -54.639 1.00 19.18 66 ILE B CA 1
ATOM 2636 C C . ILE B 1 30 ? -19.373 23.000 -54.990 1.00 19.01 66 ILE B C 1
ATOM 2637 O O . ILE B 1 30 ? -19.909 24.092 -55.193 1.00 20.91 66 ILE B O 1
ATOM 2642 N N . SER B 1 31 ? -20.059 21.862 -55.031 1.00 19.23 67 SER B N 1
ATOM 2643 C CA . SER B 1 31 ? -21.468 21.847 -55.383 1.00 20.38 67 SER B CA 1
ATOM 2644 C C . SER B 1 31 ? -22.400 21.416 -54.248 1.00 19.17 67 SER B C 1
ATOM 2645 O O . SER B 1 31 ? -23.600 21.238 -54.469 1.00 19.60 67 SER B O 1
ATOM 2648 N N . PHE B 1 32 ? -21.861 21.219 -53.043 1.00 17.22 68 PHE B N 1
ATOM 2649 C CA . PHE B 1 32 ? -22.682 20.788 -51.911 1.00 16.33 68 PHE B CA 1
ATOM 2650 C C . PHE B 1 32 ? -23.888 21.722 -51.721 1.00 16.36 68 PHE B C 1
ATOM 2651 O O . PHE B 1 32 ? -25.021 21.268 -51.574 1.00 16.72 68 PHE B O 1
ATOM 2659 N N . ALA B 1 33 ? -23.625 23.024 -51.686 1.00 16.22 69 ALA B N 1
ATOM 2660 C CA . ALA B 1 33 ? -24.656 24.044 -51.553 1.00 17.87 69 ALA B CA 1
ATOM 2661 C C . ALA B 1 33 ? -24.460 24.989 -52.730 1.00 18.22 69 ALA B C 1
ATOM 2662 O O . ALA B 1 33 ? -23.773 26.010 -52.603 1.00 21.55 69 ALA B O 1
ATOM 2664 N N . PRO B 1 34 ? -25.060 24.652 -53.885 1.00 18.14 70 PRO B N 1
ATOM 2665 C CA . PRO B 1 34 ? -24.659 25.187 -55.191 1.00 21.47 70 PRO B CA 1
ATOM 2666 C C . PRO B 1 34 ? -24.742 26.718 -55.305 1.00 19.47 70 PRO B C 1
ATOM 2667 O O . PRO B 1 34 ? -23.991 27.341 -56.074 1.00 22.00 70 PRO B O 1
ATOM 2671 N N . ARG B 1 35 ? -25.651 27.324 -54.550 1.00 19.07 71 ARG B N 1
ATOM 2672 C CA . ARG B 1 35 ? -25.837 28.769 -54.632 1.00 20.30 71 ARG B CA 1
ATOM 2673 C C . ARG B 1 35 ? -25.149 29.504 -53.488 1.00 20.58 71 ARG B C 1
ATOM 2674 O O . ARG B 1 35 ? -25.328 30.712 -53.317 1.00 23.56 71 ARG B O 1
ATOM 2682 N N . GLY B 1 36 ? -24.315 28.791 -52.740 1.00 18.79 72 GLY B N 1
ATOM 2683 C CA . GLY B 1 36 ? -23.627 29.407 -51.616 1.00 18.71 72 GLY B CA 1
ATOM 2684 C C . GLY B 1 36 ? -22.252 29.985 -51.894 1.00 16.96 72 GLY B C 1
ATOM 2685 O O . GLY B 1 36 ? -21.789 30.036 -53.027 1.00 18.81 72 GLY B O 1
ATOM 2686 N N . ASN B 1 37 ? -21.604 30.413 -50.826 1.00 16.58 73 ASN B N 1
ATOM 2687 C CA . ASN B 1 37 ? -20.286 31.018 -50.835 1.00 16.72 73 ASN B CA 1
ATOM 2688 C C . ASN B 1 37 ? -19.316 29.976 -50.277 1.00 15.73 73 ASN B C 1
ATOM 2689 O O . ASN B 1 37 ? -19.398 29.623 -49.102 1.00 15.90 73 ASN B O 1
ATOM 2694 N N . VAL B 1 38 ? -18.400 29.482 -51.107 1.00 15.75 74 VAL B N 1
ATOM 2695 C CA A VAL B 1 38 ? -17.535 28.367 -50.705 0.43 16.05 74 VAL B CA 1
ATOM 2696 C CA B VAL B 1 38 ? -17.572 28.353 -50.688 0.57 16.49 74 VAL B CA 1
ATOM 2697 C C . VAL B 1 38 ? -16.551 28.720 -49.595 1.00 15.37 74 VAL B C 1
ATOM 2698 O O . VAL B 1 38 ? -16.149 27.853 -48.806 1.00 16.56 74 VAL B O 1
ATOM 2705 N N . ALA B 1 39 ? -16.151 29.981 -49.513 1.00 15.70 75 ALA B N 1
ATOM 2706 C CA . ALA B 1 39 ? -15.272 30.432 -48.432 1.00 15.97 75 ALA B CA 1
ATOM 2707 C C . ALA B 1 39 ? -16.047 30.412 -47.115 1.00 15.47 75 ALA B C 1
ATOM 2708 O O . ALA B 1 39 ? -15.566 29.902 -46.094 1.00 15.68 75 ALA B O 1
ATOM 2710 N N . GLU B 1 40 ? -17.257 30.949 -47.133 1.00 15.19 76 GLU B N 1
ATOM 2711 C CA A GLU B 1 40 ? -18.061 30.982 -45.913 0.48 15.89 76 GLU B CA 1
ATOM 2712 C CA B GLU B 1 40 ? -18.102 30.985 -45.942 0.52 16.29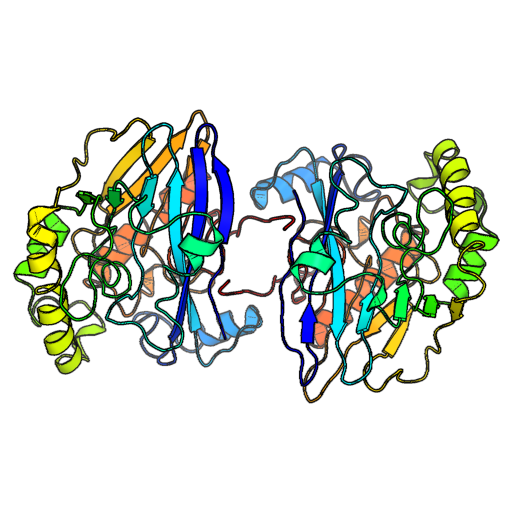 76 GLU B CA 1
ATOM 2713 C C . GLU B 1 40 ? -18.488 29.576 -45.501 1.00 15.21 76 GLU B C 1
ATOM 2714 O O . GLU B 1 40 ? -18.528 29.264 -44.314 1.00 15.59 76 GLU B O 1
ATOM 2725 N N . LEU B 1 41 ? -18.777 28.706 -46.473 1.00 14.57 77 LEU B N 1
ATOM 2726 C CA . LEU B 1 41 ? -19.090 27.328 -46.145 1.00 15.15 77 LEU B CA 1
ATOM 2727 C C . LEU B 1 41 ? -17.962 26.703 -45.305 1.00 14.56 77 LEU B C 1
ATOM 2728 O O . LEU B 1 41 ? -18.209 26.077 -44.274 1.00 14.41 77 LEU B O 1
ATOM 2733 N N . LYS B 1 42 ? -16.714 26.830 -45.769 1.00 15.26 78 LYS B N 1
ATOM 2734 C CA . LYS B 1 42 ? -15.607 26.223 -45.038 1.00 15.33 78 LYS B CA 1
ATOM 2735 C C . LYS B 1 42 ? -15.345 26.944 -43.709 1.00 15.20 78 LYS B C 1
ATOM 2736 O O . LYS B 1 42 ? -14.983 26.286 -42.729 1.00 15.71 78 LYS B O 1
ATOM 2742 N N . THR B 1 43 ? -15.543 28.260 -43.647 1.00 15.49 79 THR B N 1
ATOM 2743 C CA . THR B 1 43 ? -15.435 28.955 -42.367 1.00 15.62 79 THR B CA 1
ATOM 2744 C C . THR B 1 43 ? -16.426 28.401 -41.358 1.00 14.59 79 THR B C 1
ATOM 2745 O O . THR B 1 43 ? -16.070 28.176 -40.197 1.00 15.18 79 THR B O 1
ATOM 2749 N N . ILE B 1 44 ? -17.675 28.203 -41.774 1.00 14.30 80 ILE B N 1
ATOM 2750 C CA . ILE B 1 44 ? -18.677 27.682 -40.869 1.00 14.25 80 ILE B CA 1
ATOM 2751 C C . ILE B 1 44 ? -18.271 26.294 -40.356 1.00 13.73 80 ILE B C 1
ATOM 2752 O O . ILE B 1 44 ? -18.401 25.992 -39.175 1.00 14.68 80 ILE B O 1
ATOM 2757 N N . LEU B 1 45 ? -17.792 25.433 -41.242 1.00 13.90 81 LEU B N 1
ATOM 2758 C CA . LEU B 1 45 ? -17.364 24.099 -40.810 1.00 13.92 81 LEU B CA 1
ATOM 2759 C C . LEU B 1 45 ? -16.270 24.207 -39.754 1.00 14.21 81 LEU B C 1
ATOM 2760 O O . LEU B 1 45 ? -16.357 23.556 -38.705 1.00 14.93 81 LEU B O 1
ATOM 2765 N N . LYS B 1 46 ? -15.270 25.025 -40.014 1.00 14.45 82 LYS B N 1
ATOM 2766 C CA . LYS B 1 46 ? -14.184 25.176 -39.056 1.00 16.18 82 LYS B CA 1
ATOM 2767 C C . LYS B 1 46 ? -14.618 25.858 -37.761 1.00 15.71 82 LYS B C 1
ATOM 2768 O O . LYS B 1 46 ? -14.127 25.499 -36.682 1.00 16.51 82 LYS B O 1
ATOM 2774 N N . ASP B 1 47 ? -15.554 26.804 -37.841 1.00 15.08 83 ASP B N 1
ATOM 2775 C CA . ASP B 1 47 ? -16.083 27.444 -36.633 1.00 17.18 83 ASP B CA 1
ATOM 2776 C C . ASP B 1 47 ? -16.814 26.460 -35.743 1.00 15.81 83 ASP B C 1
ATOM 2777 O O . ASP B 1 47 ? -17.025 26.731 -34.569 1.00 17.60 83 ASP B O 1
ATOM 2782 N N . ASN B 1 48 ? -17.225 25.329 -36.320 1.00 14.55 84 ASN B N 1
ATOM 2783 C CA . ASN B 1 48 ? -17.847 24.247 -35.576 1.00 14.57 84 ASN B CA 1
ATOM 2784 C C . ASN B 1 48 ? -16.916 23.061 -35.343 1.00 14.91 84 ASN B C 1
ATOM 2785 O O . ASN B 1 48 ? -17.371 21.997 -34.912 1.00 15.67 84 ASN B O 1
ATOM 2790 N N . PHE B 1 49 ? -15.618 23.278 -35.533 1.00 14.86 85 PHE B N 1
ATOM 2791 C CA . PHE B 1 49 ? -14.580 22.289 -35.219 1.00 14.95 85 PHE B CA 1
ATOM 2792 C C . PHE B 1 49 ? -14.713 21.019 -36.046 1.00 15.81 85 PHE B C 1
ATOM 2793 O O . PHE B 1 49 ? -14.279 19.948 -35.614 1.00 17.72 85 PHE B O 1
ATOM 2801 N N . ARG B 1 50 ? -15.258 21.165 -37.251 1.00 15.00 86 ARG B N 1
ATOM 2802 C CA . ARG B 1 50 ? -15.385 20.077 -38.187 1.00 15.45 86 ARG B CA 1
ATOM 2803 C C . ARG B 1 50 ? -14.349 20.193 -39.293 1.00 16.00 86 ARG B C 1
ATOM 2804 O O . ARG B 1 50 ? -13.820 21.262 -39.553 1.00 16.50 86 ARG B O 1
ATOM 2812 N N . ALA B 1 51 ? -14.099 19.084 -39.974 1.00 16.67 87 ALA B N 1
ATOM 2813 C CA . ALA B 1 51 ? -13.296 19.076 -41.189 1.00 17.14 87 ALA B CA 1
ATOM 2814 C C . ALA B 1 51 ? -13.867 20.065 -42.208 1.00 15.97 87 ALA B C 1
ATOM 2815 O O . ALA B 1 51 ? -15.100 20.239 -42.294 1.00 15.92 87 ALA B O 1
ATOM 2817 N N . ASP B 1 52 ? -12.998 20.692 -42.995 1.00 16.40 88 ASP B N 1
ATOM 2818 C CA . ASP B 1 52 ? -13.515 21.598 -44.023 1.00 17.60 88 ASP B CA 1
ATOM 2819 C C . ASP B 1 52 ? -13.347 21.053 -45.422 1.00 16.90 88 ASP B C 1
ATOM 2820 O O . ASP B 1 52 ? -13.661 21.753 -46.371 1.00 19.85 88 ASP B O 1
ATOM 2825 N N . HIS B 1 53 ? -12.928 19.790 -45.546 1.00 17.03 89 HIS B N 1
ATOM 2826 C CA . HIS B 1 53 ? -12.697 19.234 -46.878 1.00 18.47 89 HIS B CA 1
ATOM 2827 C C . HIS B 1 53 ? -13.652 18.083 -47.202 1.00 19.43 89 HIS B C 1
ATOM 2828 O O . HIS B 1 53 ? -13.565 17.500 -48.271 1.00 22.82 89 HIS B O 1
ATOM 2835 N N . TYR B 1 54 ? -14.581 17.798 -46.300 1.00 17.49 90 TYR B N 1
ATOM 2836 C CA . TYR B 1 54 ? -15.662 16.876 -46.570 1.00 17.28 90 TYR B CA 1
ATOM 2837 C C . TYR B 1 54 ? -16.795 17.227 -45.616 1.00 16.33 90 TYR B C 1
ATOM 2838 O O . TYR B 1 54 ? -16.570 17.930 -44.627 1.00 16.15 90 TYR B O 1
ATOM 2847 N N . ILE B 1 55 ? -17.982 16.705 -45.905 1.00 15.84 91 ILE B N 1
ATOM 2848 C CA . ILE B 1 55 ? -19.121 16.737 -44.987 1.00 15.23 91 ILE B CA 1
ATOM 2849 C C . ILE B 1 55 ? -19.645 15.308 -44.874 1.00 15.11 91 ILE B C 1
ATOM 2850 O O . ILE B 1 55 ? -19.974 14.683 -45.874 1.00 16.23 91 ILE B O 1
ATOM 2855 N N . ASP B 1 56 ? -19.701 14.799 -43.653 1.00 15.32 92 ASP B N 1
ATOM 2856 C CA . ASP B 1 56 ? -20.337 13.516 -43.392 1.00 15.35 92 ASP B CA 1
ATOM 2857 C C . ASP B 1 56 ? -21.821 13.725 -43.162 1.00 15.46 92 ASP B C 1
ATOM 2858 O O . ASP B 1 56 ? -22.204 14.503 -42.277 1.00 15.89 92 ASP B O 1
ATOM 2863 N N . MET B 1 57 ? -22.638 13.037 -43.953 1.00 14.73 93 MET B N 1
ATOM 2864 C CA . MET B 1 57 ? -24.095 13.059 -43.796 1.00 14.49 93 MET B CA 1
ATOM 2865 C C . MET B 1 57 ? -24.533 11.739 -43.198 1.00 13.33 93 MET B C 1
ATOM 2866 O O . MET B 1 57 ? -24.190 10.686 -43.722 1.00 14.52 93 MET B O 1
ATOM 2871 N N . ALA B 1 58 ? -25.284 11.801 -42.120 1.00 12.57 94 ALA B N 1
ATOM 2872 C CA . ALA B 1 58 ? -25.816 10.617 -41.496 1.00 12.59 94 ALA B CA 1
ATOM 2873 C C . ALA B 1 58 ? -26.861 9.986 -42.423 1.00 11.84 94 ALA B C 1
ATOM 2874 O O . ALA B 1 58 ? -27.367 10.646 -43.332 1.00 13.17 94 ALA B O 1
ATOM 2876 N N . ILE B 1 59 ? -27.259 8.748 -42.135 1.00 12.38 95 ILE B N 1
ATOM 2877 C CA . ILE B 1 59 ? -28.488 8.198 -42.694 1.00 12.28 95 ILE B CA 1
ATOM 2878 C C . ILE B 1 59 ? -29.295 7.629 -41.517 1.00 12.12 95 ILE B C 1
ATOM 2879 O O . ILE B 1 59 ? -29.109 6.478 -41.099 1.00 12.18 95 ILE B O 1
ATOM 2884 N N . ASN B 1 60 ? -30.155 8.473 -40.972 1.00 12.55 96 ASN B N 1
ATOM 2885 C CA . ASN B 1 60 ? -30.999 8.155 -39.832 1.00 13.14 96 ASN B CA 1
ATOM 2886 C C . ASN B 1 60 ? -32.354 7.715 -40.342 1.00 12.25 96 ASN B C 1
ATOM 2887 O O . ASN B 1 60 ? -32.926 8.378 -41.207 1.00 12.99 96 ASN B O 1
ATOM 2892 N N . ILE B 1 61 ? -32.864 6.610 -39.801 1.00 12.83 97 ILE B N 1
ATOM 2893 C CA . ILE B 1 61 ? -34.108 5.985 -40.227 1.00 12.94 97 ILE B CA 1
ATOM 2894 C C . ILE B 1 61 ? -34.997 5.791 -38.998 1.00 12.66 97 ILE B C 1
ATOM 2895 O O . ILE B 1 61 ? -34.517 5.467 -37.935 1.00 14.35 97 ILE B O 1
ATOM 2900 N N . LEU B 1 62 ? -36.288 6.027 -39.120 1.00 13.08 98 LEU B N 1
ATOM 2901 C CA . LEU B 1 62 ? -37.203 5.919 -37.992 1.00 12.97 98 LEU B CA 1
ATOM 2902 C C . LEU B 1 62 ? -38.028 4.657 -38.078 1.00 12.92 98 LEU B C 1
ATOM 2903 O O . LEU B 1 62 ? -38.659 4.388 -39.098 1.00 14.79 98 LEU B O 1
ATOM 2908 N N . LEU B 1 63 ? -38.040 3.904 -36.990 1.00 12.76 99 LEU B N 1
ATOM 2909 C CA . LEU B 1 63 ? -38.901 2.744 -36.810 1.00 13.19 99 LEU B CA 1
ATOM 2910 C C . LEU B 1 63 ? -39.944 3.062 -35.741 1.00 13.34 99 LEU B C 1
ATOM 2911 O O . LEU B 1 63 ? -39.588 3.478 -34.652 1.00 14.64 99 LEU B O 1
ATOM 2916 N N . VAL B 1 64 ? -41.214 2.889 -36.068 1.00 13.29 100 VAL B N 1
ATOM 2917 C CA . VAL B 1 64 ? -42.288 3.237 -35.147 1.00 14.93 100 VAL B CA 1
ATOM 2918 C C . VAL B 1 64 ? -43.102 2.001 -34.836 1.00 15.14 100 VAL B C 1
ATOM 2919 O O . VAL B 1 64 ? -43.686 1.384 -35.745 1.00 17.10 100 VAL B O 1
ATOM 2923 N N . LYS B 1 65 ? -43.133 1.645 -33.560 1.00 16.37 101 LYS B N 1
ATOM 2924 C CA . LYS B 1 65 ? -43.907 0.520 -33.101 1.00 18.05 101 LYS B CA 1
ATOM 2925 C C . LYS B 1 65 ? -45.194 1.072 -32.469 1.00 21.07 101 LYS B C 1
ATOM 2926 O O . LYS B 1 65 ? -45.149 1.715 -31.419 1.00 20.85 101 LYS B O 1
ATOM 2932 N N . THR B 1 66 ? -46.330 0.851 -33.142 1.00 22.31 102 THR B N 1
ATOM 2933 C CA . THR B 1 66 ? -47.632 1.249 -32.655 1.00 24.62 102 THR B CA 1
ATOM 2934 C C . THR B 1 66 ? -48.258 0.014 -32.054 1.00 27.98 102 THR B C 1
ATOM 2935 O O . THR B 1 66 ? -47.623 -1.043 -31.942 1.00 29.14 102 THR B O 1
ATOM 2939 N N . LYS B 1 67 ? -49.507 0.133 -31.650 1.00 31.68 103 LYS B N 1
ATOM 2940 C CA . LYS B 1 67 ? -50.142 -0.979 -30.976 1.00 35.78 103 LYS B CA 1
ATOM 2941 C C . LYS B 1 67 ? -50.285 -2.227 -31.852 1.00 36.12 103 LYS B C 1
ATOM 2942 O O . LYS B 1 67 ? -50.167 -3.334 -31.348 1.00 37.71 103 LYS B O 1
ATOM 2948 N N . GLU B 1 68 ? -50.470 -2.055 -33.159 1.00 36.06 104 GLU B N 1
ATOM 2949 C CA . GLU B 1 68 ? -50.605 -3.211 -34.042 1.00 38.27 104 GLU B CA 1
ATOM 2950 C C . GLU B 1 68 ? -49.677 -3.216 -35.269 1.00 35.88 104 GLU B C 1
ATOM 2951 O O . GLU B 1 68 ? -49.692 -4.177 -36.036 1.00 38.42 104 GLU B O 1
ATOM 2953 N N . LYS B 1 69 ? -48.876 -2.163 -35.441 1.00 30.58 105 LYS B N 1
ATOM 2954 C CA . LYS B 1 69 ? -48.042 -1.987 -36.633 1.00 25.75 105 LYS B CA 1
ATOM 2955 C C . LYS B 1 69 ? -46.570 -1.827 -36.252 1.00 22.72 105 LYS B C 1
ATOM 2956 O O . LYS B 1 69 ? -46.234 -1.451 -35.125 1.00 23.82 105 LYS B O 1
ATOM 2962 N N . LEU B 1 70 ? -45.700 -2.076 -37.222 1.00 19.52 106 LEU B N 1
ATOM 2963 C CA . LEU B 1 70 ? -44.283 -1.769 -37.100 1.00 18.46 106 LEU B CA 1
ATOM 2964 C C . LEU B 1 70 ? -43.856 -1.126 -38.403 1.00 16.91 106 LEU B C 1
ATOM 2965 O O . LEU B 1 70 ? -43.776 -1.791 -39.443 1.00 17.02 106 LEU B O 1
ATOM 2970 N N . ILE B 1 71 ? -43.641 0.175 -38.335 1.00 16.54 107 ILE B N 1
ATOM 2971 C CA . ILE B 1 71 ? -43.454 1.017 -39.500 1.00 15.76 107 ILE B CA 1
ATOM 2972 C C . ILE B 1 71 ? -42.037 1.504 -39.646 1.00 13.97 107 ILE B C 1
ATOM 2973 O O . ILE B 1 71 ? -41.465 2.078 -38.715 1.00 15.48 107 ILE B O 1
ATOM 2978 N N . LEU B 1 72 ? -41.480 1.286 -40.826 1.00 14.13 108 LEU B N 1
ATOM 2979 C CA . LEU B 1 72 ? -40.180 1.776 -41.158 1.00 14.38 108 LEU B CA 1
ATOM 2980 C C . LEU B 1 72 ? -40.305 2.993 -42.058 1.00 13.15 108 LEU B C 1
ATOM 2981 O O . LEU B 1 72 ? -40.940 2.896 -43.096 1.00 15.21 108 LEU B O 1
ATOM 2986 N N . MET B 1 73 ? -39.678 4.104 -41.681 1.00 13.51 109 MET B N 1
ATOM 2987 C CA . MET B 1 73 ? -39.681 5.319 -42.506 1.00 13.89 109 MET B CA 1
ATOM 2988 C C . MET B 1 73 ? -38.336 5.404 -43.207 1.00 12.97 109 MET B C 1
ATOM 2989 O O . MET B 1 73 ? -37.317 5.733 -42.587 1.00 14.12 109 MET B O 1
ATOM 2994 N N . ASP B 1 74 ? -38.365 5.061 -44.495 1.00 13.45 110 ASP B N 1
ATOM 2995 C CA . ASP B 1 74 ? -37.210 4.935 -45.395 1.00 13.07 110 ASP B CA 1
ATOM 2996 C C . ASP B 1 74 ? -36.318 3.745 -45.045 1.00 12.91 110 ASP B C 1
ATOM 2997 O O . ASP B 1 74 ? -36.519 3.086 -44.023 1.00 13.98 110 ASP B O 1
ATOM 3002 N N . THR B 1 75 ? -35.394 3.421 -45.952 1.00 12.80 111 THR B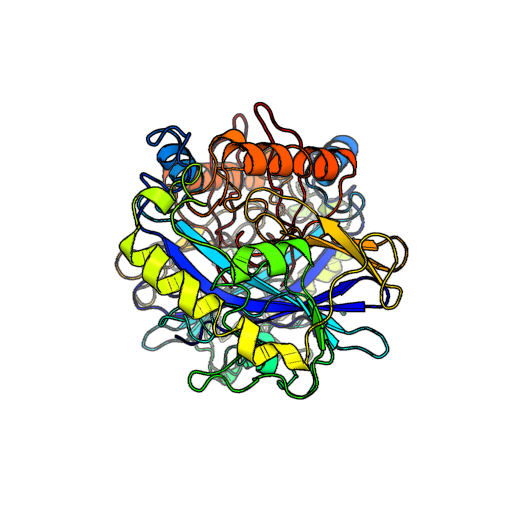 N 1
ATOM 3003 C CA . THR B 1 75 ? -34.746 2.114 -45.918 1.00 13.38 111 THR B CA 1
ATOM 3004 C C . THR B 1 75 ? -33.255 2.172 -46.231 1.00 13.96 111 THR B C 1
ATOM 3005 O O . THR B 1 75 ? -32.626 1.120 -46.380 1.00 14.43 111 THR B O 1
ATOM 3009 N N . GLY B 1 76 ? -32.678 3.373 -46.296 1.00 13.19 112 GLY B N 1
ATOM 3010 C CA . GLY B 1 76 ? -31.247 3.477 -46.518 1.00 14.20 112 GLY B CA 1
ATOM 3011 C C . GLY B 1 76 ? -30.806 3.129 -47.928 1.00 14.00 112 GLY B C 1
ATOM 3012 O O . GLY B 1 76 ? -31.616 3.029 -48.845 1.00 14.59 112 GLY B O 1
ATOM 3013 N N . MET B 1 77 ? -29.505 2.922 -48.091 1.00 14.04 113 MET B N 1
ATOM 3014 C CA A MET B 1 77 ? -28.887 2.726 -49.405 0.68 14.11 113 MET B CA 1
ATOM 3015 C CA B MET B 1 77 ? -28.958 2.769 -49.431 0.32 15.71 113 MET B CA 1
ATOM 3016 C C . MET B 1 77 ? -29.146 1.377 -50.046 1.00 14.95 113 MET B C 1
ATOM 3017 O O . MET B 1 77 ? -29.147 1.275 -51.267 1.00 15.68 113 MET B O 1
ATOM 3026 N N . GLY B 1 78 ? -29.295 0.328 -49.227 1.00 15.32 114 GLY B N 1
ATOM 3027 C CA . GLY B 1 78 ? -29.559 -1.015 -49.764 1.00 16.52 114 GLY B CA 1
ATOM 3028 C C . GLY B 1 78 ? -28.660 -1.396 -50.937 1.00 16.14 114 GLY B C 1
ATOM 3029 O O . GLY B 1 78 ? -27.451 -1.468 -50.783 1.00 16.76 114 GLY B O 1
ATOM 3030 N N . ILE B 1 79 ? -29.240 -1.642 -52.110 1.00 16.44 115 ILE B N 1
ATOM 3031 C CA . ILE B 1 79 ? -28.431 -2.096 -53.245 1.00 17.00 115 ILE B CA 1
ATOM 3032 C C . ILE B 1 79 ? -27.388 -1.077 -53.681 1.00 17.46 115 ILE B C 1
ATOM 3033 O O . ILE B 1 79 ? -26.442 -1.441 -54.354 1.00 19.24 115 ILE B O 1
ATOM 3038 N N . PHE B 1 80 ? -27.541 0.193 -53.306 1.00 17.28 116 PHE B N 1
ATOM 3039 C CA . PHE B 1 80 ? -26.588 1.228 -53.672 1.00 17.67 116 PHE B CA 1
ATOM 3040 C C . PHE B 1 80 ? -25.483 1.414 -52.648 1.00 17.55 116 PHE B C 1
ATOM 3041 O O . PHE B 1 80 ? -24.622 2.283 -52.815 1.00 18.44 116 PHE B O 1
ATOM 3049 N N . ALA B 1 81 ? -25.511 0.632 -51.567 1.00 16.52 117 ALA B N 1
ATOM 3050 C CA . ALA B 1 81 ? -24.580 0.832 -50.454 1.00 17.31 117 ALA B CA 1
ATOM 3051 C C . ALA B 1 81 ? -23.120 0.666 -50.838 1.00 18.66 117 ALA B C 1
ATOM 3052 O O . ALA B 1 81 ? -22.758 -0.162 -51.681 1.00 19.96 117 ALA B O 1
ATOM 3054 N N . ASP B 1 82 ? -22.285 1.473 -50.201 1.00 19.62 118 ASP B N 1
ATOM 3055 C CA . ASP B 1 82 ? -20.859 1.254 -50.180 1.00 20.99 118 ASP B CA 1
ATOM 3056 C C . ASP B 1 82 ? -20.450 0.754 -48.797 1.00 19.18 118 ASP B C 1
ATOM 3057 O O . ASP B 1 82 ? -21.315 0.404 -47.989 1.00 20.02 118 ASP B O 1
ATOM 3062 N N . GLU B 1 83 ? -19.157 0.710 -48.513 1.00 19.95 119 GLU B N 1
ATOM 3063 C CA . GLU B 1 83 ? -18.733 0.073 -47.266 1.00 21.93 119 GLU B CA 1
ATOM 3064 C C . GLU B 1 83 ? -19.159 0.851 -46.035 1.00 19.45 119 GLU B C 1
ATOM 3065 O O . GLU B 1 83 ? -19.108 0.292 -44.954 1.00 20.35 119 GLU B O 1
ATOM 3071 N N . ARG B 1 84 ? -19.590 2.106 -46.190 1.00 16.60 120 ARG B N 1
ATOM 3072 C CA . ARG B 1 84 ? -20.038 2.919 -45.061 1.00 16.51 120 ARG B CA 1
ATOM 3073 C C . ARG B 1 84 ? -21.550 2.958 -44.897 1.00 15.28 120 ARG B C 1
ATOM 3074 O O . ARG B 1 84 ? -22.053 3.612 -43.983 1.00 14.85 120 ARG B O 1
ATOM 3082 N N . THR B 1 85 ? -22.276 2.280 -45.781 1.00 15.02 121 THR B N 1
ATOM 3083 C CA . THR B 1 85 ? -23.733 2.267 -45.731 1.00 14.73 121 THR B CA 1
ATOM 3084 C C . THR B 1 85 ? -24.301 0.843 -45.881 1.00 15.13 121 THR B C 1
ATOM 3085 O O . THR B 1 85 ? -23.558 -0.137 -45.920 1.00 16.44 121 THR B O 1
ATOM 3089 N N . GLY B 1 86 ? -25.625 0.721 -45.911 1.00 14.66 122 GLY B N 1
ATOM 3090 C CA . GLY B 1 86 ? -26.263 -0.581 -45.931 1.00 15.42 122 GLY B CA 1
ATOM 3091 C C . GLY B 1 86 ? -26.326 -1.274 -44.572 1.00 15.02 122 GLY B C 1
ATOM 3092 O O . GLY B 1 86 ? -26.525 -2.494 -44.543 1.00 17.16 122 GLY B O 1
ATOM 3093 N N . PHE B 1 87 ? -26.186 -0.528 -43.468 1.00 14.67 123 PHE B N 1
ATOM 3094 C CA . PHE B 1 87 ? -26.253 -1.121 -42.137 1.00 15.17 123 PHE B CA 1
ATOM 3095 C C . PHE B 1 87 ? -27.650 -1.243 -41.544 1.00 14.64 123 PHE B C 1
ATOM 3096 O O . PHE B 1 87 ? -27.789 -1.710 -40.416 1.00 15.20 123 PHE B O 1
ATOM 3104 N N . LEU B 1 88 ? -28.684 -0.844 -42.277 1.00 14.21 124 LEU B N 1
ATOM 3105 C CA A LEU B 1 88 ? -30.047 -0.848 -41.741 0.95 14.19 124 LEU B CA 1
ATOM 3106 C CA B LEU B 1 88 ? -30.049 -0.864 -41.764 0.05 13.73 124 LEU B CA 1
ATOM 3107 C C . LEU B 1 88 ? -30.438 -2.183 -41.096 1.00 14.35 124 LEU B C 1
ATOM 3108 O O . LEU B 1 88 ? -30.972 -2.185 -39.990 1.00 14.13 124 LEU B O 1
ATOM 3117 N N . LEU B 1 89 ? -30.220 -3.307 -41.774 1.00 14.78 125 LEU B N 1
ATOM 3118 C CA A LEU B 1 89 ? -30.658 -4.596 -41.243 0.10 15.64 125 LEU B CA 1
ATOM 3119 C CA B LEU B 1 89 ? -30.708 -4.564 -41.199 0.90 15.54 125 LEU B CA 1
ATOM 3120 C C . LEU B 1 89 ? -29.934 -4.946 -39.937 1.00 16.01 125 LEU B C 1
ATOM 3121 O O . LEU B 1 89 ? -30.521 -5.525 -39.012 1.00 16.62 125 LEU B O 1
ATOM 3130 N N . LYS B 1 90 ? -28.648 -4.613 -39.866 1.00 15.45 126 LYS B N 1
ATOM 3131 C CA . LYS B 1 90 ? -27.896 -4.850 -38.646 1.00 16.44 126 LYS B CA 1
ATOM 3132 C C . LYS B 1 90 ? -28.428 -3.955 -37.512 1.00 15.26 126 LYS B C 1
ATOM 3133 O O . LYS B 1 90 ? -28.516 -4.383 -36.349 1.00 16.73 126 LYS B O 1
ATOM 3139 N N . SER B 1 91 ? -28.777 -2.712 -37.840 1.00 14.44 127 SER B N 1
ATOM 3140 C CA . SER B 1 91 ? -29.341 -1.800 -36.834 1.00 14.44 127 SER B CA 1
ATOM 3141 C C . SER B 1 91 ? -30.705 -2.315 -36.346 1.00 14.68 127 SER B C 1
ATOM 3142 O O . SER B 1 91 ? -31.006 -2.299 -35.151 1.00 14.83 127 SER B O 1
ATOM 3145 N N . LEU B 1 92 ? -31.536 -2.776 -37.282 1.00 14.01 128 LEU B N 1
ATOM 3146 C CA . LEU B 1 92 ? -32.851 -3.326 -36.966 1.00 14.79 128 LEU B CA 1
ATOM 3147 C C . LEU B 1 92 ? -32.719 -4.553 -36.048 1.00 15.35 128 LEU B C 1
ATOM 3148 O O . LEU B 1 92 ? -33.481 -4.710 -35.080 1.00 16.17 128 LEU B O 1
ATOM 3153 N N . GLN B 1 93 ? -31.738 -5.405 -36.338 1.00 15.80 129 GLN B N 1
ATOM 3154 C CA . GLN B 1 93 ? -31.454 -6.561 -35.499 1.00 17.20 129 GLN B CA 1
ATOM 3155 C C . GLN B 1 93 ? -31.072 -6.153 -34.082 1.00 17.33 129 GLN B C 1
ATOM 3156 O O . GLN B 1 93 ? -31.556 -6.741 -33.119 1.00 17.97 129 GLN B O 1
ATOM 3162 N N . LYS B 1 94 ? -30.204 -5.144 -33.953 1.00 17.21 130 LYS B N 1
ATOM 3163 C CA . LYS B 1 94 ? -29.794 -4.662 -32.627 1.00 17.60 130 LYS B CA 1
ATOM 3164 C C . LYS B 1 94 ? -31.014 -4.151 -31.868 1.00 17.93 130 LYS B C 1
ATOM 3165 O O . LYS B 1 94 ? -31.119 -4.315 -30.652 1.00 19.36 130 LYS B O 1
ATOM 3171 N N . ALA B 1 95 ? -31.948 -3.540 -32.594 1.00 16.94 131 ALA B N 1
ATOM 3172 C CA . ALA B 1 95 ? -33.150 -2.986 -31.984 1.00 16.36 131 ALA B CA 1
ATOM 3173 C C . ALA B 1 95 ? -34.151 -4.072 -31.561 1.00 17.75 131 ALA B C 1
ATOM 3174 O O . ALA B 1 95 ? -35.090 -3.769 -30.831 1.00 20.32 131 ALA B O 1
ATOM 3176 N N . GLY B 1 96 ? -33.950 -5.306 -32.032 1.00 17.43 132 GLY B N 1
ATOM 3177 C CA . GLY B 1 96 ? -34.762 -6.429 -31.598 1.00 18.36 132 GLY B CA 1
ATOM 3178 C C . GLY B 1 96 ? -35.728 -6.974 -32.641 1.00 17.04 132 GLY B C 1
ATOM 3179 O O . GLY B 1 96 ? -36.624 -7.743 -32.286 1.00 18.41 132 GLY B O 1
ATOM 3180 N N . PHE B 1 97 ? -35.520 -6.643 -33.920 1.00 15.68 133 PHE B N 1
ATOM 3181 C CA . PHE B 1 97 ? -36.479 -6.976 -34.975 1.00 15.95 133 PHE B CA 1
ATOM 3182 C C . PHE B 1 97 ? -35.818 -7.613 -36.178 1.00 16.24 133 PHE B C 1
ATOM 3183 O O . PHE B 1 97 ? -34.621 -7.448 -36.398 1.00 17.41 133 PHE B O 1
ATOM 3191 N N . SER B 1 98 ? -36.617 -8.306 -36.981 1.00 18.59 134 SER B N 1
ATOM 3192 C CA . SER B 1 98 ? -36.126 -8.800 -38.265 1.00 20.48 134 SER B CA 1
ATOM 3193 C C . SER B 1 98 ? -36.989 -8.246 -39.373 1.00 16.91 134 SER B C 1
ATOM 3194 O O . SER B 1 98 ? -38.033 -7.647 -39.128 1.00 17.69 134 SER B O 1
ATOM 3197 N N . ALA B 1 99 ? -36.549 -8.443 -40.603 1.00 17.87 135 ALA B N 1
ATOM 3198 C CA . ALA B 1 99 ? -37.249 -7.865 -41.730 1.00 17.93 135 ALA B CA 1
ATOM 3199 C C . ALA B 1 99 ? -38.712 -8.298 -41.789 1.00 18.28 135 ALA B C 1
ATOM 3200 O O . ALA B 1 99 ? -39.572 -7.504 -42.186 1.00 17.94 135 ALA B O 1
ATOM 3202 N N . HIS B 1 100 ? -39.017 -9.542 -41.427 1.00 17.67 136 HIS B N 1
ATOM 3203 C CA A HIS B 1 100 ? -40.395 -10.025 -41.537 0.53 19.32 136 HIS B CA 1
ATOM 3204 C CA B HIS B 1 100 ? -40.391 -10.019 -41.572 0.47 18.26 136 HIS B CA 1
ATOM 3205 C C . HIS B 1 100 ? -41.332 -9.359 -40.542 1.00 18.14 136 HIS B C 1
ATOM 3206 O O . HIS B 1 100 ? -42.547 -9.439 -40.706 1.00 18.60 136 HIS B O 1
ATOM 3219 N N . ASP B 1 101 ? -40.780 -8.693 -39.511 1.00 17.41 137 ASP B N 1
ATOM 3220 C CA . ASP B 1 101 ? -41.618 -7.982 -38.538 1.00 17.42 137 ASP B CA 1
ATOM 3221 C C . ASP B 1 101 ? -42.222 -6.691 -39.088 1.00 16.32 137 ASP B C 1
ATOM 3222 O O . ASP B 1 101 ? -43.203 -6.191 -38.542 1.00 17.36 137 ASP B O 1
ATOM 3227 N N . ILE B 1 102 ? -41.598 -6.109 -40.112 1.00 16.01 138 ILE B N 1
ATOM 3228 C CA . ILE B 1 102 ? -42.050 -4.813 -40.633 1.00 15.05 138 ILE B CA 1
ATOM 3229 C C . ILE B 1 102 ? -43.403 -4.967 -41.337 1.00 15.64 138 ILE B C 1
ATOM 3230 O O . ILE B 1 102 ? -43.553 -5.808 -42.251 1.00 17.05 138 ILE B O 1
ATOM 3235 N N . THR B 1 103 ? -44.393 -4.188 -40.909 1.00 15.93 139 THR B N 1
ATOM 3236 C CA . THR B 1 103 ? -45.706 -4.251 -41.529 1.00 15.68 139 THR B CA 1
ATOM 3237 C C . THR B 1 103 ? -45.914 -3.206 -42.623 1.00 15.80 139 THR B C 1
ATOM 3238 O O . THR B 1 103 ? -46.721 -3.414 -43.537 1.00 16.26 139 THR B O 1
ATOM 3242 N N . ASP B 1 104 ? -45.199 -2.087 -42.533 1.00 15.15 140 ASP B N 1
ATOM 3243 C CA . ASP B 1 104 ? -45.378 -0.974 -43.451 1.00 15.02 140 ASP B CA 1
ATOM 3244 C C . ASP B 1 104 ? -44.080 -0.226 -43.578 1.00 14.72 140 ASP B C 1
ATOM 3245 O O . ASP B 1 104 ? -43.375 -0.038 -42.581 1.00 15.57 140 ASP B O 1
ATOM 3250 N N . ILE B 1 105 ? -43.774 0.200 -44.802 1.00 14.46 141 ILE B N 1
ATOM 3251 C CA . ILE B 1 105 ? -42.656 1.088 -45.102 1.00 14.80 141 ILE B CA 1
ATOM 3252 C C . ILE B 1 105 ? -43.245 2.376 -45.677 1.00 13.85 141 ILE B C 1
ATOM 3253 O O . ILE B 1 105 ? -44.040 2.320 -46.609 1.00 15.21 141 ILE B O 1
ATOM 3258 N N . PHE B 1 106 ? -42.860 3.521 -45.118 1.00 13.40 142 PHE B N 1
ATOM 3259 C CA . PHE B 1 106 ? -43.220 4.818 -45.649 1.00 13.58 142 PHE B CA 1
ATOM 3260 C C . PHE B 1 106 ? -41.995 5.399 -46.326 1.00 13.25 142 PHE B C 1
ATOM 3261 O O . PHE B 1 106 ? -41.015 5.717 -45.653 1.00 15.37 142 PHE B O 1
ATOM 3269 N N . LEU B 1 107 ? -42.027 5.530 -47.654 1.00 14.08 143 LEU B N 1
ATOM 3270 C CA . LEU B 1 107 ? -40.939 6.184 -48.386 1.00 14.16 143 LEU B CA 1
ATOM 3271 C C . LEU B 1 107 ? -41.166 7.685 -48.432 1.00 13.25 143 LEU B C 1
ATOM 3272 O O . LEU B 1 107 ? -42.220 8.140 -48.910 1.00 14.74 143 LEU B O 1
ATOM 3277 N N . SER B 1 108 ? -40.205 8.466 -47.986 1.00 13.82 144 SER B N 1
ATOM 3278 C CA . SER B 1 108 ? -40.347 9.920 -48.112 1.00 13.84 144 SER B CA 1
ATOM 3279 C C . SER B 1 108 ? -40.156 10.369 -49.563 1.00 13.69 144 SER B C 1
ATOM 3280 O O . SER B 1 108 ? -40.776 11.333 -50.004 1.00 14.39 144 SER B O 1
ATOM 3283 N N . HIS B 1 109 ? -39.296 9.665 -50.292 1.00 13.62 145 HIS B N 1
ATOM 3284 C CA . HIS B 1 109 ? -39.003 9.941 -51.683 1.00 14.47 145 HIS B CA 1
ATOM 3285 C C . HIS B 1 109 ? -38.185 8.773 -52.205 1.00 14.43 145 HIS B C 1
ATOM 3286 O O . HIS B 1 109 ? -37.756 7.915 -51.430 1.00 16.55 145 HIS B O 1
ATOM 3293 N N . ALA B 1 110 ? -37.972 8.740 -53.527 1.00 15.28 146 ALA B N 1
ATOM 3294 C CA . ALA B 1 110 ? -37.365 7.567 -54.154 1.00 15.14 146 ALA B CA 1
ATOM 3295 C C . ALA B 1 110 ? -35.891 7.735 -54.488 1.00 17.23 146 ALA B C 1
ATOM 3296 O O . ALA B 1 110 ? -35.386 7.047 -55.345 1.00 20.16 146 ALA B O 1
ATOM 3298 N N . HIS B 1 111 ? -35.159 8.566 -53.759 1.00 16.27 147 HIS B N 1
ATOM 3299 C CA . HIS B 1 111 ? -33.720 8.637 -53.966 1.00 15.76 147 HIS B CA 1
ATOM 3300 C C . HIS B 1 111 ? -33.025 7.340 -53.484 1.00 15.03 147 HIS B C 1
ATOM 3301 O O . HIS B 1 111 ? -33.531 6.626 -52.604 1.00 15.07 147 HIS B O 1
ATOM 3308 N N . PRO B 1 112 ? -31.830 7.053 -54.024 1.00 15.41 148 PRO B N 1
ATOM 3309 C CA . PRO B 1 112 ? -31.121 5.807 -53.716 1.00 16.18 148 PRO B CA 1
ATOM 3310 C C . PRO B 1 112 ? -30.926 5.558 -52.225 1.00 15.02 148 PRO B C 1
ATOM 3311 O O . PRO B 1 112 ? -31.011 4.403 -51.794 1.00 16.66 148 PRO B O 1
ATOM 3315 N N . ASP B 1 113 ? -30.672 6.630 -51.462 1.00 15.12 149 ASP B N 1
ATOM 3316 C CA . ASP B 1 113 ? -30.386 6.490 -50.039 1.00 14.87 149 ASP B CA 1
ATOM 3317 C C . ASP B 1 113 ? -31.618 6.386 -49.162 1.00 13.76 149 ASP B C 1
ATOM 3318 O O . ASP B 1 113 ? -31.496 6.337 -47.945 1.00 14.75 149 ASP B O 1
ATOM 3323 N N . HIS B 1 114 ? -32.789 6.293 -49.784 1.00 13.66 150 HIS B N 1
ATOM 3324 C CA . HIS B 1 114 ? -34.058 6.103 -49.085 1.00 13.76 150 HIS B CA 1
ATOM 3325 C C . HIS B 1 114 ? -34.824 4.876 -49.547 1.00 13.92 150 HIS B C 1
ATOM 3326 O O . HIS B 1 114 ? -35.466 4.220 -48.715 1.00 14.30 150 HIS B O 1
ATOM 3333 N N . ILE B 1 115 ? -34.763 4.568 -50.843 1.00 14.72 151 ILE B N 1
ATOM 3334 C CA . ILE B 1 115 ? -35.497 3.438 -51.397 1.00 15.73 151 ILE B CA 1
ATOM 3335 C C . ILE B 1 115 ? -34.585 2.218 -51.645 1.00 14.28 151 ILE B C 1
ATOM 3336 O O . ILE B 1 115 ? -35.098 1.124 -51.933 1.00 16.08 151 ILE B O 1
ATOM 3341 N N . GLY B 1 116 ? -33.273 2.382 -51.537 1.00 15.26 152 GLY B N 1
ATOM 3342 C CA . GLY B 1 116 ? -32.355 1.314 -51.934 1.00 16.20 152 GLY B CA 1
ATOM 3343 C C . GLY B 1 116 ? -32.517 0.015 -51.156 1.00 15.17 152 GLY B C 1
ATOM 3344 O O . GLY B 1 116 ? -32.220 -1.080 -51.674 1.00 17.11 152 GLY B O 1
ATOM 3345 N N . GLY B 1 117 ? -32.973 0.123 -49.902 1.00 14.43 153 GLY B N 1
ATOM 3346 C CA . GLY B 1 117 ? -33.115 -1.031 -49.022 1.00 14.75 153 GLY B CA 1
ATOM 3347 C C . GLY B 1 117 ? -34.366 -1.886 -49.185 1.00 15.17 153 GLY B C 1
ATOM 3348 O O . GLY B 1 117 ? -34.503 -2.890 -48.484 1.00 16.09 153 GLY B O 1
ATOM 3349 N N . VAL B 1 118 ? -35.275 -1.534 -50.109 1.00 15.39 154 VAL B N 1
ATOM 3350 C CA . VAL B 1 118 ? -36.508 -2.324 -50.240 1.00 15.68 154 VAL B CA 1
ATOM 3351 C C . VAL B 1 118 ? -36.315 -3.630 -51.025 1.00 16.21 154 VAL B C 1
ATOM 3352 O O . VAL B 1 118 ? -37.158 -4.532 -50.915 1.00 16.50 154 VAL B O 1
ATOM 3356 N N . VAL B 1 119 ? -35.230 -3.745 -51.790 1.00 16.33 155 VAL B N 1
ATOM 3357 C CA . VAL B 1 119 ? -34.936 -4.962 -52.541 1.00 16.75 155 VAL B CA 1
ATOM 3358 C C . VAL B 1 119 ? -33.489 -5.339 -52.366 1.00 17.07 155 VAL B C 1
ATOM 3359 O O . VAL B 1 119 ? -32.688 -4.511 -51.937 1.00 17.20 155 VAL B O 1
ATOM 3363 N N . ASP B 1 120 ? -33.163 -6.577 -52.734 1.00 18.14 156 ASP B N 1
ATOM 3364 C CA . ASP B 1 120 ? -31.778 -7.029 -52.769 1.00 19.15 156 ASP B CA 1
ATOM 3365 C C . ASP B 1 120 ? -31.241 -6.920 -54.207 1.00 18.80 156 ASP B C 1
ATOM 3366 O O . ASP B 1 120 ? -31.934 -6.428 -55.108 1.00 18.87 156 ASP B O 1
ATOM 3371 N N . LYS B 1 121 ? -30.029 -7.405 -54.436 1.00 19.43 157 LYS B N 1
ATOM 3372 C CA . LYS B 1 121 ? -29.419 -7.238 -55.752 1.00 20.53 157 LYS B CA 1
ATOM 3373 C C . LYS B 1 121 ? -29.954 -8.202 -56.812 1.00 24.24 157 LYS B C 1
ATOM 3374 O O . LYS B 1 121 ? -29.480 -8.230 -57.942 1.00 26.54 157 LYS B O 1
ATOM 3380 N N . GLN B 1 122 ? -30.966 -8.973 -56.468 1.00 26.01 158 GLN B N 1
ATOM 3381 C CA . GLN B 1 122 ? -31.705 -9.691 -57.485 1.00 29.30 158 GLN B CA 1
ATOM 3382 C C . GLN B 1 122 ? -33.145 -9.200 -57.590 1.00 29.15 158 GLN B C 1
ATOM 3383 O O . GLN B 1 122 ? -33.999 -9.887 -58.150 1.00 29.89 158 GLN B O 1
ATOM 3389 N N . ASN B 1 123 ? -33.381 -7.994 -57.088 1.00 26.71 159 ASN B N 1
ATOM 3390 C CA . ASN B 1 123 ? -34.665 -7.316 -57.184 1.00 27.82 159 ASN B CA 1
ATOM 3391 C C . ASN B 1 123 ? -35.771 -8.027 -56.410 1.00 25.61 159 ASN B C 1
ATOM 3392 O O . ASN B 1 123 ? -36.956 -7.841 -56.698 1.00 25.59 159 ASN B O 1
ATOM 3397 N N . LYS B 1 124 ? -35.374 -8.796 -55.395 1.00 21.20 160 LYS B N 1
ATOM 3398 C CA . LYS B 1 124 ? -36.321 -9.464 -54.509 1.00 21.60 160 LYS B CA 1
ATOM 3399 C C . LYS B 1 124 ? -36.631 -8.610 -53.293 1.00 19.52 160 LYS B C 1
ATOM 3400 O O . LYS B 1 124 ? -35.737 -7.958 -52.727 1.00 19.02 160 LYS B O 1
ATOM 3406 N N . LEU B 1 125 ? -37.891 -8.624 -52.865 1.00 19.47 161 LEU B N 1
ATOM 3407 C CA . LEU B 1 125 ? -38.303 -7.827 -51.708 1.00 19.57 161 LEU B CA 1
ATOM 3408 C C . LEU B 1 125 ? -37.629 -8.263 -50.426 1.00 18.85 161 LEU B C 1
ATOM 3409 O O . LEU B 1 125 ? -37.613 -9.460 -50.096 1.00 21.69 161 LEU B O 1
ATOM 3414 N N . VAL B 1 126 ? -37.087 -7.293 -49.687 1.00 17.60 162 VAL B N 1
ATOM 3415 C CA . VAL B 1 126 ? -36.419 -7.565 -48.428 1.00 17.74 162 VAL B CA 1
ATOM 3416 C C . VAL B 1 126 ? -37.403 -7.741 -47.270 1.00 18.81 162 VAL B C 1
ATOM 3417 O O . VAL B 1 126 ? -37.155 -8.524 -46.363 1.00 21.85 162 VAL B O 1
ATOM 3421 N N . PHE B 1 127 ? -38.524 -7.028 -47.323 1.00 17.63 163 PHE B N 1
ATOM 3422 C CA . PHE B 1 127 ? -39.475 -7.006 -46.209 1.00 17.30 163 PHE B CA 1
ATOM 3423 C C . PHE B 1 127 ? -40.752 -7.712 -46.659 1.00 18.94 163 PHE B C 1
ATOM 3424 O O . PHE B 1 127 ? -41.626 -7.076 -47.245 1.00 19.26 163 PHE B O 1
ATOM 3432 N N A PRO B 1 128 ? -40.843 -9.032 -46.452 0.42 20.23 164 PRO B N 1
ATOM 3433 N N B PRO B 1 128 ? -40.859 -9.042 -46.379 0.58 19.61 164 PRO B N 1
ATOM 3434 C CA A PRO B 1 128 ? -41.911 -9.770 -47.144 0.42 21.15 164 PRO B CA 1
ATOM 3435 C CA B PRO B 1 128 ? -41.888 -9.863 -47.041 0.58 20.79 164 PRO B CA 1
ATOM 3436 C C A PRO B 1 128 ? -43.333 -9.381 -46.757 0.42 20.69 164 PRO B C 1
ATOM 3437 C C B PRO B 1 128 ? -43.325 -9.518 -46.690 0.58 20.58 164 PRO B C 1
ATOM 3438 O O A PRO B 1 128 ? -44.243 -9.518 -47.574 0.42 22.24 164 PRO B O 1
ATOM 3439 O O B PRO B 1 128 ? -44.239 -9.834 -47.450 0.58 21.70 164 PRO B O 1
ATOM 3446 N N . ASN B 1 129 ? -43.523 -8.901 -45.537 1.00 18.96 165 ASN B N 1
ATOM 3447 C CA . ASN B 1 129 ? -44.855 -8.623 -45.054 1.00 19.33 165 ASN B CA 1
ATOM 3448 C C . ASN B 1 129 ? -45.229 -7.158 -45.081 1.00 18.03 165 ASN B C 1
ATOM 3449 O O . ASN B 1 129 ? -46.280 -6.795 -44.563 1.00 21.10 165 ASN B O 1
ATOM 3454 N N . ALA B 1 130 ? -44.395 -6.315 -45.691 1.00 17.13 166 ALA B N 1
ATOM 3455 C CA . ALA B 1 130 ? -44.611 -4.866 -45.626 1.00 17.17 166 ALA B CA 1
ATOM 3456 C C . ALA B 1 130 ? -45.299 -4.285 -46.864 1.00 16.39 166 ALA B C 1
ATOM 3457 O O . ALA B 1 130 ? -44.803 -4.435 -47.989 1.00 18.08 166 ALA B O 1
ATOM 3459 N N . SER B 1 131 ? -46.393 -3.557 -46.640 1.00 17.08 167 SER B N 1
ATOM 3460 C CA . SER B 1 131 ? -46.866 -2.603 -47.635 1.00 17.56 167 SER B CA 1
ATOM 3461 C C . SER B 1 131 ? -45.829 -1.481 -47.777 1.00 16.28 167 SER B C 1
ATOM 3462 O O . SER B 1 131 ? -45.159 -1.132 -46.827 1.00 17.82 167 SER B O 1
ATOM 3465 N N . ILE B 1 132 ? -45.716 -0.900 -48.974 1.00 16.10 168 ILE B N 1
ATOM 3466 C CA . ILE B 1 132 ? -44.770 0.174 -49.225 1.00 15.59 168 ILE B CA 1
ATOM 3467 C C . ILE B 1 132 ? -45.524 1.384 -49.753 1.00 15.74 168 ILE B C 1
ATOM 3468 O O . ILE B 1 132 ? -46.197 1.297 -50.777 1.00 18.73 168 ILE B O 1
ATOM 3473 N N . PHE B 1 133 ? -45.440 2.498 -49.024 1.00 14.79 169 PHE B N 1
ATOM 3474 C CA . PHE B 1 133 ? -46.159 3.726 -49.354 1.00 14.68 169 PHE B CA 1
ATOM 3475 C C . PHE B 1 133 ? -45.216 4.719 -49.998 1.00 14.85 169 PHE B C 1
ATOM 3476 O O . PHE B 1 133 ? -44.074 4.843 -49.594 1.00 15.16 169 PHE B O 1
ATOM 3484 N N . ILE B 1 134 ? -45.744 5.471 -50.963 1.00 14.95 170 ILE B N 1
ATOM 3485 C CA . ILE B 1 134 ? -45.017 6.534 -51.629 1.00 15.56 170 ILE B CA 1
ATOM 3486 C C . ILE B 1 134 ? -46.057 7.561 -52.066 1.00 16.18 170 ILE B C 1
ATOM 3487 O O . ILE B 1 134 ? -47.243 7.222 -52.210 1.00 16.11 170 ILE B O 1
ATOM 3492 N N . SER B 1 135 ? -45.668 8.808 -52.299 1.00 15.08 171 SER B N 1
ATOM 3493 C CA . SER B 1 135 ? -46.664 9.712 -52.849 1.00 16.64 171 SER B CA 1
ATOM 3494 C C . SER B 1 135 ? -46.901 9.379 -54.332 1.00 15.91 171 SER B C 1
ATOM 3495 O O . SER B 1 135 ? -45.983 8.968 -55.055 1.00 16.34 171 SER B O 1
ATOM 3498 N N . LYS B 1 136 ? -48.119 9.617 -54.798 1.00 17.17 172 LYS B N 1
ATOM 3499 C CA . LYS B 1 136 ? -48.418 9.395 -56.211 1.00 18.58 172 LYS B CA 1
ATOM 3500 C C . LYS B 1 136 ? -47.524 10.263 -57.110 1.00 18.86 172 LYS B C 1
ATOM 3501 O O . LYS B 1 136 ? -47.021 9.795 -58.143 1.00 19.30 172 LYS B O 1
ATOM 3507 N N . ILE B 1 137 ? -47.320 11.521 -56.723 1.00 17.57 173 ILE B N 1
ATOM 3508 C CA . ILE B 1 137 ? -46.500 12.430 -57.528 1.00 17.27 173 ILE B CA 1
ATOM 3509 C C . ILE B 1 137 ? -45.053 11.928 -57.604 1.00 17.75 173 ILE B C 1
ATOM 3510 O O . ILE B 1 137 ? -44.437 11.975 -58.683 1.00 18.07 173 ILE B O 1
ATOM 3515 N N . GLU B 1 138 ? -44.520 11.437 -56.489 1.00 16.98 174 GLU B N 1
ATOM 3516 C CA . GLU B 1 138 ? -43.159 10.916 -56.494 1.00 16.80 174 GLU B CA 1
ATOM 3517 C C . GLU B 1 138 ? -43.032 9.742 -57.449 1.00 17.51 174 GLU B C 1
ATOM 3518 O O . GLU B 1 138 ? -42.099 9.662 -58.250 1.00 18.01 174 GLU B O 1
ATOM 3524 N N . HIS B 1 139 ? -43.987 8.832 -57.357 1.00 17.81 175 HIS B N 1
ATOM 3525 C CA . HIS B 1 139 ? -44.021 7.691 -58.255 1.00 19.57 175 HIS B CA 1
ATOM 3526 C C . HIS B 1 139 ? -44.149 8.123 -59.713 1.00 20.54 175 HIS B C 1
ATOM 3527 O O . HIS B 1 139 ? -43.391 7.656 -60.563 1.00 21.07 175 HIS B O 1
ATOM 3534 N N . ASP B 1 140 ? -45.100 9.010 -60.006 1.00 19.79 176 ASP B N 1
ATOM 3535 C CA . ASP B 1 140 ? -45.309 9.495 -61.375 1.00 20.90 176 ASP B CA 1
ATOM 3536 C C . ASP B 1 140 ? -44.037 10.106 -61.950 1.00 20.91 176 ASP B C 1
ATOM 3537 O O . ASP B 1 140 ? -43.724 9.923 -63.133 1.00 22.14 176 ASP B O 1
ATOM 3542 N N . PHE B 1 141 ? -43.307 10.853 -61.118 1.00 19.05 177 PHE B N 1
ATOM 3543 C CA . PHE B 1 141 ? -42.093 11.478 -61.592 1.00 18.52 177 PHE B CA 1
ATOM 3544 C C . PHE B 1 141 ? -41.049 10.439 -61.997 1.00 18.92 177 PHE B C 1
ATOM 3545 O O . PHE B 1 141 ? -40.547 10.470 -63.123 1.00 21.24 177 PHE B O 1
ATOM 3553 N N . TRP B 1 142 ? -40.722 9.511 -61.103 1.00 19.04 178 TRP B N 1
ATOM 3554 C CA . TRP B 1 142 ? -39.581 8.666 -61.385 1.00 19.51 178 TRP B CA 1
ATOM 3555 C C . TRP B 1 142 ? -39.873 7.655 -62.468 1.00 21.20 178 TRP B C 1
ATOM 3556 O O . TRP B 1 142 ? -38.972 7.288 -63.208 1.00 22.72 178 TRP B O 1
ATOM 3567 N N . ILE B 1 143 ? -41.119 7.236 -62.624 1.00 21.28 179 ILE B N 1
ATOM 3568 C CA . ILE B 1 143 ? -41.344 6.208 -63.640 1.00 24.65 179 ILE B CA 1
ATOM 3569 C C . ILE B 1 143 ? -41.142 6.747 -65.055 1.00 24.10 179 ILE B C 1
ATOM 3570 O O . ILE B 1 143 ? -40.921 5.974 -65.980 1.00 26.66 179 ILE B O 1
ATOM 3575 N N . ASN B 1 144 ? -41.204 8.069 -65.215 1.00 24.39 180 ASN B N 1
ATOM 3576 C CA . ASN B 1 144 ? -40.982 8.680 -66.514 1.00 25.79 180 ASN B CA 1
ATOM 3577 C C . ASN B 1 144 ? -39.815 9.666 -66.570 1.00 23.84 180 ASN B C 1
ATOM 3578 O O . ASN B 1 144 ? -39.633 10.338 -67.576 1.00 24.97 180 ASN B O 1
ATOM 3583 N N . ALA B 1 145 ? -38.996 9.698 -65.520 1.00 22.81 181 ALA B N 1
ATOM 3584 C CA . ALA B 1 145 ? -37.904 10.664 -65.409 1.00 22.99 181 ALA B CA 1
ATOM 3585 C C . ALA B 1 145 ? -36.868 10.492 -66.499 1.00 23.19 181 ALA B C 1
ATOM 3586 O O . ALA B 1 145 ? -36.596 9.377 -66.960 1.00 24.97 181 ALA B O 1
ATOM 3588 N N . SER B 1 146 ? -36.259 11.601 -66.890 1.00 23.20 182 SER B N 1
ATOM 3589 C CA . SER B 1 146 ? -35.105 11.566 -67.794 1.00 25.80 182 SER B CA 1
ATOM 3590 C C . SER B 1 146 ? -34.189 12.750 -67.482 1.00 23.90 182 SER B C 1
ATOM 3591 O O . SER B 1 146 ? -34.512 13.573 -66.625 1.00 22.74 182 SER B O 1
ATOM 3594 N N . ILE B 1 147 ? -33.039 12.820 -68.156 1.00 24.73 183 ILE B N 1
ATOM 3595 C CA A ILE B 1 147 ? -32.051 13.888 -67.998 0.51 25.22 183 ILE B CA 1
ATOM 3596 C CA B ILE B 1 147 ? -32.094 13.872 -67.820 0.49 24.51 183 ILE B CA 1
ATOM 3597 C C . ILE B 1 147 ? -32.676 15.266 -68.036 1.00 23.42 183 ILE B C 1
ATOM 3598 O O . ILE B 1 147 ? -32.290 16.177 -67.314 1.00 24.69 183 ILE B O 1
ATOM 3607 N N . LYS B 1 148 ? -33.635 15.449 -68.940 1.00 24.07 184 LYS B N 1
ATOM 3608 C CA . LYS B 1 148 ? -34.152 16.808 -69.106 1.00 25.70 184 LYS B CA 1
ATOM 3609 C C . LYS B 1 148 ? -34.970 17.311 -67.916 1.00 24.39 184 LYS B C 1
ATOM 3610 O O . LYS B 1 148 ? -35.302 18.488 -67.863 1.00 28.78 184 LYS B O 1
ATOM 3616 N N . ASP B 1 149 ? -35.294 16.430 -66.976 1.00 20.99 185 ASP B N 1
ATOM 3617 C CA . ASP B 1 149 ? -35.951 16.820 -65.733 1.00 20.02 185 ASP B CA 1
ATOM 3618 C C . ASP B 1 149 ? -35.004 17.438 -64.710 1.00 18.32 185 ASP B C 1
ATOM 3619 O O . ASP B 1 149 ? -35.461 17.894 -63.668 1.00 19.17 185 ASP B O 1
ATOM 3624 N N . PHE B 1 150 ? -33.694 17.432 -65.004 1.00 18.60 186 PHE B N 1
ATOM 3625 C CA . PHE B 1 150 ? -32.694 17.879 -64.027 1.00 19.05 186 PHE B CA 1
ATOM 3626 C C . PHE B 1 150 ? -32.015 19.176 -64.405 1.00 19.51 186 PHE B C 1
ATOM 3627 O O . PHE B 1 150 ? -30.976 19.520 -63.871 1.00 20.09 186 PHE B O 1
ATOM 3635 N N . ASN B 1 151 ? -32.632 19.932 -65.297 1.00 20.84 187 ASN B N 1
ATOM 3636 C CA . ASN B 1 151 ? -31.974 21.140 -65.744 1.00 23.14 187 ASN B CA 1
ATOM 3637 C C . ASN B 1 151 ? -32.002 22.263 -64.710 1.00 21.65 187 ASN B C 1
ATOM 3638 O O . ASN B 1 151 ? -31.204 23.208 -64.822 1.00 23.93 187 ASN B O 1
ATOM 3643 N N . ASN B 1 152 ? -32.851 22.135 -63.683 1.00 20.97 188 ASN B N 1
ATOM 3644 C CA . ASN B 1 152 ? -32.819 23.065 -62.554 1.00 20.86 188 ASN B CA 1
ATOM 3645 C C . ASN B 1 152 ? -32.143 22.463 -61.303 1.00 18.43 188 ASN B C 1
ATOM 3646 O O . ASN B 1 152 ? -32.436 22.860 -60.183 1.00 18.60 188 ASN B O 1
ATOM 3651 N N . SER B 1 153 ? -31.255 21.498 -61.527 1.00 18.82 189 SER B N 1
ATOM 3652 C CA . SER B 1 153 ? -30.530 20.773 -60.496 1.00 18.48 189 SER B CA 1
ATOM 3653 C C . SER B 1 153 ? -29.021 20.855 -60.709 1.00 17.79 189 SER B C 1
ATOM 3654 O O . SER B 1 153 ? -28.571 20.848 -61.850 1.00 19.26 189 SER B O 1
ATOM 3657 N N . ALA B 1 154 ? -28.240 20.821 -59.632 1.00 17.69 190 ALA B N 1
ATOM 3658 C CA . ALA B 1 154 ? -26.798 20.654 -59.776 1.00 18.71 190 ALA B CA 1
ATOM 3659 C C . ALA B 1 154 ? -26.444 19.333 -60.458 1.00 18.93 190 ALA B C 1
ATOM 3660 O O . ALA B 1 154 ? -25.375 19.180 -61.048 1.00 19.81 190 ALA B O 1
ATOM 3662 N N . LEU B 1 155 ? -27.362 18.372 -60.372 1.00 18.16 191 LEU B N 1
ATOM 3663 C CA . LEU B 1 155 ? -27.140 17.057 -60.968 1.00 19.01 191 LEU B CA 1
ATOM 3664 C C . LEU B 1 155 ? -27.024 17.093 -62.485 1.00 19.59 191 LEU B C 1
ATOM 3665 O O . LEU B 1 155 ? -26.546 16.122 -63.087 1.00 21.24 191 LEU B O 1
ATOM 3670 N N . LYS B 1 156 ? -27.430 18.195 -63.118 1.00 20.02 192 LYS B N 1
ATOM 3671 C CA . LYS B 1 156 ? -27.304 18.303 -64.572 1.00 20.96 192 LYS B CA 1
ATOM 3672 C C . LYS B 1 156 ? -25.848 18.159 -65.022 1.00 21.46 192 LYS B C 1
ATOM 3673 O O . LYS B 1 156 ? -25.589 17.803 -66.171 1.00 23.27 192 LYS B O 1
ATOM 3679 N N . ALA B 1 157 ? -24.899 18.376 -64.109 1.00 21.41 193 ALA B N 1
ATOM 3680 C CA . ALA B 1 157 ? -23.480 18.223 -64.404 1.00 23.42 193 ALA B CA 1
ATOM 3681 C C . ALA B 1 157 ? -23.049 16.762 -64.531 1.00 24.65 193 ALA B C 1
ATOM 3682 O O . ALA B 1 157 ? -21.927 16.473 -64.932 1.00 27.26 193 ALA B O 1
ATOM 3684 N N . HIS B 1 158 ? -23.952 15.839 -64.215 1.00 22.52 194 HIS B N 1
ATOM 3685 C CA . HIS B 1 158 ? -23.612 14.425 -64.134 1.00 25.96 194 HIS B CA 1
ATOM 3686 C C . HIS B 1 158 ? -24.557 13.577 -64.967 1.00 25.49 194 HIS B C 1
ATOM 3687 O O . HIS B 1 158 ? -25.215 12.696 -64.428 1.00 24.02 194 HIS B O 1
ATOM 3694 N N . PRO B 1 159 ? -24.613 13.828 -66.290 1.00 24.97 195 PRO B N 1
ATOM 3695 C CA . PRO B 1 159 ? -25.605 13.102 -67.084 1.00 25.76 195 PRO B CA 1
ATOM 3696 C C . PRO B 1 159 ? -25.342 11.606 -67.091 1.00 26.41 195 PRO B C 1
ATOM 3697 O O . PRO B 1 159 ? -26.310 10.853 -67.073 1.00 25.70 195 PRO B O 1
ATOM 3701 N N . GLU B 1 160 ? -24.084 11.185 -67.094 1.00 26.99 196 GLU B N 1
ATOM 3702 C CA . GLU B 1 160 ? -23.794 9.763 -67.092 1.00 28.66 196 GLU B CA 1
ATOM 3703 C C . GLU B 1 160 ? -24.323 9.128 -65.802 1.00 29.56 196 GLU B C 1
ATOM 3704 O O . GLU B 1 160 ? -24.919 8.050 -65.830 1.00 32.62 196 GLU B O 1
ATOM 3710 N N . ARG B 1 161 ? -24.125 9.803 -64.676 1.00 29.89 197 ARG B N 1
ATOM 3711 C CA . ARG B 1 161 ? -24.662 9.321 -63.406 1.00 31.09 197 ARG B CA 1
ATOM 3712 C C . ARG B 1 161 ? -26.174 9.209 -63.465 1.00 26.82 197 ARG B C 1
ATOM 3713 O O . ARG B 1 161 ? -26.751 8.209 -63.026 1.00 28.01 197 ARG B O 1
ATOM 3721 N N . LEU B 1 162 ? -26.816 10.251 -63.981 1.00 24.71 198 LEU B N 1
ATOM 3722 C CA . LEU B 1 162 ? -28.262 10.260 -64.053 1.00 22.93 198 LEU B CA 1
ATOM 3723 C C . LEU B 1 162 ? -28.764 9.122 -64.903 1.00 24.09 198 LEU B C 1
ATOM 3724 O O . LEU B 1 162 ? -29.747 8.460 -64.549 1.00 22.38 198 LEU B O 1
ATOM 3729 N N . ASN B 1 163 ? -28.094 8.882 -66.023 1.00 24.18 199 ASN B N 1
ATOM 3730 C CA . ASN B 1 163 ? -28.507 7.824 -66.928 1.00 27.63 199 ASN B CA 1
ATOM 3731 C C . ASN B 1 163 ? -28.308 6.432 -66.349 1.00 26.46 199 ASN B C 1
ATOM 3732 O O . ASN B 1 163 ? -28.886 5.480 -66.856 1.00 29.95 199 ASN B O 1
ATOM 3737 N N . GLN B 1 164 ? -27.486 6.320 -65.304 1.00 26.02 200 GLN B N 1
ATOM 3738 C CA . GLN B 1 164 ? -27.332 5.083 -64.531 1.00 29.53 200 GLN B CA 1
ATOM 3739 C C . GLN B 1 164 ? -28.402 4.941 -63.464 1.00 27.51 200 GLN B C 1
ATOM 3740 O O . GLN B 1 164 ? -29.005 3.882 -63.266 1.00 28.36 200 GLN B O 1
ATOM 3746 N N . ILE B 1 165 ? -28.564 6.014 -62.708 1.00 25.45 201 ILE B N 1
ATOM 3747 C CA . ILE B 1 165 ? -29.394 5.953 -61.520 1.00 24.65 201 ILE B CA 1
ATOM 3748 C C . ILE B 1 165 ? -30.892 5.893 -61.851 1.00 22.96 201 ILE B C 1
ATOM 3749 O O . ILE B 1 165 ? -31.654 5.174 -61.205 1.00 22.45 201 ILE B O 1
ATOM 3754 N N . ILE B 1 166 ? -31.319 6.616 -62.869 1.00 21.19 202 ILE B N 1
ATOM 3755 C CA . ILE B 1 166 ? -32.732 6.651 -63.168 1.00 21.72 202 ILE B CA 1
ATOM 3756 C C . ILE B 1 166 ? -33.287 5.248 -63.498 1.00 22.26 202 ILE B C 1
ATOM 3757 O O . ILE B 1 166 ? -34.277 4.843 -62.868 1.00 21.18 202 ILE B O 1
ATOM 3762 N N . PRO B 1 167 ? -32.643 4.480 -64.407 1.00 22.47 203 PRO B N 1
ATOM 3763 C CA . PRO B 1 167 ? -33.183 3.142 -64.661 1.00 23.71 203 PRO B CA 1
ATOM 3764 C C . PRO B 1 167 ? -33.099 2.244 -63.417 1.00 22.01 203 PRO B C 1
ATOM 3765 O O . PRO B 1 167 ? -33.970 1.385 -63.246 1.00 22.11 203 PRO B O 1
ATOM 3769 N N . ALA B 1 168 ? -32.069 2.410 -62.588 1.00 22.02 204 ALA B N 1
ATOM 3770 C CA . ALA B 1 168 ? -31.941 1.606 -61.372 1.00 22.01 204 ALA B CA 1
ATOM 3771 C C . ALA B 1 168 ? -33.142 1.872 -60.460 1.00 21.04 204 ALA B C 1
ATOM 3772 O O . ALA B 1 168 ? -33.735 0.935 -59.912 1.00 20.84 204 ALA B O 1
ATOM 3774 N N . LEU B 1 169 ? -33.515 3.143 -60.302 1.00 20.03 205 LEU B N 1
ATOM 3775 C CA . LEU B 1 169 ? -34.661 3.484 -59.468 1.00 19.31 205 LEU B CA 1
ATOM 3776 C C . LEU B 1 169 ? -35.962 2.969 -60.113 1.00 20.82 205 LEU B C 1
ATOM 3777 O O . LEU B 1 169 ? -36.853 2.455 -59.423 1.00 20.29 205 LEU B O 1
ATOM 3782 N N . GLN B 1 170 ? -36.070 3.096 -61.428 1.00 20.74 206 GLN B N 1
ATOM 3783 C CA . GLN B 1 170 ? -37.233 2.564 -62.121 1.00 21.06 206 GLN B CA 1
ATOM 3784 C C . GLN B 1 170 ? -37.370 1.057 -61.939 1.00 23.42 206 GLN B C 1
ATOM 3785 O O . GLN B 1 170 ? -38.480 0.563 -61.777 1.00 23.11 206 GLN B O 1
ATOM 3791 N N . ASN B 1 171 ? -36.256 0.329 -61.916 1.00 22.43 207 ASN B N 1
ATOM 3792 C CA A ASN B 1 171 ? -36.292 -1.115 -61.699 0.46 23.59 207 ASN B CA 1
ATOM 3793 C CA B ASN B 1 171 ? -36.329 -1.110 -61.711 0.54 23.73 207 ASN B CA 1
ATOM 3794 C C . ASN B 1 171 ? -36.807 -1.451 -60.298 1.00 22.50 207 ASN B C 1
ATOM 3795 O O . ASN B 1 171 ? -37.595 -2.391 -60.120 1.00 22.85 207 ASN B O 1
ATOM 3804 N N . ILE B 1 172 ? -36.355 -0.695 -59.306 1.00 20.25 208 ILE B N 1
ATOM 3805 C CA . ILE B 1 172 ? -36.855 -0.892 -57.958 1.00 19.75 208 ILE B CA 1
ATOM 3806 C C . ILE B 1 172 ? -38.367 -0.625 -57.915 1.00 18.94 208 ILE B C 1
ATOM 3807 O O . ILE B 1 172 ? -39.127 -1.396 -57.332 1.00 20.41 208 ILE B O 1
ATOM 3812 N N . LEU B 1 173 ? -38.821 0.465 -58.522 1.00 19.11 209 LEU B N 1
ATOM 3813 C CA . LEU B 1 173 ? -40.244 0.768 -58.505 1.00 19.55 209 LEU B CA 1
ATOM 3814 C C . LEU B 1 173 ? -41.056 -0.334 -59.167 1.00 21.84 209 LEU B C 1
ATOM 3815 O O . LEU B 1 173 ? -42.152 -0.668 -58.726 1.00 22.31 209 LEU B O 1
ATOM 3820 N N . LYS B 1 174 ? -40.507 -0.944 -60.204 1.00 22.99 210 LYS B N 1
ATOM 3821 C CA . LYS B 1 174 ? -41.198 -2.076 -60.795 1.00 25.90 210 LYS B CA 1
ATOM 3822 C C . LYS B 1 174 ? -41.261 -3.261 -59.831 1.00 25.20 210 LYS B C 1
ATOM 3823 O O . LYS B 1 174 ? -42.305 -3.908 -59.728 1.00 26.68 210 LYS B O 1
ATOM 3829 N N . ALA B 1 175 ? -40.178 -3.521 -59.109 1.00 26.33 211 ALA B N 1
ATOM 3830 C CA . ALA B 1 175 ? -40.137 -4.677 -58.223 1.00 27.92 211 ALA B CA 1
ATOM 3831 C C . ALA B 1 175 ? -41.116 -4.545 -57.062 1.00 27.22 211 ALA B C 1
ATOM 3832 O O . ALA B 1 175 ? -41.646 -5.534 -56.574 1.00 30.36 211 ALA B O 1
ATOM 3834 N N . ILE B 1 176 ? -41.361 -3.324 -56.604 1.00 26.12 212 ILE B N 1
ATOM 3835 C CA . ILE B 1 176 ? -42.184 -3.181 -55.407 1.00 25.47 212 ILE B CA 1
ATOM 3836 C C . ILE B 1 176 ? -43.649 -2.937 -55.754 1.00 24.28 212 ILE B C 1
ATOM 3837 O O . ILE B 1 176 ? -44.495 -2.784 -54.863 1.00 24.42 212 ILE B O 1
ATOM 3842 N N . GLN B 1 177 ? -43.955 -2.932 -57.042 1.00 23.82 213 GLN B N 1
ATOM 3843 C CA . GLN B 1 177 ? -45.303 -2.659 -57.480 1.00 24.10 213 GLN B CA 1
ATOM 3844 C C . GLN B 1 177 ? -46.374 -3.524 -56.738 1.00 23.36 213 GLN B C 1
ATOM 3845 O O . GLN B 1 177 ? -47.414 -2.990 -56.344 1.00 26.16 213 GLN B O 1
ATOM 3851 N N . PRO B 1 178 ? -46.103 -4.828 -56.471 1.00 24.84 214 PRO B N 1
ATOM 3852 C CA . PRO B 1 178 ? -47.175 -5.572 -55.779 1.00 24.04 214 PRO B CA 1
ATOM 3853 C C . PRO B 1 178 ? -47.462 -5.141 -54.328 1.00 26.11 214 PRO B C 1
ATOM 3854 O O . PRO B 1 178 ? -48.505 -5.507 -53.805 1.00 27.30 214 PRO B O 1
ATOM 3858 N N . LYS B 1 179 ? -46.576 -4.374 -53.714 1.00 22.90 215 LYS B N 1
ATOM 3859 C CA . LYS B 1 179 ? -46.747 -3.898 -52.340 1.00 22.18 215 LYS B CA 1
ATOM 3860 C C . LYS B 1 179 ? -47.146 -2.432 -52.266 1.00 21.87 215 LYS B C 1
ATOM 3861 O O . LYS B 1 179 ? -47.371 -1.906 -51.172 1.00 21.21 215 LYS B O 1
ATOM 3867 N N . LEU B 1 180 ? -47.198 -1.763 -53.411 1.00 22.07 216 LEU B N 1
ATOM 3868 C CA . LEU B 1 180 ? -47.233 -0.301 -53.421 1.00 21.41 216 LEU B CA 1
ATOM 3869 C C . LEU B 1 180 ? -48.608 0.305 -53.119 1.00 20.60 216 LEU B C 1
ATOM 3870 O O . LEU B 1 180 ? -49.630 -0.117 -53.660 1.00 24.27 216 LEU B O 1
ATOM 3875 N N . LYS B 1 181 ? -48.594 1.305 -52.246 1.00 19.35 217 LYS B N 1
ATOM 3876 C CA A LYS B 1 181 ? -49.756 2.130 -51.930 0.68 19.33 217 LYS B CA 1
ATOM 3877 C CA B LYS B 1 181 ? -49.759 2.126 -51.950 0.32 19.28 217 LYS B CA 1
ATOM 3878 C C . LYS B 1 181 ? -49.373 3.602 -52.018 1.00 17.26 217 LYS B C 1
ATOM 3879 O O . LYS B 1 181 ? -48.240 3.959 -51.760 1.00 18.47 217 LYS B O 1
ATOM 3890 N N . PHE B 1 182 ? -50.321 4.448 -52.386 1.00 18.38 218 PHE B N 1
ATOM 3891 C CA . PHE B 1 182 ? -50.059 5.894 -52.431 1.00 18.14 218 PHE B CA 1
ATOM 3892 C C . PHE B 1 182 ? -50.636 6.601 -51.217 1.00 18.56 218 PHE B C 1
ATOM 3893 O O . PHE B 1 182 ? -51.767 6.318 -50.811 1.00 19.46 218 PHE B O 1
ATOM 3901 N N . TYR B 1 183 ? -49.868 7.510 -50.612 1.00 16.89 219 TYR B N 1
ATOM 3902 C CA . TYR B 1 183 ? -50.393 8.266 -49.462 1.00 16.93 219 TYR B CA 1
ATOM 3903 C C . TYR B 1 183 ? -51.690 8.982 -49.790 1.00 18.17 219 TYR B C 1
ATOM 3904 O O . TYR B 1 183 ? -51.827 9.605 -50.861 1.00 18.65 219 TYR B O 1
ATOM 3913 N N . ASP B 1 184 ? -52.619 8.950 -48.841 1.00 18.49 220 ASP B N 1
ATOM 3914 C CA . ASP B 1 184 ? -53.743 9.874 -48.825 1.00 20.39 220 ASP B CA 1
ATOM 3915 C C . ASP B 1 184 ? -53.291 11.098 -48.021 1.00 20.28 220 ASP B C 1
ATOM 3916 O O . ASP B 1 184 ? -53.015 11.002 -46.822 1.00 22.00 220 ASP B O 1
ATOM 3921 N N . LEU B 1 185 ? -53.162 12.232 -48.697 1.00 19.52 221 LEU B N 1
ATOM 3922 C CA . LEU B 1 185 ? -52.607 13.427 -48.092 1.00 20.95 221 LEU B CA 1
ATOM 3923 C C . LEU B 1 185 ? -53.600 14.162 -47.184 1.00 23.58 221 LEU B C 1
ATOM 3924 O O . LEU B 1 185 ? -53.244 15.190 -46.573 1.00 25.18 221 LEU B O 1
ATOM 3929 N N . ASN B 1 186 ? -54.829 13.645 -47.084 1.00 23.75 222 ASN B N 1
ATOM 3930 C CA . ASN B 1 186 ? -55.903 14.311 -46.356 1.00 26.66 222 ASN B CA 1
ATOM 3931 C C . ASN B 1 186 ? -56.565 13.456 -45.299 1.00 27.92 222 ASN B C 1
ATOM 3932 O O . ASN B 1 186 ? -57.637 13.806 -44.822 1.00 31.36 222 ASN B O 1
ATOM 3937 N N . LYS B 1 187 ? -55.968 12.324 -44.962 1.00 22.48 223 LYS B N 1
ATOM 3938 C CA . LYS B 1 187 ? -56.501 11.476 -43.894 1.00 22.98 223 LYS B CA 1
ATOM 3939 C C . LYS B 1 187 ? -55.389 11.024 -42.973 1.00 20.78 223 LYS B C 1
ATOM 3940 O O . LYS B 1 187 ? -54.265 10.815 -43.414 1.00 22.70 223 LYS B O 1
ATOM 3946 N N . THR B 1 188 ? -55.721 10.859 -41.703 1.00 19.50 224 THR B N 1
ATOM 3947 C CA . THR B 1 188 ? -54.824 10.242 -40.743 1.00 19.07 224 THR B CA 1
ATOM 3948 C C . THR B 1 188 ? -54.759 8.747 -40.994 1.00 19.23 224 THR B C 1
ATOM 3949 O O . THR B 1 188 ? -55.806 8.111 -41.153 1.00 21.60 224 THR B O 1
ATOM 3953 N N . LEU B 1 189 ? -53.551 8.191 -41.007 1.00 18.64 225 LEU B N 1
ATOM 3954 C CA . LEU B 1 189 ? -53.342 6.770 -41.202 1.00 18.39 225 LEU B CA 1
ATOM 3955 C C . LEU B 1 189 ? -52.950 6.123 -39.866 1.00 17.78 225 LEU B C 1
ATOM 3956 O O . LEU B 1 189 ? -52.033 6.603 -39.190 1.00 17.31 225 LEU B O 1
ATOM 3961 N N . TYR B 1 190 ? -53.636 5.032 -39.508 1.00 18.91 226 TYR B N 1
ATOM 3962 C CA . TYR B 1 190 ? -53.316 4.211 -38.326 1.00 19.81 226 TYR B CA 1
ATOM 3963 C C . TYR B 1 190 ? -53.278 5.039 -37.046 1.00 20.04 226 TYR B C 1
ATOM 3964 O O . TYR B 1 190 ? -52.448 4.799 -36.165 1.00 21.74 226 TYR B O 1
ATOM 3973 N N . SER B 1 191 ? -54.169 6.029 -36.985 1.00 19.67 227 SER B N 1
ATOM 3974 C CA . SER B 1 191 ? -54.341 6.987 -35.877 1.00 20.78 227 SER B CA 1
ATOM 3975 C C . SER B 1 191 ? -53.180 7.941 -35.623 1.00 19.84 227 SER B C 1
ATOM 3976 O O . SER B 1 191 ? -53.386 8.939 -34.948 1.00 22.07 227 SER B O 1
ATOM 3979 N N . HIS B 1 192 ? -51.984 7.671 -36.135 1.00 17.66 228 HIS B N 1
ATOM 3980 C CA . HIS B 1 192 ? -50.818 8.439 -35.713 1.00 17.16 228 HIS B CA 1
ATOM 3981 C C . HIS B 1 192 ? -50.152 9.262 -36.821 1.00 16.03 228 HIS B C 1
ATOM 3982 O O . HIS B 1 192 ? -49.326 10.114 -36.504 1.00 17.66 228 HIS B O 1
ATOM 3989 N N . PHE B 1 193 ? -50.445 8.972 -38.089 1.00 15.79 229 PHE B N 1
ATOM 3990 C CA . PHE B 1 193 ? -49.610 9.490 -39.165 1.00 15.70 229 PHE B CA 1
ATOM 3991 C C . PHE B 1 193 ? -50.387 10.398 -40.088 1.00 15.69 229 PHE B C 1
ATOM 3992 O O . PHE B 1 193 ? -51.472 10.045 -40.542 1.00 16.80 229 PHE B O 1
ATOM 4000 N N . ASN B 1 194 ? -49.802 11.552 -40.387 1.00 15.32 230 ASN B N 1
ATOM 4001 C CA . ASN B 1 194 ? -50.330 12.480 -41.383 1.00 15.70 230 ASN B CA 1
ATOM 4002 C C . ASN B 1 194 ? -49.222 12.860 -42.337 1.00 15.78 230 ASN B C 1
ATOM 4003 O O . ASN B 1 194 ? -48.076 12.998 -41.932 1.00 16.50 230 ASN B O 1
ATOM 4008 N N . PHE B 1 195 ? -49.590 13.004 -43.609 1.00 15.51 231 PHE B N 1
ATOM 4009 C CA . PHE B 1 195 ? -48.639 13.189 -44.702 1.00 15.42 231 PHE B CA 1
ATOM 4010 C C . PHE B 1 195 ? -48.907 14.476 -45.442 1.00 16.05 231 PHE B C 1
ATOM 4011 O O . PHE B 1 195 ? -50.067 14.800 -45.683 1.00 17.60 231 PHE B O 1
ATOM 4019 N N . GLN B 1 196 ? -47.836 15.162 -45.851 1.00 16.04 232 GLN B N 1
ATOM 4020 C CA . GLN B 1 196 ? -47.997 16.343 -46.691 1.00 16.66 232 GLN B CA 1
ATOM 4021 C C . GLN B 1 196 ? -46.780 16.445 -47.597 1.00 15.56 232 GLN B C 1
ATOM 4022 O O . GLN B 1 196 ? -45.701 15.998 -47.266 1.00 15.56 232 GLN B O 1
ATOM 4028 N N . LEU B 1 197 ? -46.984 17.042 -48.759 1.00 16.38 233 LEU B N 1
ATOM 4029 C CA . LEU B 1 197 ? -45.908 17.216 -49.702 1.00 16.68 233 LEU B CA 1
ATOM 4030 C C . LEU B 1 197 ? -45.037 18.422 -49.389 1.00 15.97 233 LEU B C 1
ATOM 4031 O O . LEU B 1 197 ? -45.512 19.459 -48.929 1.00 17.61 233 LEU B O 1
ATOM 4036 N N . ALA B 1 198 ? -43.750 18.282 -49.677 1.00 16.01 234 ALA B N 1
ATOM 4037 C CA . ALA B 1 198 ? -42.768 19.377 -49.577 1.00 15.80 234 ALA B CA 1
ATOM 4038 C C . ALA B 1 198 ? -41.927 19.314 -50.843 1.00 15.46 234 ALA B C 1
ATOM 4039 O O . ALA B 1 198 ? -40.793 18.870 -50.808 1.00 16.05 234 ALA B O 1
ATOM 4041 N N . PRO B 1 199 ? -42.507 19.711 -51.989 1.00 15.87 235 PRO B N 1
ATOM 4042 C CA . PRO B 1 199 ? -41.838 19.481 -53.277 1.00 15.05 235 PRO B CA 1
ATOM 4043 C C . PRO B 1 199 ? -40.559 20.271 -53.456 1.00 15.34 235 PRO B C 1
ATOM 4044 O O . PRO B 1 199 ? -40.384 21.353 -52.884 1.00 15.81 235 PRO B O 1
ATOM 4048 N N . GLY B 1 200 ? -39.713 19.783 -54.346 1.00 15.51 236 GLY B N 1
ATOM 4049 C CA . GLY B 1 200 ? -38.513 20.488 -54.748 1.00 15.83 236 GLY B CA 1
ATOM 4050 C C . GLY B 1 200 ? -37.281 19.610 -54.701 1.00 15.51 236 GLY B C 1
ATOM 4051 O O . GLY B 1 200 ? -36.614 19.420 -55.718 1.00 15.76 236 GLY B O 1
ATOM 4052 N N . HIS B 1 201 ? -36.973 19.062 -53.531 1.00 15.54 237 HIS B N 1
ATOM 4053 C CA . HIS B 1 201 ? -35.880 18.099 -53.452 1.00 15.49 237 HIS B CA 1
ATOM 4054 C C . HIS B 1 201 ? -36.147 16.950 -54.438 1.00 15.53 237 HIS B C 1
ATOM 4055 O O . HIS B 1 201 ? -35.265 16.546 -55.182 1.00 14.90 237 HIS B O 1
ATOM 4062 N N . THR B 1 202 ? -37.370 16.450 -54.412 1.00 14.97 238 THR B N 1
ATOM 4063 C CA . THR B 1 202 ? -37.968 15.659 -55.481 1.00 15.83 238 THR B CA 1
ATOM 4064 C C . THR B 1 202 ? -39.420 16.169 -55.590 1.00 15.47 238 THR B C 1
ATOM 4065 O O . THR B 1 202 ? -39.922 16.831 -54.686 1.00 15.20 238 THR B O 1
ATOM 4069 N N . PRO B 1 203 ? -40.118 15.850 -56.682 1.00 15.72 239 PRO B N 1
ATOM 4070 C CA . PRO B 1 203 ? -41.442 16.452 -56.859 1.00 16.57 239 PRO B CA 1
ATOM 4071 C C . PRO B 1 203 ? -42.472 16.001 -55.816 1.00 15.62 239 PRO B C 1
ATOM 4072 O O . PRO B 1 203 ? -43.410 16.747 -55.537 1.00 16.94 239 PRO B O 1
ATOM 4076 N N . GLY B 1 204 ? -42.302 14.797 -55.279 1.00 16.06 240 GLY B N 1
ATOM 4077 C CA . GLY B 1 204 ? -43.247 14.235 -54.345 1.00 15.99 240 GLY B CA 1
ATOM 4078 C C . GLY B 1 204 ? -42.662 13.936 -52.971 1.00 14.61 240 GLY B C 1
ATOM 4079 O O . GLY B 1 204 ? -43.203 13.070 -52.274 1.00 15.47 240 GLY B O 1
ATOM 4080 N N . LEU B 1 205 ? -41.603 14.631 -52.572 1.00 14.76 241 LEU B N 1
ATOM 4081 C CA . LEU B 1 205 ? -41.055 14.472 -51.228 1.00 13.98 241 LEU B CA 1
ATOM 4082 C C . LEU B 1 205 ? -42.182 14.672 -50.211 1.00 14.47 241 LEU B C 1
ATOM 4083 O O . LEU B 1 205 ? -42.911 15.664 -50.252 1.00 15.44 241 LEU B O 1
ATOM 4088 N N . THR B 1 206 ? -42.330 13.702 -49.306 1.00 14.09 242 THR B N 1
ATOM 4089 C CA . THR B 1 206 ? -43.409 13.663 -48.326 1.00 14.52 242 THR B CA 1
ATOM 4090 C C . THR B 1 206 ? -42.850 13.789 -46.914 1.00 14.32 242 THR B C 1
ATOM 4091 O O . THR B 1 206 ? -41.880 13.109 -46.562 1.00 16.18 242 THR B O 1
ATOM 4095 N N . VAL B 1 207 ? -43.457 14.685 -46.143 1.00 14.11 243 VAL B N 1
ATOM 4096 C CA . VAL B 1 207 ? -43.152 14.936 -44.746 1.00 14.62 243 VAL B CA 1
ATOM 4097 C C . VAL B 1 207 ? -44.218 14.277 -43.906 1.00 15.48 243 VAL B C 1
ATOM 4098 O O . VAL B 1 207 ? -45.414 14.451 -44.162 1.00 16.01 243 VAL B O 1
ATOM 4102 N N . THR B 1 208 ? -43.792 13.512 -42.905 1.00 14.33 244 THR B N 1
ATOM 4103 C CA . THR B 1 208 ? -44.717 12.749 -42.076 1.00 15.08 244 THR B CA 1
ATOM 4104 C C . THR B 1 208 ? -44.762 13.291 -40.653 1.00 15.01 244 THR B C 1
ATOM 4105 O O . THR B 1 208 ? -43.726 13.432 -40.029 1.00 16.25 244 THR B O 1
ATOM 4109 N N . THR B 1 209 ? -45.949 13.590 -40.155 1.00 15.43 245 THR B N 1
ATOM 4110 C CA . THR B 1 209 ? -46.130 13.938 -38.758 1.00 16.08 245 THR B CA 1
ATOM 4111 C C . THR B 1 209 ? -46.622 12.719 -38.004 1.00 16.67 245 THR B C 1
ATOM 4112 O O . THR B 1 209 ? -47.517 12.001 -38.468 1.00 18.30 245 THR B O 1
ATOM 4116 N N . ILE B 1 210 ? -45.981 12.478 -36.865 1.00 15.76 246 ILE B N 1
ATOM 4117 C CA . ILE B 1 210 ? -46.300 11.380 -35.968 1.00 15.46 246 ILE B CA 1
ATOM 4118 C C . ILE B 1 210 ? -46.888 11.977 -34.689 1.00 15.87 246 ILE B C 1
ATOM 4119 O O . ILE B 1 210 ? -46.238 12.797 -34.039 1.00 16.81 246 ILE B O 1
ATOM 4124 N N . SER B 1 211 ? -48.107 11.593 -34.353 1.00 16.23 247 SER B N 1
ATOM 4125 C CA . SER B 1 211 ? -48.811 12.181 -33.210 1.00 16.75 247 SER B CA 1
ATOM 4126 C C . SER B 1 211 ? -49.202 11.169 -32.172 1.00 16.30 247 SER B C 1
ATOM 4127 O O . SER B 1 211 ? -49.775 10.146 -32.507 1.00 17.30 247 SER B O 1
ATOM 4130 N N . SER B 1 212 ? -48.964 11.489 -30.897 1.00 16.98 248 SER B N 1
ATOM 4131 C CA . SER B 1 212 ? -49.552 10.746 -29.782 1.00 18.82 248 SER B CA 1
ATOM 4132 C C . SER B 1 212 ? -49.831 11.695 -28.627 1.00 22.14 248 SER B C 1
ATOM 4133 O O . SER B 1 212 ? -48.901 12.154 -27.954 1.00 22.99 248 SER B O 1
ATOM 4136 N N . GLY B 1 213 ? -51.097 11.984 -28.362 1.00 26.84 249 GLY B N 1
ATOM 4137 C CA . GLY B 1 213 ? -51.424 12.914 -27.285 1.00 33.21 249 GLY B CA 1
ATOM 4138 C C . GLY B 1 213 ? -50.872 14.282 -27.648 1.00 34.73 249 GLY B C 1
ATOM 4139 O O . GLY B 1 213 ? -50.969 14.726 -28.787 1.00 38.19 249 GLY B O 1
ATOM 4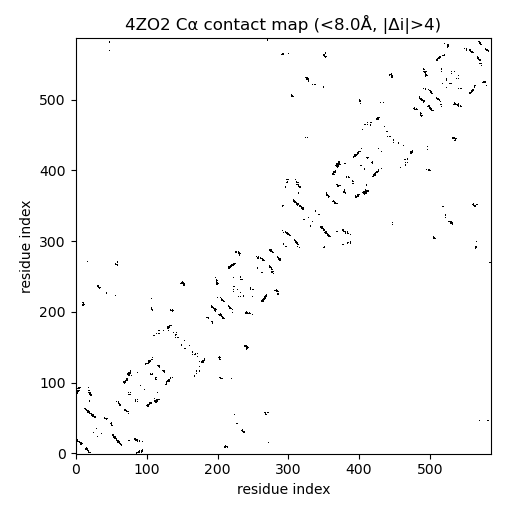140 N N . ASN B 1 214 ? -50.264 14.951 -26.687 1.00 33.60 250 ASN B N 1
ATOM 4141 C CA . ASN B 1 214 ? -49.662 16.249 -26.970 1.00 37.79 250 ASN B CA 1
ATOM 4142 C C . ASN B 1 214 ? -48.240 16.149 -27.500 1.00 35.84 250 ASN B C 1
ATOM 4143 O O . ASN B 1 214 ? -47.510 17.142 -27.544 1.00 39.26 250 ASN B O 1
ATOM 4148 N N . GLU B 1 215 ? -47.832 14.958 -27.908 1.00 28.08 251 GLU B N 1
ATOM 4149 C CA . GLU B 1 215 ? -46.506 14.804 -28.462 1.00 29.20 251 GLU B CA 1
ATOM 4150 C C . GLU B 1 215 ? -46.620 14.651 -29.961 1.00 25.78 251 GLU B C 1
ATOM 4151 O O . GLU B 1 215 ? -47.396 13.834 -30.439 1.00 26.89 251 GLU B O 1
ATOM 4157 N N . LYS B 1 216 ? -45.845 15.433 -30.700 1.00 22.34 252 LYS B N 1
ATOM 4158 C CA . LYS B 1 216 ? -45.779 15.336 -32.154 1.00 19.76 252 LYS B CA 1
ATOM 4159 C C . LYS B 1 216 ? -44.337 15.355 -32.585 1.00 16.80 252 LYS B C 1
ATOM 4160 O O . LYS B 1 216 ? -43.516 16.088 -32.018 1.00 18.84 252 LYS B O 1
ATOM 4166 N N . LEU B 1 217 ? -44.007 14.555 -33.583 1.00 15.04 253 LEU B N 1
ATOM 4167 C CA . LEU B 1 217 ? -42.677 14.566 -34.183 1.00 14.41 253 LEU B CA 1
ATOM 4168 C C . LEU B 1 217 ? -42.859 14.685 -35.688 1.00 13.61 253 LEU B C 1
ATOM 4169 O O . LEU B 1 217 ? -43.685 13.963 -36.261 1.00 14.54 253 LEU B O 1
ATOM 4174 N N . MET B 1 218 ? -42.104 15.551 -36.339 1.00 13.53 254 MET B N 1
ATOM 4175 C CA A MET B 1 218 ? -42.188 15.704 -37.784 0.69 13.67 254 MET B CA 1
ATOM 4176 C CA B MET B 1 218 ? -42.190 15.699 -37.787 0.31 14.38 254 MET B CA 1
ATOM 4177 C C . MET B 1 218 ? -40.955 15.118 -38.458 1.00 13.42 254 MET B C 1
ATOM 4178 O O . MET B 1 218 ? -39.846 15.595 -38.249 1.00 14.14 254 MET B O 1
ATOM 4187 N N . TYR B 1 219 ? -41.162 14.076 -39.260 1.00 13.52 255 TYR B N 1
ATOM 4188 C CA . TYR B 1 219 ? -40.068 13.530 -40.074 1.00 13.20 255 TYR B CA 1
ATOM 4189 C C . TYR B 1 219 ? -39.997 14.359 -41.360 1.00 13.25 255 TYR B C 1
ATOM 4190 O O . TYR B 1 219 ? -40.852 14.240 -42.225 1.00 13.81 255 TYR B O 1
ATOM 4199 N N . VAL B 1 220 ? -38.982 15.212 -41.449 1.00 13.99 256 VAL B N 1
ATOM 4200 C CA . VAL B 1 220 ? -38.830 16.109 -42.592 1.00 15.20 256 VAL B CA 1
ATOM 4201 C C . VAL B 1 220 ? -37.850 15.581 -43.631 1.00 14.74 256 VAL B C 1
ATOM 4202 O O . VAL B 1 220 ? -37.604 16.248 -44.640 1.00 16.21 256 VAL B O 1
ATOM 4206 N N . ALA B 1 221 ? -37.309 14.381 -43.403 1.00 14.31 257 ALA B N 1
ATOM 4207 C CA . ALA B 1 221 ? -36.531 13.658 -44.391 1.00 15.46 257 ALA B CA 1
ATOM 4208 C C . ALA B 1 221 ? -35.431 14.561 -44.941 1.00 15.39 257 ALA B C 1
ATOM 4209 O O . ALA B 1 221 ? -34.556 14.953 -44.163 1.00 17.34 257 ALA B O 1
ATOM 4211 N N . ASP B 1 222 ? -35.493 14.889 -46.246 1.00 15.59 258 ASP B N 1
ATOM 4212 C CA . ASP B 1 222 ? -34.444 15.584 -46.988 1.00 16.12 258 ASP B CA 1
ATOM 4213 C C . ASP B 1 222 ? -34.741 17.046 -47.266 1.00 15.24 258 ASP B C 1
ATOM 4214 O O . ASP B 1 222 ? -34.227 17.623 -48.228 1.00 17.14 258 ASP B O 1
ATOM 4219 N N . LEU B 1 223 ? -35.497 17.664 -46.387 1.00 15.52 259 LEU B N 1
ATOM 4220 C CA . LEU B 1 223 ? -35.762 19.082 -46.476 1.00 16.36 259 LEU B CA 1
ATOM 4221 C C . LEU B 1 223 ? -34.479 19.883 -46.368 1.00 15.07 259 LEU B C 1
ATOM 4222 O O . LEU B 1 223 ? -34.356 20.957 -46.943 1.00 16.34 259 LEU B O 1
ATOM 4227 N N . ILE B 1 224 ? -33.565 19.377 -45.556 1.00 14.71 260 ILE B N 1
ATOM 4228 C CA . ILE B 1 224 ? -32.355 20.101 -45.241 1.00 15.96 260 ILE B CA 1
ATOM 4229 C C . ILE B 1 224 ? -31.203 19.102 -44.958 1.00 14.41 260 ILE B C 1
ATOM 4230 O O . ILE B 1 224 ? -31.418 18.070 -44.341 1.00 17.46 260 ILE B O 1
ATOM 4235 N N . HIS B 1 225 ? -30.002 19.403 -45.438 1.00 14.69 261 HIS B N 1
ATOM 4236 C CA . HIS B 1 225 ? -28.914 18.429 -45.447 1.00 14.72 261 HIS B CA 1
ATOM 4237 C C . HIS B 1 225 ? -27.734 18.808 -44.573 1.00 15.64 261 HIS B C 1
ATOM 4238 O O . HIS B 1 225 ? -26.803 18.018 -44.451 1.00 18.18 261 HIS B O 1
ATOM 4245 N N . SER B 1 226 ? -27.747 20.003 -43.992 1.00 14.45 262 SER B N 1
ATOM 4246 C CA . SER B 1 226 ? -26.660 20.434 -43.106 1.00 14.69 262 SER B CA 1
ATOM 4247 C C . SER B 1 226 ? -27.226 21.279 -42.002 1.00 13.31 262 SER B C 1
ATOM 4248 O O . SER B 1 226 ? -27.921 22.271 -42.269 1.00 15.81 262 SER B O 1
ATOM 4251 N N . ASP B 1 227 ? -26.888 20.924 -40.764 1.00 13.87 263 ASP B N 1
ATOM 4252 C CA . ASP B 1 227 ? -27.288 21.702 -39.600 1.00 14.01 263 ASP B CA 1
ATOM 4253 C C . ASP B 1 227 ? -26.626 23.075 -39.603 1.00 13.50 263 ASP B C 1
ATOM 4254 O O . ASP B 1 227 ? -27.302 24.092 -39.409 1.00 16.24 263 ASP B O 1
ATOM 4259 N N . VAL B 1 228 ? -25.323 23.123 -39.822 1.00 13.71 264 VAL B N 1
ATOM 4260 C CA . VAL B 1 228 ? -24.614 24.384 -39.649 1.00 14.04 264 VAL B CA 1
ATOM 4261 C C . VAL B 1 228 ? -24.588 25.267 -40.903 1.00 14.12 264 VAL B C 1
ATOM 4262 O O . VAL B 1 228 ? -24.399 26.491 -40.777 1.00 15.37 264 VAL B O 1
ATOM 4266 N N . ILE B 1 229 ? -24.828 24.705 -42.079 1.00 15.07 265 ILE B N 1
ATOM 4267 C CA A ILE B 1 229 ? -24.808 25.481 -43.322 0.46 15.61 265 ILE B CA 1
ATOM 4268 C CA B ILE B 1 229 ? -24.791 25.535 -43.283 0.54 15.22 265 ILE B CA 1
ATOM 4269 C C . ILE B 1 229 ? -26.200 25.948 -43.758 1.00 15.10 265 ILE B C 1
ATOM 4270 O O . ILE B 1 229 ? -26.436 27.129 -44.044 1.00 16.44 265 ILE B O 1
ATOM 4279 N N . LEU B 1 230 ? -27.137 25.005 -43.827 1.00 14.54 266 LEU B N 1
ATOM 4280 C CA . LEU B 1 230 ? -28.383 25.276 -44.541 1.00 15.40 266 LEU B CA 1
ATOM 4281 C C . LEU B 1 230 ? -29.506 25.811 -43.649 1.00 15.91 266 LEU B C 1
ATOM 4282 O O . LEU B 1 230 ? -30.494 26.318 -44.166 1.00 17.84 266 LEU B O 1
ATOM 4287 N N . PHE B 1 231 ? -29.346 25.750 -42.329 1.00 14.72 267 PHE B N 1
ATOM 4288 C CA . PHE B 1 231 ? -30.261 26.475 -41.447 1.00 14.91 267 PHE B CA 1
ATOM 4289 C C . PHE B 1 231 ? -30.032 28.002 -41.538 1.00 14.84 267 PHE B C 1
ATOM 4290 O O . PHE B 1 231 ? -30.998 28.726 -41.756 1.00 14.89 267 PHE B O 1
ATOM 4298 N N . PRO B 1 232 ? -28.778 28.506 -41.444 1.00 14.90 268 PRO B N 1
ATOM 4299 C CA . PRO B 1 232 ? -28.615 29.967 -41.621 1.00 16.01 268 PRO B CA 1
ATOM 4300 C C . PRO B 1 232 ? -28.806 30.402 -43.061 1.00 15.29 268 PRO B C 1
ATOM 4301 O O . PRO B 1 232 ? -29.210 31.535 -43.296 1.00 17.43 268 PRO B O 1
ATOM 4305 N N . HIS B 1 233 ? -28.516 29.500 -44.006 1.00 15.22 269 HIS B N 1
ATOM 4306 C CA . HIS B 1 233 ? -28.513 29.841 -45.426 1.00 15.34 269 HIS B CA 1
ATOM 4307 C C . HIS B 1 233 ? -29.372 28.902 -46.258 1.00 15.25 269 HIS B C 1
ATOM 4308 O O . HIS B 1 233 ? -28.843 28.200 -47.128 1.00 15.61 269 HIS B O 1
ATOM 4315 N N . PRO B 1 234 ? -30.689 28.883 -46.020 1.00 15.67 270 PRO B N 1
ATOM 4316 C CA . PRO B 1 234 ? -31.493 27.886 -46.735 1.00 16.43 270 PRO B CA 1
ATOM 4317 C C . PRO B 1 234 ? -31.524 28.108 -48.256 1.00 16.90 270 PRO B C 1
ATOM 4318 O O . PRO B 1 234 ? -31.749 27.154 -49.003 1.00 18.66 270 PRO B O 1
ATOM 4322 N N . ASP B 1 235 ? -31.293 29.329 -48.719 1.00 16.28 271 ASP B N 1
ATOM 4323 C CA . ASP B 1 235 ? -31.298 29.554 -50.166 1.00 17.54 271 ASP B CA 1
ATOM 4324 C C . ASP B 1 235 ? -30.011 29.091 -50.860 1.00 17.20 271 ASP B C 1
ATOM 4325 O O . ASP B 1 235 ? -29.918 29.156 -52.078 1.00 18.05 271 ASP B O 1
ATOM 4330 N N . TRP B 1 236 ? -29.044 28.566 -50.121 1.00 16.58 272 TRP B N 1
ATOM 4331 C CA . TRP B 1 236 ? -27.848 28.071 -50.783 1.00 16.78 272 TRP B CA 1
ATOM 4332 C C . TRP B 1 236 ? -28.073 26.763 -51.548 1.00 16.10 272 TRP B C 1
ATOM 4333 O O . TRP B 1 236 ? -27.289 26.406 -52.434 1.00 17.59 272 TRP B O 1
ATOM 4344 N N . GLY B 1 237 ? -29.142 26.052 -51.204 1.00 16.18 273 GLY B N 1
ATOM 4345 C CA . GLY B 1 237 ? -29.521 24.838 -51.901 1.00 18.03 273 GLY B CA 1
ATOM 4346 C C . GLY B 1 237 ? -28.683 23.626 -51.534 1.00 16.32 273 GLY B C 1
ATOM 4347 O O . GLY B 1 237 ? -27.743 23.707 -50.736 1.00 16.65 273 GLY B O 1
ATOM 4348 N N . PHE B 1 238 ? -29.028 22.489 -52.148 1.00 15.91 274 PHE B N 1
ATOM 4349 C CA . PHE B 1 238 ? -28.305 21.247 -51.969 1.00 15.93 274 PHE B CA 1
ATOM 4350 C C . PHE B 1 238 ? -28.092 20.562 -53.308 1.00 15.10 274 PHE B C 1
ATOM 4351 O O . PHE B 1 238 ? -28.954 20.592 -54.188 1.00 15.71 274 PHE B O 1
ATOM 4359 N N . SER B 1 239 ? -26.921 19.962 -53.462 1.00 15.70 275 SER B N 1
ATOM 4360 C CA . SER B 1 239 ? -26.499 19.300 -54.703 1.00 17.40 275 SER B CA 1
ATOM 4361 C C . SER B 1 239 ? -27.529 18.328 -55.273 1.00 16.59 275 SER B C 1
ATOM 4362 O O . SER B 1 239 ? -27.661 18.194 -56.476 1.00 19.15 275 SER B O 1
ATOM 4365 N N . GLY B 1 240 ? -28.231 17.614 -54.394 1.00 16.54 276 GLY B N 1
ATOM 4366 C CA . GLY B 1 240 ? -29.159 16.583 -54.810 1.00 16.38 276 GLY B CA 1
ATOM 4367 C C . GLY B 1 240 ? -30.580 17.058 -55.078 1.00 15.41 276 GLY B C 1
ATOM 4368 O O . GLY B 1 240 ? -31.422 16.258 -55.502 1.00 16.24 276 GLY B O 1
ATOM 4369 N N . ASP B 1 241 ? -30.886 18.339 -54.836 1.00 14.44 277 ASP B N 1
ATOM 4370 C CA . ASP B 1 241 ? -32.226 18.833 -55.090 1.00 14.72 277 ASP B CA 1
ATOM 4371 C C . ASP B 1 241 ? -32.555 18.740 -56.583 1.00 15.08 277 ASP B C 1
ATOM 4372 O O . ASP B 1 241 ? -31.787 19.176 -57.420 1.00 15.67 277 ASP B O 1
ATOM 4377 N N . THR B 1 242 ? -33.728 18.215 -56.909 1.00 14.81 278 THR B N 1
ATOM 4378 C CA . THR B 1 242 ? -34.156 18.109 -58.302 1.00 15.35 278 THR B CA 1
ATOM 4379 C C . THR B 1 242 ? -34.449 19.478 -58.921 1.00 14.58 278 THR B C 1
ATOM 4380 O O . THR B 1 242 ? -34.136 19.701 -60.081 1.00 16.83 278 THR B O 1
ATOM 4384 N N . ASP B 1 243 ? -35.042 20.375 -58.127 1.00 15.65 279 ASP B N 1
ATOM 4385 C CA . ASP B 1 243 ? -35.364 21.731 -58.564 1.00 16.76 279 ASP B CA 1
ATOM 4386 C C . ASP B 1 243 ? -34.936 22.670 -57.438 1.00 15.42 279 ASP B C 1
ATOM 4387 O O . ASP B 1 243 ? -35.583 22.700 -56.384 1.00 15.83 279 ASP B O 1
ATOM 4392 N N . LEU B 1 244 ? -33.835 23.404 -57.632 1.00 16.56 280 LEU B N 1
ATOM 4393 C CA . LEU B 1 244 ? -33.253 24.210 -56.549 1.00 16.58 280 LEU B CA 1
ATOM 4394 C C . LEU B 1 244 ? -34.210 25.269 -56.030 1.00 16.20 280 LEU B C 1
ATOM 4395 O O . LEU B 1 244 ? -34.341 25.467 -54.834 1.00 16.96 280 LEU B O 1
ATOM 4400 N N . ASP B 1 245 ? -34.879 25.962 -56.932 1.00 16.41 281 ASP B N 1
ATOM 4401 C CA . ASP B 1 245 ? -35.770 27.022 -56.521 1.00 18.23 281 ASP B CA 1
ATOM 4402 C C . ASP B 1 245 ? -36.975 26.509 -55.734 1.00 15.87 281 ASP B C 1
ATOM 4403 O O . ASP B 1 245 ? -37.356 27.077 -54.691 1.00 16.36 281 ASP B O 1
ATOM 4408 N N . ILE B 1 246 ? -37.578 25.439 -56.215 1.00 15.65 282 ILE B N 1
ATOM 4409 C CA . ILE B 1 246 ? -38.735 24.885 -55.536 1.00 16.03 282 ILE B CA 1
ATOM 4410 C C . ILE B 1 246 ? -38.305 24.280 -54.181 1.00 14.85 282 ILE B C 1
ATOM 4411 O O . ILE B 1 246 ? -38.975 24.489 -53.157 1.00 15.09 282 ILE B O 1
ATOM 4416 N N . ALA B 1 247 ? -37.159 23.597 -54.151 1.00 14.62 283 ALA B N 1
ATOM 4417 C CA . ALA B 1 247 ? -36.648 23.057 -52.894 1.00 14.60 283 ALA B CA 1
ATOM 4418 C C . ALA B 1 247 ? -36.377 24.143 -51.870 1.00 14.62 283 ALA B C 1
ATOM 4419 O O . ALA B 1 247 ? -36.640 23.945 -50.679 1.00 14.00 283 ALA B O 1
ATOM 4421 N N . THR B 1 248 ? -35.866 25.289 -52.317 1.00 14.86 284 THR B N 1
ATOM 4422 C CA . THR B 1 248 ? -35.649 26.401 -51.391 1.00 15.27 284 THR B CA 1
ATOM 4423 C C . THR B 1 248 ? -36.969 26.900 -50.785 1.00 15.19 284 THR B C 1
ATOM 4424 O O . THR B 1 248 ? -37.065 27.151 -49.586 1.00 15.44 284 THR B O 1
ATOM 4428 N N . ALA B 1 249 ? -38.000 26.993 -51.616 1.00 14.69 285 ALA B N 1
ATOM 4429 C CA . ALA B 1 249 ? -39.300 27.444 -51.144 1.00 15.64 285 ALA B CA 1
ATOM 4430 C C . ALA B 1 249 ? -39.853 26.468 -50.076 1.00 15.56 285 ALA B C 1
ATOM 4431 O O . ALA B 1 249 ? -40.352 26.892 -49.024 1.00 16.26 285 ALA B O 1
ATOM 4433 N N . SER B 1 250 ? -39.761 25.165 -50.332 1.00 14.50 286 SER B N 1
ATOM 4434 C CA . SER B 1 250 ? -40.230 24.209 -49.331 1.00 14.77 286 SER B CA 1
ATOM 4435 C C . SER B 1 250 ? -39.392 24.272 -48.057 1.00 14.25 286 SER B C 1
ATOM 4436 O O . SER B 1 250 ? -39.921 24.188 -46.941 1.00 14.76 286 SER B O 1
ATOM 4439 N N . ARG B 1 251 ? -38.079 24.386 -48.219 1.00 14.33 287 ARG B N 1
ATOM 4440 C CA . ARG B 1 251 ? -37.193 24.450 -47.064 1.00 14.21 287 ARG B CA 1
ATOM 4441 C C . ARG B 1 251 ? -37.562 25.647 -46.169 1.00 15.17 287 ARG B C 1
ATOM 4442 O O . ARG B 1 251 ? -37.710 25.517 -44.940 1.00 15.91 287 ARG B O 1
ATOM 4450 N N . LYS B 1 252 ? -37.768 26.812 -46.787 1.00 15.76 288 LYS B N 1
ATOM 4451 C CA . LYS B 1 252 ? -38.114 27.990 -46.017 1.00 16.95 288 LYS B CA 1
ATOM 4452 C C . LYS B 1 252 ? -39.482 27.856 -45.363 1.00 16.48 288 LYS B C 1
ATOM 4453 O O . LYS B 1 252 ? -39.665 28.296 -44.233 1.00 17.95 288 LYS B O 1
ATOM 4459 N N . LYS B 1 253 ? -40.449 27.254 -46.065 1.00 16.62 289 LYS B N 1
ATOM 4460 C CA A LYS B 1 253 ? -41.781 27.052 -45.507 0.18 16.08 289 LYS B CA 1
ATOM 4461 C CA B LYS B 1 253 ? -41.782 27.076 -45.491 0.82 17.00 289 LYS B CA 1
ATOM 4462 C C . LYS B 1 253 ? -41.721 26.219 -44.227 1.00 16.12 289 LYS B C 1
ATOM 4463 O O . LYS B 1 253 ? -42.285 26.577 -43.181 1.00 16.65 289 LYS B O 1
ATOM 4474 N N . PHE B 1 254 ? -41.053 25.077 -44.314 1.00 15.22 290 PHE B N 1
ATOM 4475 C CA . PHE B 1 254 ? -41.072 24.176 -43.182 1.00 15.45 290 PHE B CA 1
ATOM 4476 C C . PHE B 1 254 ? -40.157 24.639 -42.058 1.00 15.19 290 PHE B C 1
ATOM 4477 O O . PHE B 1 254 ? -40.497 24.439 -40.894 1.00 16.63 290 PHE B O 1
ATOM 4485 N N . LEU B 1 255 ? -39.020 25.268 -42.362 1.00 15.77 291 LEU B N 1
ATOM 4486 C CA . LEU B 1 255 ? -38.230 25.860 -41.287 1.00 16.19 291 LEU B CA 1
ATOM 4487 C C . LEU B 1 255 ? -39.034 26.909 -40.545 1.00 16.30 291 LEU B C 1
ATOM 4488 O O . LEU B 1 255 ? -39.017 26.934 -39.299 1.00 16.62 291 LEU B O 1
ATOM 4493 N N . LYS B 1 256 ? -39.762 27.762 -41.265 1.00 16.74 292 LYS B N 1
ATOM 4494 C CA . LYS B 1 256 ? -40.564 28.775 -40.591 1.00 18.13 292 LYS B CA 1
ATOM 4495 C C . LYS B 1 256 ? -41.620 28.130 -39.716 1.00 17.52 292 LYS B C 1
ATOM 4496 O O . LYS B 1 256 ? -41.868 28.564 -38.598 1.00 18.24 292 LYS B O 1
ATOM 4502 N N . GLN B 1 257 ? -42.259 27.087 -40.230 1.00 16.67 293 GLN B N 1
ATOM 4503 C CA . GLN B 1 257 ? -43.292 26.420 -39.464 1.00 18.03 293 GLN B CA 1
ATOM 4504 C C . GLN B 1 257 ? -42.721 25.761 -38.200 1.00 16.50 293 GLN B C 1
ATOM 4505 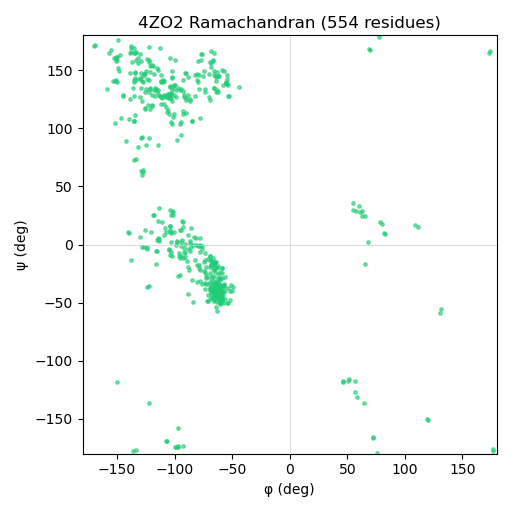O O . GLN B 1 257 ? -43.312 25.864 -37.107 1.00 17.70 293 GLN B O 1
ATOM 4511 N N . LEU B 1 258 ? -41.606 25.055 -38.345 1.00 15.63 294 LEU B N 1
ATOM 4512 C CA . LEU B 1 258 ? -40.971 24.424 -37.178 1.00 15.26 294 LEU B CA 1
ATOM 4513 C C . LEU B 1 258 ? -40.575 25.469 -36.148 1.00 15.67 294 LEU B C 1
ATOM 4514 O O . LEU B 1 258 ? -40.730 25.261 -34.935 1.00 16.31 294 LEU B O 1
ATOM 4519 N N . ALA B 1 259 ? -40.079 26.612 -36.599 1.00 15.52 295 ALA B N 1
ATOM 4520 C CA . ALA B 1 259 ? -39.706 27.685 -35.667 1.00 16.31 295 ALA B CA 1
ATOM 4521 C C . ALA B 1 259 ? -40.939 28.265 -34.986 1.00 16.83 295 ALA B C 1
ATOM 4522 O O . ALA B 1 259 ? -40.939 28.479 -33.778 1.00 18.11 295 ALA B O 1
ATOM 4524 N N . ASP B 1 260 ? -41.987 28.546 -35.751 1.00 17.58 296 ASP B N 1
ATOM 4525 C CA . ASP B 1 260 ? -43.172 29.178 -35.193 1.00 19.15 296 ASP B CA 1
ATOM 4526 C C . ASP B 1 260 ? -43.851 28.286 -34.163 1.00 19.91 296 ASP B C 1
ATOM 4527 O O . ASP B 1 260 ? -44.380 28.762 -33.160 1.00 22.49 296 ASP B O 1
ATOM 4532 N N . THR B 1 261 ? -43.829 26.983 -34.414 1.00 19.25 297 THR B N 1
ATOM 4533 C CA . THR B 1 261 ? -44.566 26.041 -33.585 1.00 19.91 297 THR B CA 1
ATOM 4534 C C . THR B 1 261 ? -43.719 25.394 -32.502 1.00 18.23 297 THR B C 1
ATOM 4535 O O . THR B 1 261 ? -44.253 24.690 -31.637 1.00 19.93 297 THR B O 1
ATOM 4539 N N . LYS B 1 262 ? -42.407 25.612 -32.576 1.00 17.21 298 LYS B N 1
ATOM 4540 C CA . LYS B 1 262 ? -41.439 25.027 -31.630 1.00 17.80 298 LYS B CA 1
ATOM 4541 C C . LYS B 1 262 ? -41.465 23.492 -31.665 1.00 17.44 298 LYS B C 1
ATOM 4542 O O . LYS B 1 262 ? -41.099 22.810 -30.698 1.00 19.68 298 LYS B O 1
ATOM 4548 N N . ALA B 1 263 ? -41.830 22.945 -32.818 1.00 16.49 299 ALA B N 1
ATOM 4549 C CA . ALA B 1 263 ? -41.984 21.513 -32.973 1.00 16.75 299 ALA B CA 1
ATOM 4550 C C . ALA B 1 263 ? -40.659 20.785 -33.152 1.00 14.49 299 ALA B C 1
ATOM 4551 O O . ALA B 1 263 ? -39.734 21.283 -33.790 1.00 15.42 299 ALA B O 1
ATOM 4553 N N . ARG B 1 264 ? -40.575 19.571 -32.628 1.00 14.67 300 ARG B N 1
ATOM 4554 C CA . ARG B 1 264 ? -39.414 18.728 -32.828 1.00 13.99 300 ARG B CA 1
ATOM 4555 C C . ARG B 1 264 ? -39.456 18.056 -34.201 1.00 13.89 300 ARG B C 1
ATOM 4556 O O . ARG B 1 264 ? -40.520 17.620 -34.648 1.00 14.02 300 ARG B O 1
ATOM 4564 N N . ALA B 1 265 ? -38.296 17.981 -34.849 1.00 12.93 301 ALA B N 1
ATOM 4565 C CA . ALA B 1 265 ? -38.156 17.315 -36.127 1.00 12.82 301 ALA B CA 1
ATOM 4566 C C . ALA B 1 265 ? -37.179 16.163 -36.011 1.00 12.57 301 ALA B C 1
ATOM 4567 O O . ALA B 1 265 ? -36.245 16.176 -35.192 1.00 12.99 301 ALA B O 1
ATOM 4569 N N . PHE B 1 266 ? -37.382 15.193 -36.898 1.00 12.71 302 PHE B N 1
ATOM 4570 C CA . PHE B 1 266 ? -36.455 14.103 -37.166 1.00 12.05 302 PHE B CA 1
ATOM 4571 C C . PHE B 1 266 ? -35.975 14.236 -38.615 1.00 12.29 302 PHE B C 1
ATOM 4572 O O . PHE B 1 266 ? -36.783 14.469 -39.508 1.00 13.21 302 PHE B O 1
ATOM 4580 N N . THR B 1 267 ? -34.671 14.102 -38.824 1.00 12.56 303 THR B N 1
ATOM 4581 C CA . THR B 1 267 ? -34.068 14.371 -40.112 1.00 12.84 303 THR B CA 1
ATOM 4582 C C . THR B 1 267 ? -33.243 13.161 -40.559 1.00 12.88 303 THR B C 1
ATOM 4583 O O . THR B 1 267 ? -32.611 12.468 -39.745 1.00 13.72 303 THR B O 1
ATOM 4587 N N . SER B 1 268 ? -33.204 12.937 -41.866 1.00 13.08 304 SER B N 1
ATOM 4588 C CA . SER B 1 268 ? -32.443 11.831 -42.411 1.00 13.17 304 SER B CA 1
ATOM 4589 C C . SER B 1 268 ? -30.935 12.022 -42.288 1.00 12.81 304 SER B C 1
ATOM 4590 O O . SER B 1 268 ? -30.209 11.048 -42.124 1.00 14.29 304 SER B O 1
ATOM 4593 N N . HIS B 1 269 ? -30.442 13.255 -42.454 1.00 13.16 305 HIS B N 1
ATOM 4594 C CA . HIS B 1 269 ? -29.028 13.423 -42.744 1.00 14.20 305 HIS B CA 1
ATOM 4595 C C . HIS B 1 269 ? -28.272 14.322 -41.784 1.00 13.49 305 HIS B C 1
ATOM 4596 O O . HIS B 1 269 ? -27.062 14.424 -41.903 1.00 15.53 305 HIS B O 1
ATOM 4603 N N . LEU B 1 270 ? -28.949 14.938 -40.817 1.00 14.13 306 LEU B N 1
ATOM 4604 C CA . LEU B 1 270 ? -28.232 15.718 -39.801 1.00 13.31 306 LEU B CA 1
ATOM 4605 C C . LEU B 1 270 ? -27.560 14.772 -38.785 1.00 13.00 306 LEU B C 1
ATOM 4606 O O . LEU B 1 270 ? -27.884 13.580 -38.722 1.00 13.67 306 LEU B O 1
ATOM 4611 N N . PRO B 1 271 ? -26.606 15.284 -37.995 1.00 13.17 307 PRO B N 1
ATOM 4612 C CA . PRO B 1 271 ? -25.861 14.374 -37.113 1.00 13.36 307 PRO B CA 1
ATOM 4613 C C . PRO B 1 271 ? -26.770 13.580 -36.169 1.00 13.15 307 PRO B C 1
ATOM 4614 O O . PRO B 1 271 ? -27.833 14.022 -35.760 1.00 13.15 307 PRO B O 1
ATOM 4618 N N . TRP B 1 272 ? -26.305 12.376 -35.847 1.00 13.21 308 TRP B N 1
ATOM 4619 C CA . TRP B 1 272 ? -27.017 11.411 -35.011 1.00 12.75 308 TRP B CA 1
ATOM 4620 C C . TRP B 1 272 ? -27.430 12.003 -33.661 1.00 13.05 308 TRP B C 1
ATOM 4621 O O . TRP B 1 272 ? -26.621 12.655 -33.025 1.00 13.83 308 TRP B O 1
ATOM 4632 N N . PRO B 1 273 ? -28.644 11.722 -33.183 1.00 12.82 309 PRO B N 1
ATOM 4633 C CA . PRO B 1 273 ? -29.675 10.877 -33.773 1.00 12.75 309 PRO B CA 1
ATOM 4634 C C . PRO B 1 273 ? -30.697 11.639 -34.641 1.00 12.90 309 PRO B C 1
ATOM 4635 O O . PRO B 1 273 ? -31.785 11.127 -34.881 1.00 14.21 309 PRO B O 1
ATOM 4639 N N . GLY B 1 274 ? -30.356 12.839 -35.111 1.00 12.66 310 GLY B N 1
ATOM 4640 C CA . GLY B 1 274 ? -31.140 13.507 -36.131 1.00 13.62 310 GLY B CA 1
ATOM 4641 C C . GLY B 1 274 ? -32.340 14.264 -35.604 1.00 12.20 310 GLY B C 1
ATOM 4642 O O . GLY B 1 274 ? -33.179 14.709 -36.400 1.00 12.99 310 GLY B O 1
ATOM 4643 N N . LEU B 1 275 ? -32.441 14.394 -34.278 1.00 12.23 311 LEU B N 1
ATOM 4644 C CA . LEU B 1 275 ? -33.587 14.989 -33.591 1.00 12.81 311 LEU B CA 1
ATOM 4645 C C . LEU B 1 275 ? -33.286 16.405 -33.088 1.00 12.08 311 LEU B C 1
ATOM 4646 O O . LEU B 1 275 ? -32.234 16.630 -32.480 1.00 13.08 311 LEU B O 1
ATOM 4651 N N . GLY B 1 276 ? -34.203 17.340 -33.289 1.00 12.32 312 GLY B N 1
ATOM 4652 C CA . GLY B 1 276 ? -33.913 18.684 -32.828 1.00 12.68 312 GLY B CA 1
ATOM 4653 C C . GLY B 1 276 ? -34.971 19.687 -33.170 1.00 12.43 312 GLY B C 1
ATOM 4654 O O . GLY B 1 276 ? -36.045 19.368 -33.715 1.00 12.74 312 GLY B O 1
ATOM 4655 N N . PHE B 1 277 ? -34.648 20.918 -32.814 1.00 12.64 313 PHE B N 1
ATOM 4656 C CA . PHE B 1 277 ? -35.572 22.043 -32.833 1.00 13.36 313 PHE B CA 1
ATOM 4657 C C . PHE B 1 277 ? -35.018 23.132 -33.718 1.00 12.68 313 PHE B C 1
ATOM 4658 O O . PHE B 1 277 ? -33.824 23.192 -33.978 1.00 13.28 313 PHE B O 1
ATOM 4666 N N . THR B 1 278 ? -35.915 23.991 -34.179 1.00 13.73 314 THR B N 1
ATOM 4667 C CA . THR B 1 278 ? -35.589 25.053 -35.113 1.00 13.67 314 THR B CA 1
ATOM 4668 C C . THR B 1 278 ? -35.953 26.395 -34.528 1.00 14.76 314 THR B C 1
ATOM 4669 O O . THR B 1 278 ? -37.070 26.577 -34.040 1.00 14.70 314 THR B O 1
ATOM 4673 N N . LYS B 1 279 ? -35.018 27.343 -34.585 1.00 15.01 315 LYS B N 1
ATOM 4674 C CA . LYS B 1 279 ? -35.257 28.682 -34.074 1.00 18.36 315 LYS B CA 1
ATOM 4675 C C . LYS B 1 279 ? -34.870 29.688 -35.142 1.00 17.07 315 LYS B C 1
ATOM 4676 O O . LYS B 1 279 ? -33.927 29.456 -35.916 1.00 18.18 315 LYS B O 1
ATOM 4682 N N . VAL B 1 280 ? -35.576 30.811 -35.187 1.00 17.88 316 VAL B N 1
ATOM 4683 C CA . VAL B 1 280 ? -35.127 31.916 -36.024 1.00 19.19 316 VAL B CA 1
ATOM 4684 C C . VAL B 1 280 ? -33.802 32.473 -35.507 1.00 18.95 316 VAL B C 1
ATOM 4685 O O . VAL B 1 280 ? -33.634 32.672 -34.314 1.00 20.13 316 VAL B O 1
ATOM 4689 N N . LYS B 1 281 ? -32.860 32.708 -36.419 1.00 18.19 317 LYS B N 1
ATOM 4690 C CA . LYS B 1 281 ? -31.601 33.366 -36.101 1.00 19.27 317 LYS B CA 1
ATOM 4691 C C . LYS B 1 281 ? -31.126 34.073 -37.368 1.00 19.93 317 LYS B C 1
ATOM 4692 O O . LYS B 1 281 ? -30.658 33.432 -38.307 1.00 21.02 317 LYS B O 1
ATOM 4698 N N . ALA B 1 282 ? -31.269 35.384 -37.416 1.00 26.08 318 ALA B N 1
ATOM 4699 C CA . ALA B 1 282 ? -30.849 36.136 -38.623 1.00 29.30 318 ALA B CA 1
ATOM 4700 C C . ALA B 1 282 ? -29.482 35.646 -39.119 1.00 32.76 318 ALA B C 1
ATOM 4701 O O . ALA B 1 282 ? -28.577 35.418 -38.304 1.00 33.52 318 ALA B O 1
ATOM 4703 N N . PRO B 1 283 ? -29.328 35.450 -40.446 1.00 34.49 319 PRO B N 1
ATOM 4704 C CA . PRO B 1 283 ? -30.295 35.767 -41.513 1.00 33.00 319 PRO B CA 1
ATOM 4705 C C . PRO B 1 283 ? -31.220 34.605 -41.886 1.00 28.82 319 PRO B C 1
ATOM 4706 O O . PRO B 1 283 ? -31.880 34.625 -42.941 1.00 32.43 319 PRO B O 1
ATOM 4710 N N . GLY B 1 284 ? -31.267 33.595 -41.031 1.00 21.81 320 GLY B N 1
ATOM 4711 C CA . GLY B 1 284 ? -32.041 32.405 -41.329 1.00 19.09 320 GLY B CA 1
ATOM 4712 C C . GLY B 1 284 ? -32.544 31.770 -40.055 1.00 16.97 320 GLY B C 1
ATOM 4713 O O . GLY B 1 284 ? -33.316 32.370 -39.287 1.00 17.29 320 GLY B O 1
ATOM 4714 N N . PHE B 1 285 ? -32.085 30.543 -39.848 1.00 15.65 321 PHE B N 1
ATOM 4715 C CA . PHE B 1 285 ? -32.536 29.683 -38.763 1.00 15.66 321 PHE B CA 1
ATOM 4716 C C . PHE B 1 285 ? -31.329 29.036 -38.138 1.00 14.58 321 PHE B C 1
ATOM 4717 O O . PHE B 1 285 ? -30.223 29.094 -38.675 1.00 15.19 321 PHE B O 1
ATOM 4725 N N . GLU B 1 286 ? -31.561 28.403 -37.004 1.00 15.32 322 GLU B N 1
ATOM 4726 C CA . GLU B 1 286 ? -30.559 27.614 -36.305 1.00 14.62 322 GLU B CA 1
ATOM 4727 C C . GLU B 1 286 ? -31.188 26.306 -35.870 1.00 13.59 322 GLU B C 1
ATOM 4728 O O . GLU B 1 286 ? -32.334 26.278 -35.396 1.00 15.19 322 GLU B O 1
ATOM 4734 N N . TRP B 1 287 ? -30.413 25.237 -35.996 1.00 13.34 323 TRP B N 1
ATOM 4735 C CA . TRP B 1 287 ? -30.772 23.910 -35.488 1.00 13.12 323 TRP B CA 1
ATOM 4736 C C . TRP B 1 287 ? -30.266 23.747 -34.070 1.00 12.81 323 TRP B C 1
ATOM 4737 O O . TRP B 1 287 ? -29.081 23.967 -33.812 1.00 14.23 323 TRP B O 1
ATOM 4748 N N . ILE B 1 288 ? -31.159 23.389 -33.163 1.00 13.19 324 ILE B N 1
ATOM 4749 C CA A ILE B 1 288 ? -30.801 23.091 -31.776 0.74 13.94 324 ILE B CA 1
ATOM 4750 C CA B ILE B 1 288 ? -30.782 23.075 -31.784 0.26 13.26 324 ILE B CA 1
ATOM 4751 C C . ILE B 1 288 ? -30.999 21.589 -31.566 1.00 13.68 324 ILE B C 1
ATOM 4752 O O . ILE B 1 288 ? -32.137 21.114 -31.487 1.00 13.27 324 ILE B O 1
ATOM 4761 N N . PRO B 1 289 ? -29.897 20.809 -31.538 1.00 14.03 325 PRO B N 1
ATOM 4762 C CA . PRO B 1 289 ? -30.085 19.369 -31.363 1.00 14.93 325 PRO B CA 1
ATOM 4763 C C . PRO B 1 289 ? -30.696 19.042 -30.021 1.00 15.46 325 PRO B C 1
ATOM 4764 O O . PRO B 1 289 ? -30.414 19.687 -29.008 1.00 17.67 325 PRO B O 1
ATOM 4768 N N . GLU B 1 290 ? -31.538 18.023 -30.001 1.00 14.48 326 GLU B N 1
ATOM 4769 C CA . GLU B 1 290 ? -32.044 17.534 -28.729 1.00 14.39 326 GLU B CA 1
ATOM 4770 C C . GLU B 1 290 ? -30.885 16.976 -27.900 1.00 14.75 326 GLU B C 1
ATOM 4771 O O . GLU B 1 290 ? -29.969 16.388 -28.425 1.00 16.48 326 GLU B O 1
ATOM 4777 N N . SER B 1 291 ? -30.954 17.159 -26.582 1.00 14.02 327 SER B N 1
ATOM 4778 C CA . SER B 1 291 ? -29.905 16.696 -25.677 1.00 14.64 327 SER B CA 1
ATOM 4779 C C . SER B 1 291 ? -30.342 15.421 -24.971 1.00 13.78 327 SER B C 1
ATOM 4780 O O . SER B 1 291 ? -31.522 15.294 -24.634 1.00 15.29 327 SER B O 1
ATOM 4783 N N . PHE B 1 292 ? -29.401 14.505 -24.750 1.00 13.05 328 PHE B N 1
ATOM 4784 C CA . PHE B 1 292 ? -29.692 13.200 -24.183 1.00 13.17 328 PHE B CA 1
ATOM 4785 C C . PHE B 1 292 ? -28.710 12.878 -23.082 1.00 12.64 328 PHE B C 1
ATOM 4786 O O . PHE B 1 292 ? -27.595 13.395 -23.054 1.00 13.13 328 PHE B O 1
ATOM 4794 N N . MET B 1 293 ? -29.124 11.950 -22.213 1.00 13.87 329 MET B N 1
ATOM 4795 C CA . MET B 1 293 ? -28.281 11.468 -21.119 1.00 14.49 329 MET B CA 1
ATOM 4796 C C . MET B 1 293 ? -27.521 10.182 -21.484 1.00 14.05 329 MET B C 1
ATOM 4797 O O . MET B 1 293 ? -26.641 9.745 -20.760 1.00 15.62 329 MET B O 1
ATOM 4802 N N . ASN B 1 294 ? -27.901 9.560 -22.597 1.00 14.07 330 ASN B N 1
ATOM 4803 C CA . ASN B 1 294 ? -27.296 8.296 -23.035 1.00 15.01 330 ASN B CA 1
ATOM 4804 C C . ASN B 1 294 ? -27.655 8.057 -24.491 1.00 15.70 330 ASN B C 1
ATOM 4805 O O . ASN B 1 294 ? -28.299 8.927 -25.094 1.00 16.71 330 ASN B O 1
#

Organism: NCBI:txid878220

GO terms:
  GO:0052689 carboxylic ester hydrolase activity (F, IDA)

Solvent-accessible surface area: 24312 Å² total; per-residue (Å²): 128,52,11,14,82,26,103,22,110,0,28,138,2,41,0,8,0,0,0,1,0,45,45,69,49,114,94,11,147,46,1,7,44,109,23,66,44,73,89,2,60,67,28,4,110,65,33,43,60,36,48,111,65,16,42,8,0,2,1,1,0,0,0,82,13,174,156,61,12,0,0,1,1,1,0,31,26,46,48,40,70,147,73,8,32,29,9,89,113,0,0,135,102,12,59,35,58,13,119,68,0,43,1,1,3,0,5,0,0,18,26,19,2,0,0,7,1,2,51,160,120,64,123,50,38,4,50,93,1,36,2,6,0,3,115,88,0,39,49,32,4,63,111,13,58,52,164,71,0,79,55,2,28,24,109,71,68,61,147,120,6,80,131,42,11,58,27,0,44,87,1,2,119,24,0,104,111,71,30,101,86,18,75,75,121,130,76,43,65,92,30,0,58,10,64,32,1,50,4,5,0,38,0,1,0,0,4,21,0,29,10,82,162,71,136,1,14,3,2,0,2,6,1,5,8,18,24,0,0,2,48,56,3,73,21,0,20,26,12,0,5,33,12,74,88,4,17,62,12,1,76,123,1,1,118,66,3,12,88,84,142,27,32,0,0,1,1,6,0,25,45,18,1,2,0,30,0,63,86,116,90,137,3,20,53,21,18,70,46,41,32,24,59,176,79,37,11,13,82,27,108,22,132,1,30,87,0,46,0,9,0,0,0,1,0,44,41,68,45,114,101,15,149,32,1,7,45,115,26,82,87,70,67,5,78,58,20,4,106,66,30,45,67,33,41,116,62,18,43,8,0,2,1,1,0,0,0,83,13,167,88,66,11,0,0,0,1,1,0,34,26,41,45,37,67,145,72,9,37,23,9,89,110,0,0,132,104,13,59,29,60,12,111,66,0,45,3,0,3,0,6,0,0,18,26,20,3,0,0,8,1,3,62,172,144,51,130,55,38,7,50,89,0,23,4,12,0,3,115,81,0,20,60,32,6,58,121,9,46,52,161,52,1,80,91,4,22,45,110,73,80,50,120,149,10,88,121,52,9,70,30,0,44,80,0,0,106,20,0,109,103,58,35,100,89,16,66,73,141,142,75,44,64,92,13,0,57,8,62,39,1,51,3,6,0,40,0,1,1,0,4,20,0,20,5,70,162,78,121,0,12,3,1,0,2,6,2,6,6,17,26,0,0,2,31,38,7,76,24,0,17,26,12,0,7,38,15,81,83,3,16,61,12,1,96,117,0,0,122,61,3,14,92,82,142,27,32,0,0,0,0,4,0,26,45,16,1,3,0,31,1,67,100,103,92,111,8,25,52,21,20,70,47,38,34,26,58

CATH classification: 3.60.15.10

B-factor: mean 23.6, std 10.68, range [11.69, 79.46]

Foldseek 3Di:
DQWAWDWDDAAPKIKIKIWFFKDKAQADPLFQVQDHLVVQLVLCVVVVHDSRIDIWTFIWMWIDDPVFIETEFFFQAQNDDPGGRCRQVNCVVVPDHLQRHAEYEYLAQANGGLNRQAHPVLAGRNVNYAYEFAPQRLVDLLDDDLVLQPQALCVVPRVVVVVRSVVSNSNCVSNVVRYDYDDQPDDPPVFWHWDALDFLHRRRIWIWGHHDPGIEIENEVLDAEQRPCQQPVLSAGRSTSHSVSSSVSSQVVLVVQAVVQHWYAYRIYPPPRIFGWHDDPPGIHTDHDDDPD/DQQWAWDWDDFAQKIKIKIWQFKDKAQPQCPFLVQDDLVVQLVLCVVVVHDSRTDIWTFIWMWIDHPPATETEFFFQAQNDDPRGRNRQVNQVVVPDHLQRHQEYEFLAQANGGLNRQAHPVLAGRRVRYQYEFAPQRVVDLLPDALVLQPQALCVVPRVVRVVRSVVSNSNCVSNVVRYDYDDQPDDDPNFWHWDALDWLHRGRIKIWGDDDPAIEIENEVLDAEQRPCQQPVLSAGRSTSHSVSSSVSSQVVLVVQAVVQHWYAYRTYPPPRIFGWHADPPGIHTDHDDDPD

Secondary structure (DSSP, 8-state):
----EEEEEETTEEEEEEEEEEEEE--STTTSTTS-HHHHHHHHHHTT--SS-EEEEEEEEEEE-SS-EEEE---SGGG--TT---HHHHHHHTT--GGG--EEE-S---HHHHGGGB-TTS-BSSTT-EEEE-HHHHHHHHH--GGGGTTSGGGG-HHHHHHHHHHHHHHHHHHGGGEEE--TTS-BTTTEEEEE-TTSSTT-EEEEEEETTEEEEEEETS-S-HHHHTT-GGG--TT-SSHHHHHHHHHHHHHHHHHHT--EEESSSSTT-EEEEEEETTEEEEEEPP---/-----EEEEEETTEEEEEEEEEEEEE---TTTSTTS-HHHHHHHHHHTT--SS-EEEEEEEEEEE-SS-EEEE---SGGG--TTS--HHHHHHHHT--GGG--EEE-S---HHHHGGGB-TTS-BS-TT-EEEE-HHHHHHHHH--GGGGTTSGGGG-HHHHHHHHHHHHHHHHHHGGGEEE--TTS-BTTTEEEEE-TTSSTT-EEEEEEETTEEEEEEETS-S-HHHHTT-GGG--TT-SSHHHHHHHHHHHHHHHHHHT-EEEESSSSTT-EEEEEEETTEEEEEEPP---

Radius of gyration: 25.73 Å; Cα contacts (8 Å, |Δi|>4): 1458; chains: 2; bounding box: 62×48×78 Å